Protein AF-A0A920LUJ7-F1 (afdb_monomer)

Sequence (423 aa):
MLKKEMITYLIVHCADTPDTEDFRATDIHQMHLGFGWDGAGYHHIICRDGQIEPGRPFYWQGAHVYGQNENSLGICLIGRQKFTPAQMNSLSRLLHQLKCRYPDAEIVGHRDVQNTSKTCPNFDVRSWWADENLLSGRKACVSASVTGLYETPPKHMQIGSALDTELLSGEEVVLSGKTTDNGFVHITALHDGYQGWVKLADLAKQPKPFTANAKICQPFAVLTAGPDVKSACLQQLPFGAAVMITGPAERGFVPVMGLGGDGREQAGFIPQAHIQSSSQQSNEDWTGWAEKFIGAPYKWGGRSAAGLDCSALVQLSLAASQYSLPRDTGPQLQLLEKQAQVSGTRYDFPDDFRTVDFGRGDLIYWDGHVAICVDAKDIIHANAFHHCVIVEPHETAVSRIAASFGPPIAHIRKNVIKQILSA

Nearest PDB structures (foldseek):
  1lba-assembly1_A  TM=9.489E-01  e=1.050E-10  Escherichia phage T7
  6biq-assembly4_C  TM=4.502E-01  e=2.133E-15  Trichomonas vaginalis
  6bio-assembly1_A  TM=4.668E-01  e=1.684E-14  Trichomonas vaginalis
  6srt-assembly1_A  TM=8.485E-01  e=4.328E-08  Clostridium intestinale URNW
  7f5i-assembly1_A  TM=8.581E-01  e=4.871E-08  Clostridium perfringens str. 13

Foldseek 3Di:
DADLVLAQAEAEFELQAALPDFDDQVNQQVVVVVVVDNGHQAQWEQTLQRDIDGDDPPRDFGDQAPPCSRHYGYYYYYHAADHDLSNVLSVLLVVLLVCLQRVNHDYFYNCVPDPDPDCTSNDGRNVVCVVWPCLVPQKWFFLDQKWFFWQDDDDDPDPDTAGQAIDGGGFMWTFPSDGHNRQWTWIATPQARDIGITRPLRIAHDEPPDDFFKWFLALKWFFFAALDPPGDGQDIHGGGFTWAFPDDDDNQWTWIWHRHSSRYIDTGITGPVGMDGNVDDDPDALLNSLVSLFFQFDDNNYQGSVHYFFQSSSQSSVVVVVFHAHRFLVRRVVLLVVLCVVLVHDFDDDPDPVPDQDAAQKKWDFQRHIWGDNGRFWIWGHDPVVRGTHIDGCVVVQVVVCVPGNHTPGIGHPVSSCSSRVD

Structure (mmCIF, N/CA/C/O backbone):
data_AF-A0A920LUJ7-F1
#
_entry.id   AF-A0A920LUJ7-F1
#
loop_
_atom_site.group_PDB
_atom_site.id
_atom_site.type_symbol
_atom_site.label_atom_id
_atom_site.label_alt_id
_atom_site.label_comp_id
_atom_site.label_asym_id
_atom_site.label_entity_id
_atom_site.label_seq_id
_atom_site.pdbx_PDB_ins_code
_atom_site.Cartn_x
_atom_site.Cartn_y
_atom_site.Cartn_z
_atom_site.occupancy
_atom_site.B_iso_or_equiv
_atom_site.auth_seq_id
_atom_site.auth_comp_id
_atom_site.auth_asym_id
_atom_site.auth_atom_id
_atom_site.pdbx_PDB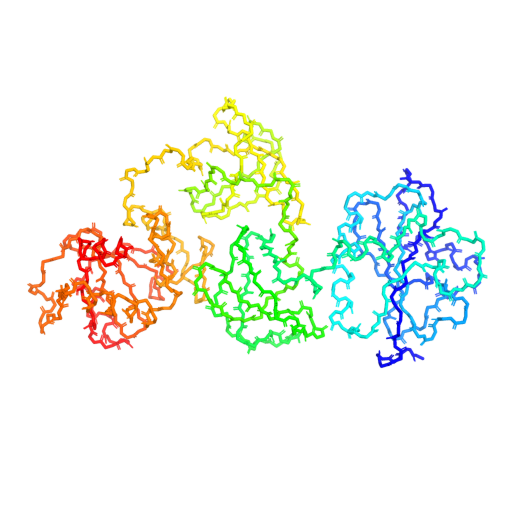_model_num
ATOM 1 N N . MET A 1 1 ? 35.278 -9.175 -13.318 1.00 83.56 1 MET A N 1
ATOM 2 C CA . MET A 1 1 ? 33.946 -9.178 -12.674 1.00 83.56 1 MET A CA 1
ATOM 3 C C . MET A 1 1 ? 33.645 -7.771 -12.198 1.00 83.56 1 MET A C 1
ATOM 5 O O . MET A 1 1 ? 34.558 -7.112 -11.712 1.00 83.56 1 MET A O 1
ATOM 9 N N . LEU A 1 2 ? 32.406 -7.318 -12.369 1.00 90.06 2 LEU A N 1
ATOM 10 C CA . LEU A 1 2 ? 31.946 -6.027 -11.869 1.00 90.06 2 LEU A CA 1
ATOM 11 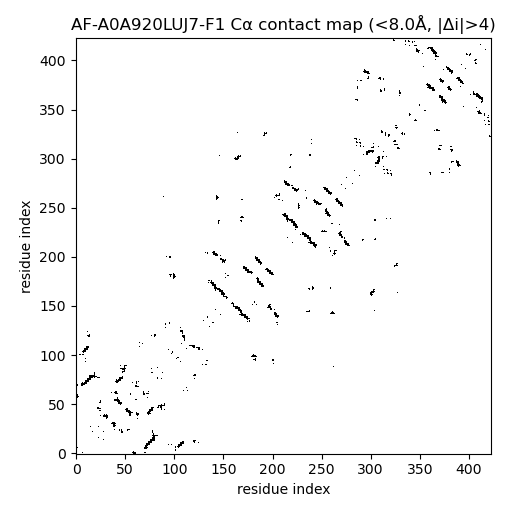C C . LEU A 1 2 ? 31.912 -6.046 -10.341 1.00 90.06 2 LEU A C 1
ATOM 13 O O . LEU A 1 2 ? 31.456 -7.015 -9.731 1.00 90.06 2 LEU A O 1
ATOM 17 N N . LYS A 1 3 ? 32.396 -4.964 -9.735 1.00 89.69 3 LYS A N 1
ATOM 18 C CA . LYS A 1 3 ? 32.298 -4.717 -8.296 1.00 89.69 3 LYS A CA 1
ATOM 19 C C . LYS A 1 3 ? 31.238 -3.655 -8.057 1.00 89.69 3 LYS A C 1
ATOM 21 O O . LYS A 1 3 ? 31.109 -2.732 -8.860 1.00 89.69 3 LYS A O 1
ATOM 26 N N . LYS A 1 4 ? 30.483 -3.786 -6.966 1.00 89.06 4 LYS A N 1
ATOM 27 C CA . LYS A 1 4 ? 29.322 -2.931 -6.680 1.00 89.06 4 LYS A CA 1
ATOM 28 C C . LYS A 1 4 ? 29.712 -1.450 -6.658 1.00 89.06 4 LYS A C 1
ATOM 30 O O . LYS A 1 4 ? 29.039 -0.632 -7.269 1.00 89.06 4 LYS A O 1
ATOM 35 N N . GLU A 1 5 ? 30.819 -1.149 -5.995 1.00 91.25 5 GLU A N 1
ATOM 36 C CA . GLU A 1 5 ? 31.389 0.181 -5.797 1.00 91.25 5 GLU A CA 1
ATOM 37 C C . GLU A 1 5 ? 31.907 0.848 -7.079 1.00 91.25 5 GLU A C 1
ATOM 39 O O . GLU A 1 5 ? 32.141 2.050 -7.082 1.00 91.25 5 GLU A O 1
ATOM 44 N N . MET A 1 6 ? 32.081 0.093 -8.169 1.00 93.31 6 MET A N 1
ATOM 45 C CA . MET A 1 6 ? 32.528 0.642 -9.454 1.00 93.31 6 MET A CA 1
ATOM 46 C C . MET A 1 6 ? 31.361 1.052 -10.356 1.00 93.31 6 MET A C 1
ATOM 48 O O . MET A 1 6 ? 31.590 1.657 -11.397 1.00 93.31 6 MET A O 1
ATOM 52 N N . ILE A 1 7 ? 30.118 0.709 -10.003 1.00 96.69 7 ILE A N 1
ATOM 53 C CA . ILE A 1 7 ? 28.956 1.011 -10.840 1.00 96.69 7 ILE A CA 1
ATOM 54 C C . ILE A 1 7 ? 28.559 2.476 -10.663 1.00 96.69 7 ILE A C 1
ATOM 56 O O . ILE A 1 7 ? 27.960 2.853 -9.658 1.00 96.69 7 ILE A O 1
ATOM 60 N N . THR A 1 8 ? 28.860 3.281 -11.678 1.00 96.94 8 THR A N 1
ATOM 61 C CA . THR A 1 8 ? 28.532 4.709 -11.752 1.00 96.94 8 THR A CA 1
ATOM 62 C C . THR A 1 8 ? 27.390 5.004 -12.720 1.00 96.94 8 THR A C 1
ATOM 64 O O . THR A 1 8 ? 26.852 6.106 -12.681 1.00 96.94 8 THR A O 1
ATOM 67 N N . TYR A 1 9 ? 26.987 4.048 -13.569 1.00 98.00 9 TYR A N 1
ATOM 68 C CA . TYR A 1 9 ? 25.895 4.239 -14.531 1.00 98.00 9 TYR A CA 1
ATOM 69 C C . TYR A 1 9 ? 24.902 3.071 -14.579 1.00 98.00 9 TYR A C 1
ATOM 71 O O . TYR A 1 9 ? 25.272 1.897 -14.613 1.00 98.00 9 TYR A O 1
ATOM 79 N N . LEU A 1 10 ? 23.621 3.409 -14.682 1.00 98.25 10 LEU A N 1
ATOM 80 C CA . LEU A 1 10 ? 22.535 2.525 -15.095 1.00 98.25 10 LEU A CA 1
ATOM 81 C C . LEU A 1 10 ? 22.071 3.000 -16.473 1.00 98.25 10 LEU A C 1
ATOM 83 O O . LEU A 1 10 ? 21.493 4.079 -16.607 1.00 98.25 10 LEU A O 1
ATOM 87 N N . ILE A 1 11 ? 22.379 2.221 -17.508 1.00 98.50 11 ILE A N 1
ATOM 88 C CA . ILE A 1 11 ? 22.262 2.671 -18.896 1.00 98.50 11 ILE A CA 1
ATOM 89 C C . ILE A 1 11 ? 21.056 2.004 -19.543 1.00 98.50 11 ILE A C 1
ATOM 91 O O . ILE A 1 11 ? 21.013 0.780 -19.660 1.00 98.50 11 ILE A O 1
ATOM 95 N N . VAL A 1 12 ? 20.098 2.809 -19.993 1.00 98.50 12 VAL A N 1
ATOM 96 C CA . VAL A 1 12 ? 18.896 2.352 -20.691 1.00 98.50 12 VAL A CA 1
ATOM 97 C C . VAL A 1 12 ? 19.141 2.309 -22.198 1.00 98.50 12 VAL A C 1
ATOM 99 O O . VAL A 1 12 ? 19.666 3.250 -22.802 1.00 98.50 12 VAL A O 1
ATOM 102 N N . HIS A 1 13 ? 18.731 1.200 -22.803 1.00 98.25 13 HIS A N 1
ATOM 103 C CA . HIS A 1 13 ? 18.864 0.886 -24.220 1.00 98.25 13 HIS A CA 1
ATOM 104 C C . HIS A 1 13 ? 17.521 0.499 -24.826 1.00 98.25 13 HIS A C 1
ATOM 106 O O . HIS A 1 13 ? 16.609 0.069 -24.123 1.00 98.25 13 HIS A O 1
ATOM 112 N N . CYS A 1 14 ? 17.443 0.577 -26.148 1.00 96.88 14 CYS A N 1
ATOM 113 C CA . CYS A 1 14 ? 16.472 -0.153 -26.948 1.00 96.88 14 CYS A CA 1
ATOM 114 C C . CYS A 1 14 ? 17.184 -1.298 -27.683 1.00 96.88 14 CYS A C 1
ATOM 116 O O . CYS A 1 14 ? 18.367 -1.174 -28.007 1.00 96.88 14 CYS A O 1
ATOM 118 N N . ALA A 1 15 ? 16.476 -2.389 -27.962 1.00 96.44 15 ALA A N 1
ATOM 119 C CA . ALA A 1 15 ? 17.012 -3.529 -28.710 1.00 96.44 15 ALA A CA 1
ATOM 120 C C . ALA A 1 15 ? 17.191 -3.235 -30.207 1.00 96.44 15 ALA A C 1
ATOM 122 O O . ALA A 1 15 ? 17.811 -4.019 -30.916 1.00 96.44 15 ALA A O 1
ATOM 123 N N . ASP A 1 16 ? 16.627 -2.120 -30.683 1.00 95.38 16 ASP A N 1
ATOM 124 C CA . ASP A 1 16 ? 16.575 -1.755 -32.099 1.00 95.38 16 ASP A CA 1
ATOM 125 C C . ASP A 1 16 ? 15.785 -2.763 -32.959 1.00 95.38 16 ASP A C 1
ATOM 127 O O . ASP A 1 16 ? 15.952 -2.827 -34.176 1.00 95.38 16 ASP A O 1
ATOM 131 N N . THR A 1 17 ? 14.883 -3.522 -32.331 1.00 95.88 17 THR A N 1
ATOM 132 C CA . THR A 1 17 ? 13.947 -4.448 -32.985 1.00 95.88 17 THR A CA 1
ATOM 133 C C . THR A 1 17 ? 12.634 -3.740 -33.367 1.00 95.88 17 THR A C 1
ATOM 135 O O . THR A 1 17 ? 12.339 -2.663 -32.839 1.00 95.88 17 THR A O 1
ATOM 138 N N . PRO A 1 18 ? 11.818 -4.296 -34.285 1.00 96.44 18 PRO A N 1
ATOM 139 C CA . PRO A 1 18 ? 10.501 -3.741 -34.604 1.00 96.44 18 PRO A CA 1
ATOM 140 C C . PRO A 1 18 ? 9.573 -3.653 -33.379 1.00 96.44 18 PRO A C 1
ATOM 142 O O . PRO A 1 18 ? 9.471 -4.593 -32.597 1.00 96.44 18 PRO A O 1
ATOM 145 N N . ASP A 1 19 ? 8.834 -2.545 -33.238 1.00 95.62 19 ASP A N 1
ATOM 146 C CA . ASP A 1 19 ? 7.932 -2.297 -32.092 1.00 95.62 19 ASP A CA 1
ATOM 147 C C . ASP A 1 19 ? 6.738 -3.273 -32.007 1.00 95.62 19 ASP A C 1
ATOM 149 O O . ASP A 1 19 ? 6.058 -3.339 -30.977 1.00 95.62 19 ASP A O 1
ATOM 153 N N . THR A 1 20 ? 6.445 -3.978 -33.103 1.00 93.69 20 THR A N 1
ATOM 154 C CA . THR A 1 20 ? 5.320 -4.913 -33.255 1.00 93.69 20 THR A CA 1
ATOM 155 C C . THR A 1 20 ? 5.702 -6.371 -33.018 1.00 93.69 20 THR A C 1
ATOM 157 O O . THR A 1 20 ? 4.821 -7.224 -33.037 1.00 93.69 20 THR A O 1
ATOM 160 N N . GLU A 1 21 ? 6.988 -6.666 -32.832 1.00 93.38 21 GLU A N 1
ATOM 161 C CA . GLU A 1 21 ? 7.484 -8.030 -32.650 1.00 93.38 21 GLU A CA 1
ATOM 162 C C . GLU A 1 21 ? 7.810 -8.310 -31.181 1.00 93.38 21 GLU A C 1
ATOM 164 O O . GLU A 1 21 ? 8.259 -7.432 -30.440 1.00 93.38 21 GLU A O 1
ATOM 169 N N . ASP A 1 22 ? 7.579 -9.552 -30.761 1.00 93.81 22 ASP A N 1
ATOM 170 C CA . ASP A 1 22 ? 7.725 -9.999 -29.374 1.00 93.81 22 ASP A CA 1
ATOM 171 C C . ASP A 1 22 ? 9.049 -10.743 -29.157 1.00 93.81 22 ASP A C 1
ATOM 173 O O . ASP A 1 22 ? 9.077 -11.915 -28.789 1.00 93.81 22 ASP A O 1
ATOM 177 N N . PHE A 1 23 ? 10.162 -10.059 -29.434 1.00 97.19 23 PHE A N 1
ATOM 178 C CA . PHE A 1 23 ? 11.489 -10.590 -29.118 1.00 97.19 23 PHE A CA 1
ATOM 179 C C . PHE A 1 23 ? 11.648 -10.770 -27.607 1.00 97.19 23 PHE A C 1
ATOM 181 O O . PHE A 1 23 ? 11.230 -9.920 -26.817 1.00 97.19 23 PHE A O 1
ATOM 188 N N . ARG A 1 24 ? 12.329 -11.844 -27.220 1.00 97.75 24 ARG A N 1
ATOM 189 C CA . ARG A 1 24 ? 12.635 -12.209 -25.834 1.00 97.75 24 ARG A CA 1
ATOM 190 C C . ARG A 1 24 ? 14.139 -12.153 -25.569 1.00 97.75 24 ARG A C 1
ATOM 192 O O . ARG A 1 24 ? 14.951 -11.973 -26.482 1.00 97.75 24 ARG A O 1
ATOM 199 N N . ALA A 1 25 ? 14.553 -12.316 -24.312 1.00 96.94 25 ALA A N 1
ATOM 200 C CA . ALA A 1 25 ? 15.969 -12.330 -23.941 1.00 96.94 25 ALA A CA 1
ATOM 201 C C . ALA A 1 25 ? 16.749 -13.426 -24.678 1.00 96.94 25 ALA A C 1
ATOM 203 O O . ALA A 1 25 ? 17.918 -13.228 -25.009 1.00 96.94 25 ALA A O 1
ATOM 204 N N . THR A 1 26 ? 16.105 -14.560 -24.972 1.00 97.12 26 THR A N 1
ATOM 205 C CA . THR A 1 26 ? 16.684 -15.650 -25.768 1.00 97.12 26 THR A CA 1
ATOM 206 C C . THR A 1 26 ? 17.024 -15.213 -27.187 1.00 97.12 26 THR A C 1
ATOM 208 O O . THR A 1 26 ? 18.087 -15.573 -27.685 1.00 97.12 26 THR A O 1
ATOM 211 N N . ASP A 1 27 ? 16.186 -14.394 -27.820 1.00 97.69 27 ASP A N 1
ATOM 212 C CA . ASP A 1 27 ? 16.424 -13.924 -29.186 1.00 97.69 27 ASP A CA 1
ATOM 213 C C . ASP A 1 27 ? 17.570 -12.913 -29.220 1.00 97.69 27 ASP A C 1
ATOM 215 O O . ASP A 1 27 ? 18.468 -13.013 -30.055 1.00 97.69 27 ASP A O 1
ATOM 219 N N . ILE A 1 28 ? 17.602 -11.992 -28.249 1.00 97.69 28 ILE A N 1
ATOM 220 C CA . ILE A 1 28 ? 18.727 -11.062 -28.056 1.00 97.69 28 ILE A CA 1
ATOM 221 C C . ILE A 1 28 ? 20.022 -11.830 -27.779 1.00 97.69 28 ILE A C 1
ATOM 223 O O . ILE A 1 28 ? 21.076 -11.496 -28.319 1.00 97.69 28 ILE A O 1
ATOM 227 N N . HIS A 1 29 ? 19.954 -12.887 -26.968 1.00 96.75 29 HIS A N 1
ATOM 228 C CA . HIS A 1 29 ? 21.095 -13.748 -26.694 1.00 96.75 29 HIS A CA 1
ATOM 229 C C . HIS A 1 29 ? 21.628 -14.398 -27.977 1.00 96.75 29 HIS A C 1
ATOM 231 O O . HIS A 1 29 ? 22.821 -14.280 -28.249 1.00 96.75 29 HIS A O 1
ATOM 237 N N . GLN A 1 30 ? 20.765 -15.024 -28.784 1.00 97.31 30 GLN A N 1
ATOM 238 C CA . GLN A 1 30 ? 21.166 -15.648 -30.053 1.00 97.31 30 GLN A CA 1
ATOM 239 C C . GLN A 1 30 ? 21.711 -14.626 -31.057 1.00 97.31 30 GLN A C 1
ATOM 241 O O . GLN A 1 30 ? 22.738 -14.865 -31.691 1.00 97.31 30 GLN A O 1
ATOM 246 N N . MET A 1 31 ? 21.075 -13.458 -31.156 1.00 95.69 31 MET A N 1
ATOM 247 C CA . MET A 1 31 ? 21.537 -12.362 -32.006 1.00 95.69 31 MET A CA 1
ATOM 248 C C . MET A 1 31 ? 22.961 -11.929 -31.632 1.00 95.69 31 MET A C 1
ATOM 250 O O . MET A 1 31 ? 23.824 -11.808 -32.498 1.00 95.69 31 MET A O 1
ATOM 254 N N . HIS A 1 32 ? 23.230 -11.748 -30.338 1.00 96.38 32 HIS A N 1
ATOM 255 C CA . HIS A 1 32 ? 24.537 -11.308 -29.856 1.00 96.38 32 HIS A CA 1
ATOM 256 C C . HIS A 1 32 ? 25.618 -12.394 -29.959 1.00 96.38 32 HIS A C 1
ATOM 258 O O . HIS A 1 32 ? 26.772 -12.063 -30.235 1.00 96.38 32 HIS A O 1
ATOM 264 N N . LEU A 1 33 ? 25.265 -13.681 -29.825 1.00 95.94 33 LEU A N 1
ATOM 265 C CA . LEU A 1 33 ? 26.174 -14.784 -30.174 1.00 95.94 33 LEU A CA 1
ATOM 266 C C . LEU A 1 33 ? 26.603 -14.695 -31.646 1.00 95.94 33 LEU A C 1
ATOM 268 O O . LEU A 1 33 ? 27.780 -14.870 -31.959 1.00 95.94 33 LEU A O 1
ATOM 272 N N . GLY A 1 34 ? 25.675 -14.343 -32.542 1.00 93.88 34 GLY A N 1
ATOM 273 C CA . GLY A 1 34 ? 25.965 -14.090 -33.957 1.00 93.88 34 GLY A CA 1
ATOM 274 C C . GLY A 1 34 ? 26.942 -12.931 -34.202 1.00 93.88 34 GLY A C 1
ATOM 275 O O . GLY A 1 34 ? 27.613 -12.907 -35.231 1.00 93.88 34 GLY A O 1
ATOM 276 N N . PHE A 1 35 ? 27.077 -12.001 -33.250 1.00 91.19 35 PHE A N 1
ATOM 277 C CA . PHE A 1 35 ? 28.058 -10.907 -33.283 1.00 91.19 35 PHE A CA 1
ATOM 278 C C . PHE A 1 35 ? 29.410 -11.284 -32.654 1.00 91.19 35 PHE A C 1
ATOM 280 O O . PHE A 1 35 ? 30.306 -10.442 -32.572 1.00 91.19 35 PHE A O 1
ATOM 287 N N . GLY A 1 36 ? 29.566 -12.533 -32.201 1.00 92.81 36 GLY A N 1
ATOM 288 C CA . GLY A 1 36 ? 30.761 -13.017 -31.512 1.00 92.81 36 GLY A CA 1
ATOM 289 C C . GLY A 1 36 ? 30.852 -12.584 -30.047 1.00 92.81 36 GLY A C 1
ATOM 290 O O . GLY A 1 36 ? 31.947 -12.567 -29.490 1.00 92.81 36 GLY A O 1
ATOM 291 N N . TRP A 1 37 ? 29.739 -12.184 -29.425 1.00 92.56 37 TRP A N 1
ATOM 292 C CA . TRP A 1 37 ? 29.694 -11.842 -27.999 1.00 92.56 37 TRP A CA 1
ATOM 293 C C . TRP A 1 37 ? 29.323 -13.067 -27.163 1.00 92.56 37 TRP A C 1
ATOM 295 O O . TRP A 1 37 ? 28.653 -13.972 -27.649 1.00 92.56 37 TRP A O 1
ATOM 305 N N . ASP A 1 38 ? 29.660 -13.059 -25.871 1.00 90.88 38 ASP A N 1
ATOM 306 C CA . ASP A 1 38 ? 29.247 -14.096 -24.914 1.00 90.88 38 ASP A CA 1
ATOM 307 C C . ASP A 1 38 ? 27.769 -13.928 -24.498 1.00 90.88 38 ASP A C 1
ATOM 309 O O . ASP A 1 38 ? 27.448 -13.586 -23.356 1.00 90.88 38 ASP A O 1
ATOM 313 N N . GLY A 1 39 ? 26.854 -14.070 -25.458 1.00 93.19 39 GLY A N 1
ATOM 314 C CA . GLY A 1 39 ? 25.411 -13.925 -25.269 1.00 93.19 39 GLY A CA 1
ATOM 315 C C . GLY A 1 39 ? 24.927 -12.479 -25.121 1.00 93.19 39 GLY A C 1
ATOM 316 O O . GLY A 1 39 ? 25.611 -11.522 -25.496 1.00 93.19 39 GLY A O 1
ATOM 317 N N . ALA A 1 40 ? 23.722 -12.317 -24.561 1.00 95.88 40 ALA A N 1
ATOM 318 C CA . ALA A 1 40 ? 23.077 -11.015 -24.377 1.00 95.88 40 ALA A CA 1
ATOM 319 C C . ALA A 1 40 ? 24.023 -10.016 -23.685 1.00 95.88 40 ALA A C 1
ATOM 321 O O . ALA A 1 40 ? 24.670 -10.336 -22.692 1.00 95.88 40 ALA A O 1
ATOM 322 N N . GLY A 1 41 ? 24.117 -8.797 -24.220 1.00 96.31 41 GLY A N 1
ATOM 323 C CA . GLY A 1 41 ? 25.090 -7.787 -23.779 1.00 96.31 41 GLY A CA 1
ATOM 324 C C . GLY A 1 41 ? 24.620 -6.968 -22.576 1.00 96.31 41 GLY A C 1
ATOM 325 O O . GLY A 1 41 ? 25.398 -6.196 -22.021 1.00 96.31 41 GLY A O 1
ATOM 326 N N . TYR A 1 42 ? 23.359 -7.136 -22.181 1.00 97.81 42 TYR A N 1
ATOM 327 C CA . TYR A 1 42 ? 22.663 -6.377 -21.144 1.00 97.81 42 TYR A CA 1
ATOM 328 C C . TYR A 1 42 ? 22.475 -7.220 -19.881 1.00 97.81 42 TYR A C 1
ATOM 330 O O . TYR A 1 42 ? 22.534 -8.445 -19.945 1.00 97.81 42 TYR A O 1
ATOM 338 N N . HIS A 1 43 ? 22.206 -6.574 -18.748 1.00 98.00 43 HIS A N 1
ATOM 339 C CA . HIS A 1 43 ? 21.917 -7.250 -17.477 1.00 98.00 43 HIS A CA 1
ATOM 340 C C . HIS A 1 43 ? 20.423 -7.548 -17.316 1.00 98.00 43 HIS A C 1
ATOM 342 O O . HIS A 1 43 ? 20.047 -8.572 -16.751 1.00 98.00 43 HIS A O 1
ATOM 348 N N . HIS A 1 44 ? 19.572 -6.682 -17.871 1.00 98.19 44 HIS A N 1
ATOM 349 C CA . HIS A 1 44 ? 18.124 -6.866 -17.913 1.00 98.19 44 HIS A CA 1
ATOM 350 C C . HIS A 1 44 ? 17.576 -6.593 -19.306 1.00 98.19 44 HIS A C 1
ATOM 352 O O . HIS A 1 44 ? 18.018 -5.654 -19.972 1.00 98.19 44 HIS A O 1
ATOM 358 N N . ILE A 1 45 ? 16.585 -7.384 -19.708 1.00 98.56 45 ILE A N 1
ATOM 359 C CA . ILE A 1 45 ? 15.807 -7.194 -20.929 1.00 98.56 45 ILE A CA 1
ATOM 360 C C . ILE A 1 45 ? 14.335 -7.055 -20.530 1.00 98.56 45 ILE A C 1
ATOM 362 O O . ILE A 1 45 ? 13.826 -7.862 -19.764 1.00 98.56 45 ILE A O 1
ATOM 366 N N . ILE A 1 46 ? 13.653 -6.023 -21.018 1.00 98.44 46 ILE A N 1
ATOM 367 C CA . ILE A 1 46 ? 12.243 -5.750 -20.733 1.00 98.44 46 ILE A CA 1
ATOM 368 C C . ILE A 1 46 ? 11.437 -5.981 -22.014 1.00 98.44 46 ILE A C 1
ATOM 370 O O . ILE A 1 46 ? 11.522 -5.200 -22.972 1.00 98.44 46 ILE A O 1
ATOM 374 N N . CYS A 1 47 ? 10.652 -7.054 -22.013 1.00 98.19 47 CYS A N 1
ATOM 375 C CA . CYS A 1 47 ? 9.826 -7.502 -23.135 1.00 98.19 47 CYS A CA 1
ATOM 376 C C . CYS A 1 47 ? 8.641 -6.561 -23.382 1.00 98.19 47 CYS A C 1
ATOM 378 O O . CYS A 1 47 ? 8.327 -5.716 -22.543 1.00 98.19 47 CYS A O 1
ATOM 380 N N . ARG A 1 48 ? 7.968 -6.678 -24.535 1.00 96.88 48 ARG A N 1
ATOM 381 C CA . ARG A 1 48 ? 6.872 -5.768 -24.936 1.00 96.88 48 ARG A CA 1
ATOM 382 C C . ARG A 1 48 ? 5.687 -5.781 -23.969 1.00 96.88 48 ARG A C 1
ATOM 384 O O . ARG A 1 48 ? 5.047 -4.747 -23.774 1.00 96.88 48 ARG A O 1
ATOM 391 N N . ASP A 1 49 ? 5.440 -6.918 -23.332 1.00 94.94 49 ASP A N 1
ATOM 392 C CA . ASP A 1 49 ? 4.437 -7.119 -22.280 1.00 94.94 49 ASP A CA 1
ATOM 393 C C . ASP A 1 49 ? 4.862 -6.582 -20.896 1.00 94.94 49 ASP A C 1
ATOM 395 O O . ASP A 1 49 ? 4.077 -6.618 -19.952 1.00 94.94 49 ASP A O 1
ATOM 399 N N . GLY A 1 50 ? 6.082 -6.051 -20.769 1.00 95.25 50 GLY A N 1
ATOM 400 C CA . GLY A 1 50 ? 6.650 -5.551 -19.520 1.00 95.25 50 GLY A CA 1
ATOM 401 C C . GLY A 1 50 ? 7.362 -6.612 -18.678 1.00 95.25 50 GLY A C 1
ATOM 402 O O . GLY A 1 50 ? 7.922 -6.260 -17.640 1.00 95.25 50 GLY A O 1
ATOM 403 N N . GLN A 1 51 ? 7.402 -7.880 -19.088 1.00 96.75 51 GLN A N 1
ATOM 404 C CA . GLN A 1 51 ? 8.168 -8.896 -18.371 1.00 96.75 51 GLN A CA 1
ATOM 405 C C . GLN A 1 51 ? 9.665 -8.554 -18.382 1.00 96.75 51 GLN A C 1
ATOM 407 O O . GLN A 1 51 ? 10.246 -8.273 -19.432 1.00 96.75 51 GLN A O 1
ATOM 412 N N . ILE A 1 52 ? 10.296 -8.588 -17.204 1.00 97.56 52 ILE A N 1
ATOM 413 C CA . ILE A 1 52 ? 11.743 -8.402 -17.059 1.00 97.56 52 ILE A CA 1
ATOM 414 C C . ILE A 1 52 ? 12.404 -9.777 -17.104 1.00 97.56 52 ILE A C 1
ATOM 416 O O . ILE A 1 52 ? 12.230 -10.591 -16.198 1.00 97.56 52 ILE A O 1
ATOM 420 N N . GLU A 1 53 ? 13.186 -10.017 -18.144 1.00 97.75 53 GLU A N 1
ATOM 421 C CA . GLU A 1 53 ? 13.966 -11.231 -18.326 1.00 97.75 53 GLU A CA 1
ATOM 422 C C . GLU A 1 53 ? 15.444 -10.982 -17.978 1.00 97.75 53 GLU A C 1
ATOM 424 O O . GLU A 1 53 ? 15.988 -9.897 -18.241 1.00 97.75 53 GLU A O 1
ATOM 429 N N . PRO A 1 54 ? 16.114 -11.958 -17.339 1.00 96.06 54 PRO A N 1
ATOM 430 C CA . PRO A 1 54 ? 17.513 -11.820 -16.963 1.00 96.06 54 PRO A CA 1
ATOM 431 C C . PRO A 1 54 ? 18.421 -11.867 -18.197 1.00 96.06 54 PRO A C 1
ATOM 433 O O . PRO A 1 54 ? 18.266 -12.714 -19.073 1.00 96.06 54 PRO A O 1
ATOM 436 N N . GLY A 1 55 ? 19.405 -10.970 -18.234 1.00 95.38 55 GLY A N 1
ATOM 437 C CA . GLY A 1 55 ? 20.551 -11.051 -19.133 1.00 95.38 55 GLY A CA 1
ATOM 438 C C . GLY A 1 55 ? 21.785 -11.552 -18.382 1.00 95.38 55 GLY A C 1
ATOM 439 O O . GLY A 1 55 ? 21.747 -12.572 -17.692 1.00 95.38 55 GLY A O 1
ATOM 440 N N . ARG A 1 56 ? 22.895 -10.818 -18.484 1.00 95.19 56 ARG A N 1
ATOM 441 C CA . ARG A 1 56 ? 24.108 -11.086 -17.702 1.00 95.19 56 ARG A CA 1
ATOM 442 C C . ARG A 1 56 ? 23.867 -10.838 -16.206 1.00 95.19 56 ARG A C 1
ATOM 444 O O . ARG A 1 56 ? 23.238 -9.843 -15.842 1.00 95.19 56 ARG A O 1
ATOM 451 N N . PRO A 1 57 ? 24.398 -11.691 -15.313 1.00 92.81 57 PRO A N 1
ATOM 452 C CA . PRO A 1 57 ? 24.326 -11.453 -13.876 1.00 92.81 57 PRO A CA 1
ATOM 453 C C . PRO A 1 57 ? 25.143 -10.213 -13.483 1.00 92.81 57 PRO A C 1
ATOM 455 O O . PRO A 1 57 ? 26.156 -9.914 -14.105 1.00 92.81 57 PRO A O 1
ATOM 458 N N . PHE A 1 58 ? 24.765 -9.528 -12.399 1.00 90.31 58 PHE A N 1
ATOM 459 C CA . PHE A 1 58 ? 25.365 -8.243 -11.988 1.00 90.31 58 PHE A CA 1
ATOM 460 C C . PHE A 1 58 ? 26.874 -8.254 -11.698 1.00 90.31 58 PHE A C 1
ATOM 462 O O . PHE A 1 58 ? 27.486 -7.194 -11.628 1.00 90.31 58 PHE A O 1
ATOM 469 N N . TYR A 1 59 ? 27.475 -9.424 -11.469 1.00 89.38 59 TYR A N 1
ATOM 470 C CA . TYR A 1 59 ? 28.922 -9.556 -11.272 1.00 89.38 59 TYR A CA 1
ATOM 471 C C . TYR A 1 59 ? 29.687 -9.717 -12.596 1.00 89.38 59 TYR A C 1
ATOM 473 O O . TYR A 1 59 ? 30.921 -9.680 -12.608 1.00 89.38 59 TYR A O 1
ATOM 481 N N . TRP A 1 60 ? 28.997 -9.912 -13.720 1.00 93.56 60 TRP A N 1
ATOM 482 C CA . TRP A 1 60 ? 29.607 -10.096 -15.031 1.00 93.56 60 TRP A CA 1
ATOM 483 C C . TRP A 1 60 ? 29.498 -8.811 -15.847 1.00 93.56 60 TRP A C 1
ATOM 485 O O . TRP A 1 60 ? 28.422 -8.262 -16.018 1.00 93.56 60 TRP A O 1
ATOM 495 N N . GLN A 1 61 ? 30.637 -8.345 -16.356 1.00 94.81 61 GLN A N 1
ATOM 496 C CA . GLN A 1 61 ? 30.747 -7.203 -17.257 1.00 94.81 61 GLN A CA 1
ATOM 497 C C . GLN A 1 61 ? 29.780 -7.296 -18.448 1.00 94.81 61 GLN A C 1
ATOM 499 O O . GLN A 1 61 ? 29.686 -8.334 -19.110 1.00 94.81 61 GLN A O 1
ATOM 504 N N . GLY A 1 62 ? 29.104 -6.185 -18.743 1.00 94.12 62 GLY A N 1
ATOM 505 C CA . GLY A 1 62 ? 28.244 -6.036 -19.914 1.00 94.12 62 GLY A CA 1
ATOM 506 C C . GLY A 1 62 ? 29.014 -5.957 -21.238 1.00 94.12 62 GLY A C 1
ATOM 507 O O . GLY A 1 62 ? 30.236 -5.840 -21.271 1.00 94.12 62 GLY A O 1
ATOM 508 N N . ALA A 1 63 ? 28.281 -5.991 -22.347 1.00 95.00 63 ALA A N 1
ATOM 509 C CA . ALA A 1 63 ? 28.797 -5.720 -23.689 1.00 95.00 63 ALA A CA 1
ATOM 510 C C . ALA A 1 63 ? 27.830 -4.775 -24.413 1.00 95.00 63 ALA A C 1
ATOM 512 O O . ALA A 1 63 ? 27.220 -5.140 -25.410 1.00 95.00 63 ALA A O 1
ATOM 513 N N . HIS A 1 64 ? 27.613 -3.584 -23.852 1.00 94.00 64 HIS A N 1
ATOM 514 C CA . HIS A 1 64 ? 26.546 -2.688 -24.306 1.00 94.00 64 HIS A CA 1
ATOM 515 C C . HIS A 1 64 ? 26.994 -1.250 -24.587 1.00 94.00 64 HIS A C 1
ATOM 517 O O . HIS A 1 64 ? 26.364 -0.595 -25.412 1.00 94.00 64 HIS A O 1
ATOM 523 N N . VAL A 1 65 ? 28.061 -0.742 -23.955 1.00 94.75 65 VAL A N 1
ATOM 524 C CA . VAL A 1 65 ? 28.649 0.575 -24.276 1.00 94.75 65 VAL A CA 1
ATOM 525 C C . VAL A 1 65 ? 30.175 0.478 -24.239 1.00 94.75 65 VAL A C 1
ATOM 527 O O . VAL A 1 65 ? 30.765 0.155 -23.206 1.00 94.75 65 VAL A O 1
ATOM 530 N N . TYR A 1 66 ? 30.838 0.789 -25.353 1.00 91.31 66 TYR A N 1
ATOM 531 C CA . TYR A 1 66 ? 32.300 0.819 -25.396 1.00 91.31 66 TYR A CA 1
ATOM 532 C C . TYR A 1 66 ? 32.853 1.855 -24.404 1.00 91.31 66 TYR A C 1
ATOM 534 O O . TYR A 1 66 ? 32.364 2.979 -24.337 1.00 91.31 66 TYR A O 1
ATOM 542 N N . GLY A 1 67 ? 33.855 1.470 -23.610 1.00 92.12 67 GLY A N 1
ATOM 543 C CA . GLY A 1 67 ? 34.460 2.334 -22.590 1.00 92.12 67 GLY A CA 1
ATOM 544 C C . GLY A 1 67 ? 33.666 2.488 -21.286 1.00 92.12 67 GLY A C 1
ATOM 545 O O . GLY A 1 67 ? 34.218 3.026 -20.337 1.00 92.12 67 GLY A O 1
ATOM 546 N N . GLN A 1 68 ? 32.424 1.989 -21.205 1.00 95.44 68 GLN A N 1
ATOM 547 C CA . GLN A 1 68 ? 31.603 2.055 -19.979 1.00 95.44 68 GLN A CA 1
ATOM 548 C C . GLN A 1 68 ? 31.159 0.672 -19.469 1.00 95.44 68 GLN A C 1
ATOM 550 O O . GLN A 1 68 ? 30.421 0.559 -18.499 1.00 95.44 68 GLN A O 1
ATOM 555 N N . ASN A 1 69 ? 31.567 -0.428 -20.103 1.00 94.75 69 ASN A N 1
ATOM 556 C CA . ASN A 1 69 ? 31.114 -1.763 -19.687 1.00 94.75 69 ASN A CA 1
ATOM 557 C C . ASN A 1 69 ? 31.586 -2.163 -18.272 1.00 94.75 69 ASN A C 1
ATOM 559 O O . ASN A 1 69 ? 30.972 -3.033 -17.664 1.00 94.75 69 ASN A O 1
ATOM 563 N N . GLU A 1 70 ? 32.670 -1.568 -17.760 1.00 94.81 70 GLU A N 1
ATOM 564 C CA . GLU A 1 70 ? 33.284 -1.910 -16.462 1.00 94.81 70 GLU A CA 1
ATOM 565 C C . GLU A 1 70 ? 32.693 -1.146 -15.266 1.00 94.81 70 GLU A C 1
ATOM 567 O O . GLU A 1 70 ? 32.898 -1.547 -14.121 1.00 94.81 70 GLU A O 1
ATOM 572 N N . ASN A 1 71 ? 31.948 -0.068 -15.525 1.00 95.75 71 ASN A N 1
ATOM 573 C CA . ASN A 1 71 ? 31.370 0.824 -14.517 1.00 95.75 71 ASN A CA 1
ATOM 574 C C . ASN A 1 71 ? 29.849 0.998 -14.681 1.00 95.75 71 ASN A C 1
ATOM 576 O O . ASN A 1 71 ? 29.270 1.951 -14.154 1.00 95.75 71 ASN A O 1
ATOM 580 N N . SER A 1 72 ? 29.176 0.110 -15.421 1.00 97.50 72 SER A N 1
ATOM 581 C CA . SER A 1 72 ? 27.751 0.273 -15.699 1.00 97.50 72 SER A CA 1
ATOM 582 C C . SER A 1 72 ? 26.958 -1.022 -15.802 1.00 97.50 72 SER A C 1
ATOM 584 O O . SER A 1 72 ? 27.495 -2.097 -16.073 1.00 97.50 72 SER A O 1
ATOM 586 N N . LEU A 1 73 ? 25.645 -0.891 -15.600 1.00 98.12 73 LEU A N 1
ATOM 587 C CA . LEU A 1 73 ? 24.670 -1.942 -15.861 1.00 98.12 73 LEU A CA 1
ATOM 588 C C . LEU A 1 73 ? 23.732 -1.526 -16.998 1.00 98.12 73 LEU A C 1
ATOM 590 O O . LEU A 1 73 ? 23.039 -0.516 -16.900 1.00 98.12 73 LEU A O 1
ATOM 594 N N . GLY A 1 74 ? 23.694 -2.309 -18.077 1.00 98.06 74 GLY A N 1
ATOM 595 C CA . GLY A 1 74 ? 22.752 -2.124 -19.184 1.00 98.06 74 GLY A CA 1
ATOM 596 C C . GLY A 1 74 ? 21.364 -2.727 -18.938 1.00 98.06 74 GLY A C 1
ATOM 597 O O . GLY A 1 74 ? 21.253 -3.910 -18.608 1.00 98.06 74 GLY A O 1
ATOM 598 N N . ILE A 1 75 ? 20.321 -1.935 -19.182 1.00 98.62 75 ILE A N 1
ATOM 599 C CA . ILE A 1 75 ? 18.907 -2.330 -19.218 1.00 98.62 75 ILE A CA 1
ATOM 600 C C . ILE A 1 75 ? 18.392 -2.117 -20.644 1.00 98.62 75 ILE A C 1
ATOM 602 O O . ILE A 1 75 ? 18.494 -1.012 -21.165 1.00 98.62 75 ILE A O 1
ATOM 606 N N . CYS A 1 76 ? 17.842 -3.145 -21.282 1.00 98.44 76 CYS A N 1
ATOM 607 C CA . CYS A 1 76 ? 17.373 -3.086 -22.666 1.00 98.44 76 CYS A CA 1
ATOM 608 C C . CYS A 1 76 ? 15.851 -3.212 -22.751 1.00 98.44 76 CYS A C 1
ATOM 610 O O . CYS A 1 76 ? 15.278 -4.147 -22.204 1.00 98.44 76 CYS A O 1
ATOM 612 N N . LEU A 1 77 ? 15.197 -2.297 -23.460 1.00 98.62 77 LEU A N 1
ATOM 613 C CA . LEU A 1 77 ? 13.788 -2.385 -23.834 1.00 98.62 77 LEU A CA 1
ATOM 614 C C . LEU A 1 77 ? 13.669 -3.036 -25.215 1.00 98.62 77 LEU A C 1
ATOM 616 O O . LEU A 1 77 ? 14.272 -2.556 -26.176 1.00 98.62 77 LEU A O 1
ATOM 620 N N . ILE A 1 78 ? 12.851 -4.079 -25.345 1.00 98.38 78 ILE A N 1
ATOM 621 C CA . ILE A 1 78 ? 12.512 -4.642 -26.657 1.00 98.38 78 ILE A CA 1
ATOM 622 C C . ILE A 1 78 ? 11.708 -3.619 -27.474 1.00 98.38 78 ILE A C 1
ATOM 624 O O . ILE A 1 78 ? 10.763 -2.998 -26.970 1.00 98.38 78 ILE A O 1
ATOM 628 N N . GLY A 1 79 ? 12.079 -3.453 -28.741 1.00 97.19 79 GLY A N 1
ATOM 629 C CA . GLY A 1 79 ? 11.556 -2.429 -29.641 1.00 97.19 79 GLY A CA 1
ATOM 630 C C . GLY A 1 79 ? 12.582 -1.339 -29.957 1.00 97.19 79 GLY A C 1
ATOM 631 O O . GLY A 1 79 ? 13.766 -1.432 -29.607 1.00 97.19 79 GLY A O 1
ATOM 632 N N . ARG A 1 80 ? 12.106 -0.284 -30.620 1.00 95.56 80 ARG A N 1
ATOM 633 C CA . ARG A 1 80 ? 12.916 0.829 -31.116 1.00 95.56 80 ARG A CA 1
ATOM 634 C C . ARG A 1 80 ? 12.323 2.187 -30.758 1.00 95.56 80 ARG A C 1
ATOM 636 O O . ARG A 1 80 ? 13.052 2.991 -30.193 1.00 95.56 80 ARG A O 1
ATOM 643 N N . GLN A 1 81 ? 11.061 2.468 -31.095 1.00 93.12 81 GLN A N 1
ATOM 644 C CA . GLN A 1 81 ? 10.517 3.838 -31.045 1.00 93.12 81 GLN A CA 1
ATOM 645 C C . GLN A 1 81 ? 9.384 4.016 -30.032 1.00 93.12 81 GLN A C 1
ATOM 647 O O . GLN A 1 81 ? 9.345 5.018 -29.321 1.00 93.12 81 GLN A O 1
ATOM 652 N N . LYS A 1 82 ? 8.429 3.082 -29.980 1.00 94.25 82 LYS A N 1
ATOM 653 C CA . LYS A 1 82 ? 7.233 3.185 -29.133 1.00 94.25 82 LYS A CA 1
ATOM 654 C C . LYS A 1 82 ? 7.242 2.099 -28.068 1.00 94.25 82 LYS A C 1
ATOM 656 O O . LYS A 1 82 ? 6.840 0.966 -28.333 1.00 94.25 82 LYS A O 1
ATOM 661 N N . PHE A 1 83 ? 7.672 2.432 -26.856 1.00 96.62 83 PHE A N 1
ATOM 662 C CA . PHE A 1 83 ? 7.626 1.511 -25.714 1.00 96.62 83 PHE A CA 1
ATOM 663 C C . PHE A 1 83 ? 6.229 1.449 -25.099 1.00 96.62 83 PHE A C 1
ATOM 665 O O . PHE A 1 83 ? 5.516 2.452 -25.046 1.00 96.62 83 PHE A O 1
ATOM 672 N N . THR A 1 84 ? 5.817 0.258 -24.666 1.00 95.00 84 THR A N 1
ATOM 673 C CA . THR A 1 84 ? 4.483 0.061 -24.085 1.00 95.00 84 THR A CA 1
ATOM 674 C C . THR A 1 84 ? 4.406 0.645 -22.668 1.00 95.00 84 THR A C 1
ATOM 676 O O . THR A 1 84 ? 5.426 0.742 -21.978 1.00 95.00 84 THR A O 1
ATOM 679 N N . PRO A 1 85 ? 3.206 0.987 -22.162 1.00 90.50 85 PRO A N 1
ATOM 680 C CA . PRO A 1 85 ? 3.045 1.366 -20.760 1.00 90.50 85 PRO A CA 1
ATOM 681 C C . PRO A 1 85 ? 3.590 0.304 -19.795 1.00 90.50 85 PRO A C 1
ATOM 683 O O . PRO A 1 85 ? 4.244 0.657 -18.811 1.00 90.50 85 PRO A O 1
ATOM 686 N N . ALA A 1 86 ? 3.388 -0.983 -20.098 1.00 90.56 86 ALA A N 1
ATOM 687 C CA . ALA A 1 86 ? 3.903 -2.089 -19.293 1.00 90.56 86 ALA A CA 1
ATOM 688 C C . ALA A 1 86 ? 5.441 -2.083 -19.231 1.00 90.56 86 ALA A C 1
ATOM 690 O O . ALA A 1 86 ? 6.011 -2.173 -18.145 1.00 90.56 86 ALA A O 1
ATOM 691 N N . GLN A 1 87 ? 6.119 -1.854 -20.361 1.00 95.94 87 GLN A N 1
ATOM 692 C CA . GLN A 1 87 ? 7.576 -1.694 -20.403 1.00 95.94 87 GLN A CA 1
ATOM 693 C C . GLN A 1 87 ? 8.066 -0.523 -19.559 1.00 95.94 87 GLN A C 1
ATOM 695 O O . GLN A 1 87 ? 8.970 -0.683 -18.742 1.00 95.94 87 GLN A O 1
ATOM 700 N N . MET A 1 88 ? 7.461 0.652 -19.737 1.00 94.12 88 MET A N 1
ATOM 701 C CA . MET A 1 88 ? 7.881 1.855 -19.018 1.00 94.12 88 MET A CA 1
ATOM 702 C C . MET A 1 88 ? 7.645 1.724 -17.510 1.00 94.12 88 MET A C 1
ATOM 704 O O . MET A 1 88 ? 8.409 2.261 -16.712 1.00 94.12 88 MET A O 1
ATOM 708 N N . ASN A 1 89 ? 6.611 0.979 -17.109 1.00 88.94 89 ASN A N 1
ATOM 709 C CA . ASN A 1 89 ? 6.369 0.648 -15.710 1.00 88.94 89 ASN A CA 1
ATOM 710 C C . ASN A 1 89 ? 7.486 -0.231 -15.138 1.00 88.94 89 ASN A C 1
ATOM 712 O O . ASN A 1 89 ? 8.119 0.117 -14.141 1.00 88.94 89 ASN A O 1
ATOM 716 N N . SER A 1 90 ? 7.764 -1.347 -15.811 1.00 92.88 90 SER A N 1
ATOM 717 C CA . SER A 1 90 ? 8.821 -2.271 -15.413 1.00 92.88 90 SER A CA 1
ATOM 718 C C . SER A 1 90 ? 10.186 -1.595 -15.377 1.00 92.88 90 SER A C 1
ATOM 720 O O . SER A 1 90 ? 10.954 -1.833 -14.448 1.00 92.88 90 SER A O 1
ATOM 722 N N . LEU A 1 91 ? 10.462 -0.688 -16.319 1.00 95.69 91 LEU A N 1
ATOM 723 C CA . LEU A 1 91 ? 11.667 0.133 -16.309 1.00 95.69 91 LEU A CA 1
ATOM 724 C C . LEU A 1 91 ? 11.730 1.023 -15.064 1.00 95.69 91 LEU A C 1
ATOM 726 O O . LEU A 1 91 ? 12.745 1.011 -14.374 1.00 95.69 91 LEU A O 1
ATOM 730 N N . SER A 1 92 ? 10.657 1.758 -14.752 1.00 92.25 92 SER A N 1
ATOM 731 C CA . SER A 1 92 ? 10.600 2.621 -13.565 1.00 92.25 92 SER A CA 1
ATOM 732 C C . SER A 1 92 ? 10.840 1.815 -12.285 1.00 92.25 92 SER A C 1
ATOM 734 O O . SER A 1 92 ? 11.729 2.149 -11.500 1.00 92.25 92 SER A O 1
ATOM 736 N N . ARG A 1 93 ? 10.137 0.691 -12.100 1.00 88.81 93 ARG A N 1
ATOM 737 C CA . ARG A 1 93 ? 10.304 -0.190 -10.930 1.00 88.81 93 ARG A CA 1
ATOM 738 C C . ARG A 1 93 ? 11.712 -0.768 -10.820 1.00 88.81 93 ARG A C 1
ATOM 740 O O . ARG A 1 93 ? 12.299 -0.738 -9.737 1.00 88.81 93 ARG A O 1
ATOM 747 N N . LEU A 1 94 ? 12.265 -1.263 -11.927 1.00 93.31 94 LEU A N 1
ATOM 748 C CA . LEU A 1 94 ? 13.617 -1.816 -11.965 1.00 93.31 94 LEU A CA 1
ATOM 749 C C . LEU A 1 94 ? 14.661 -0.751 -11.622 1.00 93.31 94 LEU A C 1
ATOM 751 O O . LEU A 1 94 ? 15.558 -1.004 -10.823 1.00 93.31 94 LEU A O 1
ATOM 755 N N . LEU A 1 95 ? 14.536 0.452 -12.181 1.00 94.94 95 LEU A N 1
ATOM 756 C CA . LEU A 1 95 ? 15.468 1.542 -11.912 1.00 94.94 95 LEU A CA 1
ATOM 757 C C . LEU A 1 95 ? 15.391 2.030 -10.467 1.00 94.94 95 LEU A C 1
ATOM 759 O O . LEU A 1 95 ? 16.436 2.288 -9.884 1.00 94.94 95 LEU A O 1
ATOM 763 N N . HIS A 1 96 ? 14.209 2.083 -9.849 1.00 91.94 96 HIS A N 1
ATOM 764 C CA . HIS A 1 96 ? 14.087 2.370 -8.417 1.00 91.94 96 HIS A CA 1
ATOM 765 C C . HIS A 1 96 ? 14.803 1.311 -7.561 1.00 91.94 96 HIS A C 1
ATOM 767 O O . HIS A 1 96 ? 15.569 1.664 -6.665 1.00 91.94 96 HIS A O 1
ATOM 773 N N . GLN A 1 97 ? 14.634 0.020 -7.871 1.00 90.75 97 GLN A N 1
ATOM 774 C CA . GLN A 1 97 ? 15.344 -1.066 -7.180 1.00 90.75 97 GLN A CA 1
ATOM 775 C C . GLN A 1 97 ? 16.865 -0.970 -7.362 1.00 90.75 97 GLN A C 1
ATOM 777 O O . GLN A 1 97 ? 17.620 -1.062 -6.392 1.00 90.75 97 GLN A O 1
ATOM 782 N N . LEU A 1 98 ? 17.325 -0.751 -8.596 1.00 93.25 98 LEU A N 1
ATOM 783 C CA . LEU A 1 98 ? 18.746 -0.601 -8.895 1.00 93.25 98 LEU A CA 1
ATOM 784 C C . LEU A 1 98 ? 19.318 0.664 -8.256 1.00 93.25 98 LEU A C 1
ATOM 786 O O . LEU A 1 98 ? 20.422 0.608 -7.733 1.00 93.25 98 LEU A O 1
ATOM 790 N N . LYS A 1 99 ? 18.576 1.773 -8.208 1.00 92.88 99 LYS A N 1
ATOM 791 C CA . LYS A 1 99 ? 19.011 3.012 -7.553 1.00 92.88 99 LYS A CA 1
ATOM 792 C C . LYS A 1 99 ? 19.142 2.840 -6.042 1.00 92.88 99 LYS A C 1
ATOM 794 O O . LYS A 1 99 ? 20.081 3.368 -5.463 1.00 92.88 99 LYS A O 1
ATOM 799 N N . CYS A 1 100 ? 18.277 2.050 -5.408 1.00 90.88 100 CYS A N 1
ATOM 800 C CA . CYS A 1 100 ? 18.451 1.680 -4.004 1.00 90.88 100 CYS A CA 1
ATOM 801 C C . CYS A 1 100 ? 19.741 0.877 -3.759 1.00 90.88 100 CYS A C 1
ATOM 803 O O . CYS A 1 100 ? 20.390 1.069 -2.735 1.00 90.88 100 CYS A O 1
ATOM 805 N N . ARG A 1 101 ? 20.121 -0.002 -4.695 1.00 90.81 101 ARG A N 1
ATOM 806 C CA . ARG A 1 101 ? 21.344 -0.820 -4.616 1.00 90.81 101 ARG A CA 1
ATOM 807 C C . ARG A 1 101 ? 22.612 -0.069 -5.033 1.00 90.81 101 ARG A C 1
ATOM 809 O O . ARG A 1 101 ? 23.687 -0.362 -4.518 1.00 90.81 101 ARG A O 1
ATOM 816 N N . TYR A 1 102 ? 22.498 0.866 -5.966 1.00 93.06 102 TYR A N 1
ATOM 817 C CA . TYR A 1 102 ? 23.578 1.662 -6.546 1.00 93.06 102 TYR A CA 1
ATOM 818 C C . TYR A 1 102 ? 23.225 3.155 -6.404 1.00 93.06 102 TYR A C 1
ATOM 820 O O . TYR A 1 102 ? 22.889 3.808 -7.397 1.00 93.06 102 TYR A O 1
ATOM 828 N N . PRO A 1 103 ? 23.251 3.702 -5.171 1.00 90.81 103 PRO A N 1
ATOM 829 C CA . PRO A 1 103 ? 22.733 5.041 -4.873 1.00 90.81 103 PRO A CA 1
ATOM 830 C C . PRO A 1 103 ? 23.448 6.156 -5.635 1.00 90.81 103 PRO A C 1
ATOM 832 O O . PRO A 1 103 ? 22.804 7.138 -6.003 1.00 90.81 103 PRO A O 1
ATOM 835 N N . ASP A 1 104 ? 24.725 5.979 -5.969 1.00 92.06 104 ASP A N 1
ATOM 836 C CA . ASP A 1 104 ? 25.522 6.980 -6.685 1.00 92.06 104 ASP A CA 1
ATOM 837 C C . ASP A 1 104 ? 25.436 6.848 -8.213 1.00 92.06 104 ASP A C 1
ATOM 839 O O . ASP A 1 104 ? 25.847 7.754 -8.932 1.00 92.06 104 ASP A O 1
ATOM 843 N N . ALA A 1 105 ? 24.857 5.759 -8.736 1.00 95.94 105 ALA A N 1
ATOM 844 C CA . ALA A 1 105 ? 24.830 5.521 -10.175 1.00 95.94 105 ALA A CA 1
ATOM 845 C C . ALA A 1 105 ? 23.861 6.471 -10.900 1.00 95.94 105 ALA A C 1
ATOM 847 O O . ALA A 1 105 ? 22.681 6.570 -10.546 1.00 95.94 105 ALA A O 1
ATOM 848 N N . GLU A 1 106 ? 24.331 7.156 -11.938 1.00 96.94 106 GLU A N 1
ATOM 849 C CA . GLU A 1 106 ? 23.488 7.986 -12.797 1.00 96.94 106 GLU A CA 1
ATOM 850 C C . GLU A 1 106 ? 22.610 7.120 -13.708 1.00 96.94 106 GLU A C 1
ATOM 852 O O . GLU A 1 106 ? 23.066 6.126 -14.272 1.00 96.94 106 GLU A O 1
ATOM 857 N N . ILE A 1 107 ? 21.351 7.523 -13.889 1.00 97.88 107 ILE A N 1
ATOM 858 C CA . ILE A 1 107 ? 20.418 6.880 -14.820 1.00 97.88 107 ILE A CA 1
ATOM 859 C C . ILE A 1 107 ? 20.417 7.671 -16.121 1.00 97.88 107 ILE A C 1
ATOM 861 O O . ILE A 1 107 ? 20.091 8.859 -16.139 1.00 97.88 107 ILE A O 1
ATOM 865 N N . VAL A 1 108 ? 20.821 7.008 -17.198 1.00 97.94 108 VAL A N 1
ATOM 866 C CA . VAL A 1 108 ? 21.147 7.647 -18.475 1.00 97.94 108 VAL A CA 1
ATOM 867 C C . VAL A 1 108 ? 20.767 6.755 -19.649 1.00 97.94 108 VAL A C 1
ATOM 869 O O . VAL A 1 108 ? 20.651 5.538 -19.517 1.00 97.94 108 VAL A O 1
ATOM 872 N N . GLY A 1 109 ? 20.569 7.347 -20.820 1.00 97.75 109 GLY A N 1
ATOM 873 C CA . GLY A 1 109 ? 20.451 6.614 -22.070 1.00 97.75 109 GLY A CA 1
ATOM 874 C C . GLY A 1 109 ? 21.821 6.264 -22.635 1.00 97.75 109 GLY A C 1
ATOM 875 O O . GLY A 1 109 ? 22.822 6.924 -22.363 1.00 97.75 109 GLY A O 1
ATOM 876 N N . HIS A 1 110 ? 21.873 5.244 -23.485 1.00 96.50 110 HIS A N 1
ATOM 877 C CA . HIS A 1 110 ? 23.096 4.864 -24.196 1.00 96.50 110 HIS A CA 1
ATOM 878 C C . HIS A 1 110 ? 23.762 6.033 -24.953 1.00 96.50 110 HIS A C 1
ATOM 880 O O . HIS A 1 110 ? 24.990 6.104 -25.024 1.00 96.50 110 HIS A O 1
ATOM 886 N N . ARG A 1 111 ? 22.975 6.958 -25.517 1.00 94.31 111 ARG A N 1
ATOM 887 C CA . ARG A 1 111 ? 23.494 8.154 -26.205 1.00 94.31 111 ARG A CA 1
ATOM 888 C C . ARG A 1 111 ? 24.182 9.168 -25.281 1.00 94.31 111 ARG A C 1
ATOM 890 O O . ARG A 1 111 ? 24.956 9.980 -25.767 1.00 94.31 111 ARG A O 1
ATOM 897 N N . ASP A 1 112 ? 23.914 9.127 -23.976 1.00 94.31 112 ASP A N 1
ATOM 898 C CA . ASP A 1 112 ? 24.333 10.174 -23.035 1.00 94.31 112 ASP A CA 1
ATOM 899 C C . ASP A 1 112 ? 25.747 9.940 -22.464 1.00 94.31 112 ASP A C 1
ATOM 901 O O . ASP A 1 112 ? 26.291 10.807 -21.784 1.00 94.31 112 ASP A O 1
ATOM 905 N N . VAL A 1 113 ? 26.347 8.771 -22.720 1.00 92.69 113 VAL A N 1
ATOM 906 C CA . VAL A 1 113 ? 27.601 8.312 -22.081 1.00 92.69 113 VAL A CA 1
ATOM 907 C C . VAL A 1 113 ? 28.775 8.123 -23.047 1.00 92.69 113 VAL A C 1
ATOM 909 O O . VAL A 1 113 ? 29.842 7.645 -22.656 1.00 92.69 113 VAL A O 1
ATOM 912 N N . GLN A 1 114 ? 28.590 8.479 -24.317 1.00 87.88 114 GLN A N 1
ATOM 913 C CA . GLN A 1 114 ? 29.628 8.429 -25.346 1.00 87.88 114 GLN A CA 1
ATOM 914 C C . GLN A 1 114 ? 29.347 9.457 -26.446 1.00 87.88 114 GLN A C 1
ATOM 916 O O . GLN A 1 114 ? 28.198 9.808 -26.702 1.00 87.88 114 GLN A O 1
ATOM 921 N N . ASN A 1 115 ? 30.388 9.896 -27.155 1.00 87.06 115 ASN A N 1
ATOM 922 C CA . ASN A 1 115 ? 30.223 10.746 -28.332 1.00 87.06 115 ASN A CA 1
ATOM 923 C C . ASN A 1 115 ? 29.719 9.901 -29.518 1.00 87.06 115 ASN A C 1
ATOM 925 O O . ASN A 1 115 ? 30.496 9.183 -30.148 1.00 87.06 115 ASN A O 1
ATOM 929 N N . THR A 1 116 ? 28.413 9.926 -29.790 1.00 86.69 116 THR A N 1
ATOM 930 C CA . THR A 1 116 ? 27.778 9.081 -30.811 1.00 86.69 116 THR A CA 1
ATOM 931 C C . THR A 1 116 ? 26.633 9.794 -31.527 1.00 86.69 116 THR A C 1
ATOM 933 O O . THR A 1 116 ? 25.959 10.641 -30.951 1.00 86.69 116 THR A O 1
ATOM 936 N N . SER A 1 117 ? 26.373 9.409 -32.780 1.00 87.69 117 SER A N 1
ATOM 937 C CA . SER A 1 117 ? 25.157 9.778 -33.518 1.00 87.69 117 SER A CA 1
ATOM 938 C C . SER A 1 117 ? 23.967 8.857 -33.219 1.00 87.69 117 SER A C 1
ATOM 940 O O . SER A 1 117 ? 22.861 9.103 -33.698 1.00 87.69 117 SER A O 1
ATOM 942 N N . LYS A 1 118 ? 24.175 7.778 -32.449 1.00 87.75 118 LYS A N 1
ATOM 943 C CA . LYS A 1 118 ? 23.111 6.845 -32.064 1.00 87.75 118 LYS A CA 1
ATOM 944 C C . LYS A 1 118 ? 22.097 7.548 -31.163 1.00 87.75 118 LYS A C 1
ATOM 946 O O . LYS A 1 118 ? 22.461 8.162 -30.168 1.00 87.75 118 LYS A O 1
ATOM 951 N N . THR A 1 119 ? 20.816 7.371 -31.459 1.00 91.69 119 THR A N 1
ATOM 952 C CA . THR A 1 119 ? 19.704 7.984 -30.716 1.00 91.69 119 THR A CA 1
ATOM 953 C C . THR A 1 119 ? 19.169 7.115 -29.573 1.00 91.69 119 THR A C 1
ATOM 955 O O . THR A 1 119 ? 18.354 7.596 -28.786 1.00 91.69 119 THR A O 1
ATOM 958 N N . CYS A 1 120 ? 19.650 5.869 -29.450 1.00 94.50 120 CYS A N 1
ATOM 959 C CA . CYS A 1 120 ? 19.266 4.878 -28.436 1.00 94.50 120 CYS A CA 1
ATOM 960 C C . CYS A 1 120 ? 19.265 5.462 -27.001 1.00 94.50 120 CYS A C 1
ATOM 962 O O . CYS A 1 120 ? 20.269 6.063 -26.600 1.00 94.50 120 CYS A O 1
ATOM 964 N N . PRO A 1 121 ? 18.178 5.284 -26.218 1.00 95.75 121 PRO A N 1
ATOM 965 C CA . PRO A 1 121 ? 17.006 4.426 -26.469 1.00 95.75 121 PRO A CA 1
ATOM 966 C C . PRO A 1 121 ? 15.844 5.102 -27.226 1.00 95.75 121 PRO A C 1
ATOM 968 O O . PRO A 1 121 ? 14.712 4.654 -27.126 1.00 95.75 121 PRO A O 1
ATOM 971 N N . ASN A 1 122 ? 16.098 6.179 -27.974 1.00 95.31 122 ASN A N 1
ATOM 972 C CA . ASN A 1 122 ? 15.111 6.962 -28.736 1.00 95.31 122 ASN A CA 1
ATOM 973 C C . ASN A 1 122 ? 14.107 7.770 -27.893 1.00 95.31 122 ASN A C 1
ATOM 975 O O . ASN A 1 122 ? 13.114 8.272 -28.411 1.00 95.31 122 ASN A O 1
ATOM 979 N N . PHE A 1 123 ? 14.420 8.000 -26.618 1.00 95.88 123 PHE A N 1
ATOM 980 C CA . PHE A 1 123 ? 13.792 9.017 -25.771 1.00 95.88 123 PHE A CA 1
ATOM 981 C C . PHE A 1 123 ? 14.826 9.606 -24.804 1.00 95.88 123 PHE A C 1
ATOM 983 O O . PHE A 1 123 ? 15.937 9.086 -24.687 1.00 95.88 123 PHE A O 1
ATOM 990 N N . ASP A 1 124 ? 14.494 10.725 -24.158 1.00 96.12 124 ASP A N 1
ATOM 991 C CA . ASP A 1 124 ? 15.359 11.333 -23.145 1.00 96.12 124 ASP A CA 1
ATOM 992 C C . ASP A 1 124 ? 15.191 10.648 -21.790 1.00 96.12 124 ASP A C 1
ATOM 994 O O . ASP A 1 124 ? 14.208 10.863 -21.082 1.00 96.12 124 ASP A O 1
ATOM 998 N N . VAL A 1 125 ? 16.161 9.803 -21.445 1.00 97.19 125 VAL A N 1
ATOM 999 C CA . VAL A 1 125 ? 16.146 9.026 -20.203 1.00 97.19 125 VAL A CA 1
ATOM 1000 C C . VAL A 1 125 ? 16.349 9.918 -18.986 1.00 97.19 125 VAL A C 1
ATOM 1002 O O . VAL A 1 125 ? 15.733 9.660 -17.956 1.00 97.19 125 VAL A O 1
ATOM 1005 N N . ARG A 1 126 ? 17.173 10.969 -19.083 1.00 95.75 126 ARG A N 1
ATOM 1006 C CA . ARG A 1 126 ? 17.430 11.877 -17.958 1.00 95.75 126 ARG A CA 1
ATOM 1007 C C . ARG A 1 126 ? 16.183 12.684 -17.623 1.00 95.75 126 ARG A C 1
ATOM 1009 O O . ARG A 1 126 ? 15.802 12.734 -16.456 1.00 95.75 126 ARG A O 1
ATOM 1016 N N . SER A 1 127 ? 15.531 13.264 -18.631 1.00 95.44 127 SER A N 1
ATOM 1017 C CA . SER A 1 127 ? 14.267 13.984 -18.447 1.00 95.44 127 SER A CA 1
ATOM 1018 C C . SER A 1 127 ? 13.163 13.056 -17.950 1.00 95.44 127 SER A C 1
ATOM 1020 O O . SER A 1 127 ? 12.526 13.361 -16.946 1.00 95.44 127 SER A O 1
ATOM 1022 N N . TRP A 1 128 ? 12.988 11.891 -18.583 1.00 94.81 128 TRP A N 1
ATOM 1023 C CA . TRP A 1 128 ? 11.988 10.912 -18.153 1.00 94.81 128 TRP A CA 1
ATOM 1024 C C . TRP A 1 128 ? 12.221 10.456 -16.706 1.00 94.81 128 TRP A C 1
ATOM 1026 O O . TRP A 1 128 ? 11.293 10.441 -15.904 1.00 94.81 128 TRP A O 1
ATOM 1036 N N . TRP A 1 129 ? 13.466 10.150 -16.326 1.00 94.19 129 TRP A N 1
ATOM 1037 C CA . TRP A 1 129 ? 13.779 9.744 -14.959 1.00 94.19 129 TRP A CA 1
ATOM 1038 C C . TRP A 1 129 ? 13.572 10.874 -13.949 1.00 94.19 129 TRP A C 1
ATOM 1040 O O . TRP A 1 129 ? 13.082 10.611 -12.857 1.00 94.19 129 TRP A O 1
ATOM 1050 N N . ALA A 1 130 ? 13.898 12.127 -14.275 1.00 91.38 130 ALA A N 1
ATOM 1051 C CA . ALA A 1 130 ? 13.626 13.256 -13.382 1.00 91.38 130 ALA A CA 1
ATOM 1052 C C . ALA A 1 130 ? 12.127 13.359 -13.031 1.00 91.38 130 ALA A C 1
ATOM 1054 O O . ALA A 1 130 ? 11.776 13.578 -11.866 1.00 91.38 130 ALA A O 1
ATOM 1055 N N . ASP A 1 131 ? 11.262 13.101 -14.015 1.00 88.12 131 ASP A N 1
ATOM 1056 C CA . ASP A 1 131 ? 9.805 13.109 -13.873 1.00 88.12 131 ASP A CA 1
ATOM 1057 C C . ASP A 1 131 ? 9.237 11.841 -13.226 1.00 88.12 131 ASP A C 1
ATOM 1059 O O . ASP A 1 131 ? 8.125 11.882 -12.703 1.00 88.12 131 ASP A O 1
ATOM 1063 N N . GLU A 1 132 ? 9.990 10.742 -13.162 1.00 87.31 132 GLU A N 1
ATOM 1064 C CA . GLU A 1 132 ? 9.569 9.445 -12.599 1.00 87.31 132 GLU A CA 1
ATOM 1065 C C . GLU A 1 132 ? 10.159 9.153 -11.218 1.00 87.31 132 GLU A C 1
ATOM 1067 O O . GLU A 1 132 ? 9.536 8.481 -10.401 1.00 87.31 132 GLU A O 1
ATOM 1072 N N . ASN A 1 133 ? 11.329 9.707 -10.910 1.00 88.75 133 ASN A N 1
ATOM 1073 C CA . ASN A 1 133 ? 12.067 9.413 -9.692 1.00 88.75 133 ASN A CA 1
ATOM 1074 C C . ASN A 1 133 ? 11.246 9.791 -8.450 1.00 88.75 133 ASN A C 1
ATOM 1076 O O . ASN A 1 133 ? 10.942 10.965 -8.217 1.00 88.75 133 ASN A O 1
ATOM 1080 N N . LEU A 1 134 ? 10.877 8.792 -7.652 1.00 87.50 134 LEU A N 1
ATOM 1081 C CA . LEU A 1 134 ? 10.187 8.976 -6.377 1.00 87.50 134 LEU A CA 1
ATOM 1082 C C . LEU A 1 134 ? 11.131 9.469 -5.286 1.00 87.50 134 LEU A C 1
ATOM 1084 O O . LEU A 1 134 ? 10.693 10.174 -4.387 1.00 87.50 134 LEU A O 1
ATOM 1088 N N . LEU A 1 135 ? 12.421 9.134 -5.373 1.00 84.94 135 LEU A N 1
ATOM 1089 C CA . LEU A 1 135 ? 13.416 9.458 -4.348 1.00 84.94 135 LEU A CA 1
ATOM 1090 C C . LEU A 1 135 ? 13.825 10.936 -4.363 1.00 84.94 135 LEU A C 1
ATOM 1092 O O . LEU A 1 135 ? 14.313 11.440 -3.356 1.00 84.94 135 LEU A O 1
ATOM 1096 N N . SER A 1 136 ? 13.621 11.640 -5.482 1.00 79.44 136 SER A N 1
ATOM 1097 C CA . SER A 1 136 ? 13.716 13.107 -5.527 1.00 79.44 136 SER A CA 1
ATOM 1098 C C . SER A 1 136 ? 12.450 13.784 -4.989 1.00 79.44 136 SER A C 1
ATOM 1100 O O . SER A 1 136 ? 12.492 14.931 -4.541 1.00 79.44 136 SER A O 1
ATOM 1102 N N . GLY A 1 137 ? 11.315 13.081 -5.034 1.00 66.12 137 GLY A N 1
ATOM 1103 C CA . GLY A 1 137 ? 10.037 13.534 -4.510 1.00 66.12 137 GLY A CA 1
ATOM 1104 C C . GLY A 1 137 ? 9.966 13.385 -2.992 1.00 66.12 137 GLY A C 1
ATOM 1105 O O . GLY A 1 137 ? 10.408 12.397 -2.418 1.00 66.12 137 GLY A O 1
ATOM 1106 N N . ARG A 1 138 ? 9.353 14.362 -2.314 1.00 81.69 138 ARG A N 1
ATOM 1107 C CA . ARG A 1 138 ? 9.052 14.231 -0.878 1.00 81.69 138 ARG A CA 1
ATOM 1108 C C . ARG A 1 138 ? 7.754 13.481 -0.601 1.00 81.69 138 ARG A C 1
ATOM 1110 O O . ARG A 1 138 ? 7.546 13.108 0.541 1.00 81.69 138 ARG A O 1
ATOM 1117 N N . LYS A 1 139 ? 6.882 13.278 -1.595 1.00 90.88 139 LYS A N 1
ATOM 1118 C CA . LYS A 1 139 ? 5.568 12.638 -1.425 1.00 90.88 139 LYS A CA 1
ATOM 1119 C C . LYS A 1 139 ? 5.334 11.545 -2.462 1.00 90.88 139 LYS A C 1
ATOM 1121 O O . LYS A 1 139 ? 5.656 11.738 -3.633 1.00 90.88 139 LYS A O 1
ATOM 1126 N N . ALA A 1 140 ? 4.723 10.453 -2.024 1.00 93.06 140 ALA A N 1
ATOM 1127 C CA . ALA A 1 140 ? 4.224 9.366 -2.859 1.00 93.06 140 ALA A CA 1
ATOM 1128 C C . ALA A 1 140 ? 2.902 8.840 -2.286 1.00 93.06 140 ALA A C 1
ATOM 1130 O O . ALA A 1 140 ? 2.453 9.271 -1.225 1.00 93.06 140 ALA A O 1
ATOM 1131 N N . CYS A 1 141 ? 2.297 7.897 -2.992 1.00 93.31 141 CYS A N 1
ATOM 1132 C CA . CYS A 1 141 ? 1.133 7.149 -2.543 1.00 93.31 141 CYS A CA 1
ATOM 1133 C C . CYS A 1 141 ? 1.375 5.650 -2.709 1.00 93.31 141 CYS A C 1
ATOM 1135 O O . CYS A 1 141 ? 2.196 5.235 -3.530 1.00 93.31 141 CYS A O 1
ATOM 1137 N N . VAL A 1 142 ? 0.679 4.842 -1.920 1.00 94.56 142 VAL A N 1
ATOM 1138 C CA . VAL A 1 142 ? 0.763 3.381 -1.982 1.00 94.56 142 VAL A CA 1
ATOM 1139 C C . VAL A 1 142 ? -0.003 2.882 -3.204 1.00 94.56 142 VAL A C 1
ATOM 1141 O O . VAL A 1 142 ? -1.217 3.054 -3.284 1.00 94.56 142 VAL A O 1
ATOM 1144 N N . SER A 1 143 ? 0.686 2.260 -4.159 1.00 92.38 143 SER A N 1
ATOM 1145 C CA . SER A 1 143 ? 0.060 1.664 -5.347 1.00 92.38 143 SER A CA 1
ATOM 1146 C C . SER A 1 143 ? -0.412 0.236 -5.090 1.00 92.38 143 SER A C 1
ATOM 1148 O O . SER A 1 143 ? -1.460 -0.165 -5.594 1.00 92.38 143 SER A O 1
ATOM 1150 N N . ALA A 1 144 ? 0.310 -0.526 -4.264 1.00 92.38 144 ALA A N 1
ATOM 1151 C CA . ALA A 1 144 ? -0.102 -1.869 -3.865 1.00 92.38 144 ALA A CA 1
ATOM 1152 C C . ALA A 1 144 ? -1.478 -1.858 -3.174 1.00 92.38 144 ALA A C 1
ATOM 1154 O O . ALA A 1 144 ? -1.842 -0.897 -2.501 1.00 92.38 144 ALA A O 1
ATOM 1155 N N . SER A 1 145 ? -2.242 -2.953 -3.292 1.00 92.50 145 SER A N 1
ATOM 1156 C CA . SER A 1 145 ? -3.500 -3.090 -2.540 1.00 92.50 145 SER A CA 1
ATOM 1157 C C . SER A 1 145 ? -3.248 -2.957 -1.036 1.00 92.50 145 SER A C 1
ATOM 1159 O O . SER A 1 145 ? -3.984 -2.257 -0.348 1.00 92.50 145 SER A O 1
ATOM 1161 N N . VAL A 1 146 ? -2.220 -3.650 -0.547 1.00 94.94 146 VAL A N 1
ATOM 1162 C CA . VAL A 1 146 ? -1.748 -3.639 0.837 1.00 94.94 146 VAL A CA 1
ATOM 1163 C C . VAL A 1 146 ? -0.231 -3.819 0.785 1.00 94.94 146 VAL A C 1
ATOM 1165 O O . VAL A 1 146 ? 0.250 -4.691 0.059 1.00 94.94 146 VAL A O 1
ATOM 1168 N N . THR A 1 147 ? 0.528 -3.018 1.529 1.00 95.44 147 THR A N 1
ATOM 1169 C CA . THR A 1 147 ? 1.983 -3.188 1.682 1.00 95.44 147 THR A CA 1
ATOM 1170 C C . THR A 1 147 ? 2.381 -3.126 3.148 1.00 95.44 147 THR A C 1
ATOM 1172 O O . THR A 1 147 ? 1.725 -2.461 3.941 1.00 95.44 147 THR A O 1
ATOM 1175 N N . GLY A 1 148 ? 3.438 -3.841 3.525 1.00 95.38 148 GLY A N 1
ATOM 1176 C CA . GLY A 1 148 ? 3.933 -3.840 4.898 1.00 95.38 148 GLY A CA 1
ATOM 1177 C C . GLY A 1 148 ? 4.873 -2.670 5.175 1.00 95.38 148 GLY A C 1
ATOM 1178 O O . GLY A 1 148 ? 5.702 -2.322 4.331 1.00 95.38 148 GLY A O 1
ATOM 1179 N N . LEU A 1 149 ? 4.771 -2.121 6.380 1.00 95.50 149 LEU A N 1
ATOM 1180 C CA . LEU A 1 149 ? 5.674 -1.136 6.953 1.00 95.50 149 LEU A CA 1
ATOM 1181 C C . LEU A 1 149 ? 6.393 -1.768 8.152 1.00 95.50 149 LEU A C 1
ATOM 1183 O O . LEU A 1 149 ? 5.763 -2.392 9.008 1.00 95.50 149 LEU A O 1
ATOM 1187 N N . TYR A 1 150 ? 7.716 -1.629 8.185 1.00 93.88 150 TYR A N 1
ATOM 1188 C CA . TYR A 1 150 ? 8.576 -2.328 9.143 1.00 93.88 150 TYR A CA 1
ATOM 1189 C C . TYR A 1 150 ? 9.510 -1.355 9.867 1.00 93.88 150 TYR A C 1
ATOM 1191 O O . TYR A 1 150 ? 10.098 -0.493 9.218 1.00 93.88 150 TYR A O 1
ATOM 1199 N N . GLU A 1 151 ? 9.758 -1.546 11.159 1.00 90.81 151 GLU A N 1
ATOM 1200 C CA . GLU A 1 151 ? 10.742 -0.777 11.933 1.00 90.81 151 GLU A CA 1
ATOM 1201 C C . GLU A 1 151 ? 12.146 -0.982 11.360 1.00 90.81 151 GLU A C 1
ATOM 1203 O O . GLU A 1 151 ? 12.929 -0.046 11.175 1.00 90.81 151 GLU A O 1
ATOM 1208 N N . THR A 1 152 ? 12.443 -2.236 11.019 1.00 88.69 152 THR A N 1
ATOM 1209 C CA . THR A 1 152 ? 13.676 -2.660 10.362 1.00 88.69 152 THR A CA 1
ATOM 1210 C C . THR A 1 152 ? 13.325 -3.383 9.059 1.00 88.69 152 THR A C 1
ATOM 1212 O O . THR A 1 152 ? 12.464 -4.260 9.058 1.00 88.69 152 THR A O 1
ATOM 1215 N N . PRO A 1 153 ? 13.965 -3.052 7.923 1.00 86.81 153 PRO A N 1
ATOM 1216 C CA . PRO A 1 153 ? 13.628 -3.674 6.652 1.00 86.81 153 PRO A CA 1
ATOM 1217 C C . PRO A 1 153 ? 14.061 -5.153 6.645 1.00 86.81 153 PRO A C 1
ATOM 1219 O O . PRO A 1 153 ? 15.224 -5.449 6.952 1.00 86.81 153 PRO A O 1
ATOM 1222 N N . PRO A 1 154 ? 13.184 -6.092 6.238 1.00 82.38 154 PRO A N 1
ATOM 1223 C CA . PRO A 1 154 ? 13.514 -7.512 6.167 1.00 82.38 154 PRO A CA 1
ATOM 1224 C C . PRO A 1 154 ? 14.728 -7.786 5.273 1.00 82.38 154 PRO A C 1
ATOM 1226 O O . PRO A 1 154 ? 14.725 -7.459 4.085 1.00 82.38 154 PRO A O 1
ATOM 1229 N N . LYS A 1 155 ? 15.768 -8.439 5.804 1.00 77.50 155 LYS A N 1
ATOM 1230 C CA . LYS A 1 155 ? 16.912 -8.888 4.993 1.00 77.50 155 LYS A CA 1
ATOM 1231 C C . LYS A 1 155 ? 16.505 -10.079 4.120 1.00 77.50 155 LYS A C 1
ATOM 1233 O O . LYS A 1 155 ? 15.719 -10.927 4.537 1.00 77.50 155 LYS A O 1
ATOM 1238 N N . HIS A 1 156 ? 17.056 -10.158 2.907 1.00 60.47 156 HIS A N 1
ATOM 1239 C CA . HIS A 1 156 ? 16.783 -11.254 1.970 1.00 60.47 156 HIS A CA 1
ATOM 1240 C C . HIS A 1 156 ? 17.008 -12.615 2.665 1.00 60.47 156 HIS A C 1
ATOM 1242 O O . HIS A 1 156 ? 18.100 -12.866 3.167 1.00 60.47 156 HIS A O 1
ATOM 1248 N N . MET A 1 157 ? 15.980 -13.474 2.705 1.00 49.19 157 MET A N 1
ATOM 1249 C CA . MET A 1 157 ? 15.961 -14.787 3.385 1.00 49.19 157 MET A CA 1
ATOM 1250 C C . MET A 1 157 ? 16.042 -14.806 4.931 1.00 49.19 157 MET A C 1
ATOM 1252 O O . MET A 1 157 ? 16.093 -15.896 5.496 1.00 49.19 157 MET A O 1
ATOM 1256 N N . GLN A 1 158 ? 15.993 -13.673 5.647 1.00 53.28 158 GLN A N 1
ATOM 1257 C CA . GLN A 1 158 ? 15.855 -13.682 7.115 1.00 53.28 158 GLN A CA 1
ATOM 1258 C C . GLN A 1 158 ? 14.408 -13.407 7.543 1.00 53.28 158 GLN A C 1
ATOM 1260 O O . GLN A 1 158 ? 13.836 -12.366 7.225 1.00 53.28 158 GLN A O 1
ATOM 1265 N N . ILE A 1 159 ? 13.843 -14.344 8.309 1.00 53.94 159 ILE A N 1
ATOM 1266 C CA . ILE A 1 159 ? 12.567 -14.240 9.035 1.00 53.94 159 ILE A CA 1
ATOM 1267 C C . ILE A 1 159 ? 12.790 -13.262 10.206 1.00 53.94 159 ILE A C 1
ATOM 1269 O O . ILE A 1 159 ? 13.005 -13.695 11.331 1.00 53.94 159 ILE A O 1
ATOM 1273 N N . GLY A 1 160 ? 12.951 -11.964 9.934 1.00 54.06 160 GLY A N 1
ATOM 1274 C CA . GLY A 1 160 ? 13.729 -11.106 10.844 1.00 54.06 160 GLY A CA 1
ATOM 1275 C C . GLY A 1 160 ? 13.107 -9.801 11.317 1.00 54.06 160 GLY A C 1
ATOM 1276 O O . GLY A 1 160 ? 13.674 -9.175 12.206 1.00 54.06 160 GLY A O 1
ATOM 1277 N N . SER A 1 161 ? 11.981 -9.357 10.771 1.00 60.88 161 SER A N 1
ATOM 1278 C CA . SER A 1 161 ? 11.323 -8.157 11.294 1.00 60.88 161 SER A CA 1
ATOM 1279 C C . SER A 1 161 ? 9.833 -8.406 11.330 1.00 60.88 161 SER A C 1
ATOM 1281 O O . SER A 1 161 ? 9.236 -8.745 10.305 1.00 60.88 161 SER A O 1
ATOM 1283 N N . ALA A 1 162 ? 9.267 -8.323 12.535 1.00 71.69 162 ALA A N 1
ATOM 1284 C CA . ALA A 1 162 ? 7.828 -8.312 12.690 1.00 71.69 162 ALA A CA 1
ATOM 1285 C C . ALA A 1 162 ? 7.276 -7.141 11.869 1.00 71.69 162 ALA A C 1
ATOM 1287 O O . ALA A 1 162 ? 7.913 -6.099 11.724 1.00 71.69 162 ALA A O 1
ATOM 1288 N N . LEU A 1 163 ? 6.130 -7.374 11.251 1.00 87.19 163 LEU A N 1
ATOM 1289 C CA . LEU A 1 163 ? 5.353 -6.316 10.638 1.00 87.19 163 LEU A CA 1
ATOM 1290 C C . LEU A 1 163 ? 4.881 -5.381 11.756 1.00 87.19 163 LEU A C 1
ATOM 1292 O O . LEU A 1 163 ? 4.254 -5.872 12.695 1.00 87.19 163 LEU A O 1
ATOM 1296 N N . ASP A 1 164 ? 5.139 -4.080 11.644 1.00 92.00 164 ASP A N 1
ATOM 1297 C CA . ASP A 1 164 ? 4.572 -3.119 12.599 1.00 92.00 164 ASP A CA 1
ATOM 1298 C C . ASP A 1 164 ? 3.167 -2.738 12.169 1.00 92.00 164 ASP A C 1
ATOM 1300 O O . ASP A 1 164 ? 2.216 -2.770 12.943 1.00 92.00 164 ASP A O 1
ATOM 1304 N N . THR A 1 165 ? 3.026 -2.394 10.890 1.00 96.69 165 THR A N 1
ATOM 1305 C CA . THR A 1 165 ? 1.751 -1.986 10.324 1.00 96.69 165 THR A CA 1
ATOM 1306 C C . THR A 1 165 ? 1.689 -2.268 8.825 1.00 96.69 165 THR A C 1
ATOM 1308 O O . THR A 1 165 ? 2.695 -2.577 8.188 1.00 96.69 165 THR A O 1
ATOM 1311 N N . GLU A 1 166 ? 0.510 -2.145 8.231 1.00 97.44 166 GLU A N 1
ATOM 1312 C CA . GLU A 1 166 ? 0.331 -2.131 6.781 1.00 97.44 166 GLU A CA 1
ATOM 1313 C C . GLU A 1 166 ? -0.043 -0.728 6.301 1.00 97.44 166 GLU A C 1
ATOM 1315 O O . GLU A 1 166 ? -0.523 0.107 7.060 1.00 97.44 166 GLU A O 1
ATOM 1320 N N . LEU A 1 167 ? 0.150 -0.458 5.020 1.00 97.44 167 LEU A N 1
ATOM 1321 C CA . LEU A 1 167 ? -0.420 0.695 4.342 1.00 97.44 167 LEU A CA 1
ATOM 1322 C C . LEU A 1 167 ? -1.340 0.211 3.226 1.00 97.44 167 LEU A C 1
ATOM 1324 O O . LEU A 1 167 ? -1.093 -0.829 2.607 1.00 97.44 167 LEU A O 1
ATOM 1328 N N . LEU A 1 168 ? -2.405 0.964 2.981 1.00 95.94 168 LEU A N 1
ATOM 1329 C CA . LEU A 1 168 ? -3.461 0.614 2.037 1.00 95.94 168 LEU A CA 1
ATOM 1330 C C . LEU A 1 168 ? -3.357 1.432 0.751 1.00 95.94 168 LEU A C 1
ATOM 1332 O O . LEU A 1 168 ? -2.868 2.561 0.752 1.00 95.94 168 LEU A O 1
ATOM 1336 N N . SER A 1 169 ? -3.849 0.863 -0.350 1.00 94.06 169 SER A N 1
ATOM 1337 C CA . SER A 1 169 ? -3.847 1.524 -1.659 1.00 94.06 169 SER A CA 1
ATOM 1338 C C . SER A 1 169 ? -4.419 2.943 -1.604 1.00 94.06 169 SER A C 1
ATOM 1340 O O . SER A 1 169 ? -5.522 3.174 -1.103 1.00 94.06 169 SER A O 1
ATOM 1342 N N . GLY A 1 170 ? -3.660 3.892 -2.147 1.00 91.50 170 GLY A N 1
ATOM 1343 C CA . GLY A 1 170 ? -3.992 5.312 -2.180 1.00 91.50 170 GLY A CA 1
ATOM 1344 C C . GLY A 1 170 ? -3.571 6.104 -0.940 1.00 91.50 170 GLY A C 1
ATOM 1345 O O . GLY A 1 170 ? -3.621 7.331 -0.997 1.00 91.50 170 GLY A O 1
ATOM 1346 N N . GLU A 1 171 ? -3.125 5.465 0.149 1.00 94.31 171 GLU A N 1
ATOM 1347 C CA . GLU A 1 171 ? -2.600 6.192 1.310 1.00 94.31 171 GLU A CA 1
ATOM 1348 C C . GLU A 1 171 ? -1.329 6.964 0.933 1.00 94.31 171 GLU A C 1
ATOM 1350 O O . GLU A 1 171 ? -0.434 6.455 0.252 1.00 94.31 171 GLU A O 1
ATOM 1355 N N . GLU A 1 172 ? -1.257 8.221 1.367 1.00 94.19 172 GLU A N 1
ATOM 1356 C CA . GLU A 1 172 ? -0.133 9.104 1.072 1.00 94.19 172 GLU A CA 1
ATOM 1357 C C . GLU A 1 172 ? 0.988 8.960 2.106 1.00 94.19 172 GLU A C 1
ATOM 1359 O O . GLU A 1 172 ? 0.757 8.803 3.309 1.00 94.19 172 GLU A O 1
ATOM 1364 N N . VAL A 1 173 ? 2.224 9.076 1.626 1.00 96.06 173 VAL A N 1
ATOM 1365 C CA . VAL A 1 173 ? 3.438 8.965 2.433 1.00 96.06 173 VAL A CA 1
ATOM 1366 C C . VAL A 1 173 ? 4.432 10.068 2.088 1.00 96.06 173 VAL A C 1
ATOM 1368 O O . VAL A 1 173 ? 4.481 10.567 0.960 1.00 96.06 173 VAL A O 1
ATOM 1371 N N . VAL A 1 174 ? 5.269 10.423 3.060 1.00 95.25 174 VAL A N 1
ATOM 1372 C CA . VAL A 1 174 ? 6.427 11.302 2.883 1.00 95.25 174 VAL A CA 1
ATOM 1373 C C . VAL A 1 174 ? 7.699 10.467 2.898 1.00 95.25 174 VAL A C 1
ATOM 1375 O O . VAL A 1 174 ? 7.922 9.710 3.838 1.00 95.25 174 VAL A O 1
ATOM 1378 N N . LEU A 1 175 ? 8.547 10.606 1.879 1.00 94.81 175 LEU A N 1
ATOM 1379 C CA . LEU A 1 175 ? 9.810 9.872 1.795 1.00 94.81 175 LEU A CA 1
ATOM 1380 C C . LEU A 1 175 ? 10.909 10.627 2.546 1.00 94.81 175 LEU A C 1
ATOM 1382 O O . LEU A 1 175 ? 11.084 11.831 2.362 1.00 94.81 175 LEU A O 1
ATOM 1386 N N . SER A 1 176 ? 11.690 9.909 3.356 1.00 90.69 176 SER A N 1
ATOM 1387 C CA . SER A 1 176 ? 12.845 10.487 4.063 1.00 90.69 176 SER A CA 1
ATOM 1388 C C . SER A 1 176 ? 14.117 10.571 3.207 1.00 90.69 176 SER A C 1
ATOM 1390 O O . SER A 1 176 ? 15.086 11.207 3.613 1.00 90.69 176 SER A O 1
ATOM 1392 N N . GLY A 1 177 ? 14.142 9.881 2.060 1.00 84.56 177 GLY A N 1
ATOM 1393 C CA . GLY A 1 177 ? 15.318 9.717 1.198 1.00 84.56 177 GLY A CA 1
ATOM 1394 C C . GLY A 1 177 ? 16.270 8.587 1.615 1.00 84.56 177 GLY A C 1
ATOM 1395 O O . GLY A 1 177 ? 17.150 8.223 0.840 1.00 84.56 177 GLY A O 1
ATOM 1396 N N . LYS A 1 178 ? 16.097 7.983 2.801 1.00 91.00 178 LYS A N 1
ATOM 1397 C CA . LYS A 1 178 ? 16.911 6.836 3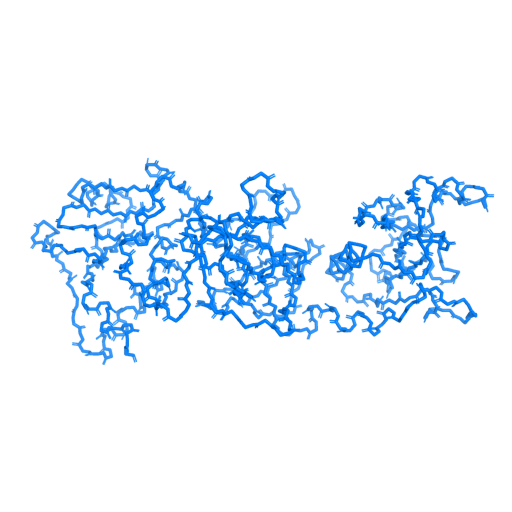.235 1.00 91.00 178 LYS A CA 1
ATOM 1398 C C . LYS A 1 178 ? 16.444 5.559 2.538 1.00 91.00 178 LYS A C 1
ATOM 1400 O O . LYS A 1 178 ? 15.271 5.200 2.647 1.00 91.00 178 LYS A O 1
ATOM 1405 N N . THR A 1 179 ? 17.362 4.858 1.878 1.00 92.69 179 THR A N 1
ATOM 1406 C CA . THR A 1 179 ? 17.096 3.594 1.175 1.00 92.69 179 THR A CA 1
ATOM 1407 C C . THR A 1 179 ? 18.010 2.469 1.648 1.00 92.69 179 THR A C 1
ATOM 1409 O O . THR A 1 179 ? 19.034 2.700 2.287 1.00 92.69 179 THR A O 1
ATOM 1412 N N . THR A 1 180 ? 17.649 1.240 1.298 1.00 90.50 180 THR A N 1
ATOM 1413 C CA . THR A 1 180 ? 18.440 0.027 1.542 1.00 90.50 180 THR A CA 1
ATOM 1414 C C . THR A 1 180 ? 18.696 -0.730 0.246 1.00 90.50 180 THR A C 1
ATOM 1416 O O . THR A 1 180 ? 17.884 -0.684 -0.674 1.00 90.50 180 THR A O 1
ATOM 1419 N N . ASP A 1 181 ? 19.785 -1.497 0.189 1.00 87.19 181 ASP A N 1
ATOM 1420 C CA . ASP A 1 181 ? 20.186 -2.256 -1.006 1.00 87.19 181 ASP A CA 1
ATOM 1421 C C . ASP A 1 181 ? 19.142 -3.269 -1.514 1.00 87.19 181 ASP A C 1
ATOM 1423 O O . ASP A 1 181 ? 19.199 -3.698 -2.667 1.00 87.19 181 ASP A O 1
ATOM 1427 N N . ASN A 1 182 ? 18.209 -3.689 -0.657 1.00 84.94 182 ASN A N 1
ATOM 1428 C CA . ASN A 1 182 ? 17.111 -4.605 -0.971 1.00 84.94 182 ASN A CA 1
ATOM 1429 C C . ASN A 1 182 ? 15.800 -3.880 -1.332 1.00 84.94 182 ASN A C 1
ATOM 1431 O O . ASN A 1 182 ? 14.744 -4.510 -1.353 1.00 84.94 182 ASN A O 1
ATOM 1435 N N . GLY A 1 183 ? 15.856 -2.581 -1.640 1.00 89.44 183 GLY A N 1
ATOM 1436 C CA . GLY A 1 183 ? 14.742 -1.846 -2.244 1.00 89.44 183 GLY A CA 1
ATOM 1437 C C . GLY A 1 183 ? 13.710 -1.300 -1.258 1.00 89.44 183 GLY A C 1
ATOM 1438 O O . GLY A 1 183 ? 12.600 -0.966 -1.678 1.00 89.44 183 GLY A O 1
ATOM 1439 N N . PHE A 1 184 ? 14.043 -1.200 0.033 1.00 92.56 184 PHE A N 1
ATOM 1440 C CA . PHE A 1 184 ? 13.202 -0.481 0.991 1.00 92.56 184 PHE A CA 1
ATOM 1441 C C . PHE A 1 184 ? 13.590 0.989 1.079 1.00 92.56 184 PHE A C 1
ATOM 1443 O O . PHE A 1 184 ? 14.772 1.336 1.014 1.00 92.56 184 PHE A O 1
ATOM 1450 N N . VAL A 1 185 ? 12.585 1.828 1.301 1.00 94.19 185 VAL A N 1
ATOM 1451 C CA . VAL A 1 185 ? 12.710 3.256 1.586 1.00 94.19 185 VAL A CA 1
ATOM 1452 C C . VAL A 1 185 ? 12.018 3.574 2.907 1.00 94.19 185 VAL A C 1
ATOM 1454 O O . VAL A 1 185 ? 10.966 3.014 3.210 1.00 94.19 185 VAL A O 1
ATOM 1457 N N . HIS A 1 186 ? 12.612 4.459 3.703 1.00 95.19 186 HIS A N 1
ATOM 1458 C CA . HIS A 1 186 ? 12.008 4.903 4.955 1.00 95.19 186 HIS A CA 1
ATOM 1459 C C . HIS A 1 186 ? 11.035 6.062 4.712 1.00 95.19 186 HIS A C 1
ATOM 1461 O O . HIS A 1 186 ? 11.399 7.058 4.067 1.00 95.19 186 HIS A O 1
ATOM 1467 N N . ILE A 1 187 ? 9.829 5.961 5.269 1.00 96.94 187 ILE A N 1
ATOM 1468 C CA . ILE A 1 187 ? 8.716 6.891 5.055 1.00 96.94 187 ILE A CA 1
ATOM 1469 C C . ILE A 1 187 ? 8.071 7.357 6.366 1.00 96.94 187 ILE A C 1
ATOM 1471 O O . ILE A 1 187 ? 8.318 6.795 7.432 1.00 96.94 187 ILE A O 1
ATOM 1475 N N . THR A 1 188 ? 7.218 8.375 6.260 1.00 96.81 188 THR A N 1
ATOM 1476 C CA . THR A 1 188 ? 6.189 8.733 7.244 1.00 96.81 188 THR A CA 1
ATOM 1477 C C . THR A 1 188 ? 4.820 8.641 6.572 1.00 96.81 188 THR A C 1
ATOM 1479 O O . THR A 1 188 ? 4.602 9.290 5.548 1.00 96.81 188 THR A O 1
ATOM 1482 N N . ALA A 1 189 ? 3.901 7.853 7.121 1.00 96.81 189 ALA A N 1
ATOM 1483 C CA . ALA A 1 189 ? 2.523 7.765 6.660 1.00 96.81 189 ALA A CA 1
ATOM 1484 C C . ALA A 1 189 ? 1.757 9.034 7.052 1.00 96.81 189 ALA A C 1
ATOM 1486 O O . ALA A 1 189 ? 1.819 9.477 8.196 1.00 96.81 189 ALA A O 1
ATOM 1487 N N . LEU A 1 190 ? 1.049 9.654 6.104 1.00 95.00 190 LEU A N 1
ATOM 1488 C CA . LEU A 1 190 ? 0.381 10.934 6.367 1.00 95.00 190 LEU A CA 1
ATOM 1489 C C . LEU A 1 190 ? -0.917 10.804 7.169 1.00 95.00 190 LEU A C 1
ATOM 1491 O O . LEU A 1 190 ? -1.349 11.790 7.759 1.00 95.00 190 LEU A O 1
ATOM 1495 N N . HIS A 1 191 ? -1.546 9.628 7.182 1.00 93.12 191 HIS A N 1
ATOM 1496 C CA . HIS A 1 191 ? -2.851 9.446 7.819 1.00 93.12 191 HIS A CA 1
ATOM 1497 C C . HIS A 1 191 ? -2.774 9.384 9.354 1.00 93.12 191 HIS A C 1
ATOM 1499 O O . HIS A 1 191 ? -3.717 9.805 10.019 1.00 93.12 191 HIS A O 1
ATOM 1505 N N . ASP A 1 192 ? -1.666 8.894 9.913 1.00 95.00 192 ASP A N 1
ATOM 1506 C CA . ASP A 1 192 ? -1.477 8.725 11.360 1.00 95.00 192 ASP A CA 1
ATOM 1507 C C . ASP A 1 192 ? -0.067 9.091 11.864 1.00 95.00 192 ASP A C 1
ATOM 1509 O O . ASP A 1 192 ? 0.181 9.075 13.069 1.00 95.00 192 ASP A O 1
ATOM 1513 N N . GLY A 1 193 ? 0.855 9.451 10.966 1.00 95.44 193 GLY A N 1
ATOM 1514 C CA . GLY A 1 193 ? 2.232 9.802 11.303 1.00 95.44 193 GLY A CA 1
ATOM 1515 C C . GLY A 1 193 ? 3.168 8.611 11.518 1.00 95.44 193 GLY A C 1
ATOM 1516 O O . GLY A 1 193 ? 4.324 8.845 11.882 1.00 95.44 193 GLY A O 1
ATOM 1517 N N . TYR A 1 194 ? 2.724 7.366 11.293 1.00 95.94 194 TYR A N 1
ATOM 1518 C CA . TYR A 1 194 ? 3.558 6.180 11.508 1.00 95.94 194 TYR A CA 1
ATOM 1519 C C . TYR A 1 194 ? 4.800 6.198 10.616 1.00 95.94 194 TYR A C 1
ATOM 1521 O O . TYR A 1 194 ? 4.752 6.632 9.463 1.00 95.94 194 TYR A O 1
ATOM 1529 N N . GLN A 1 195 ? 5.932 5.729 11.133 1.00 96.31 195 GLN A N 1
ATOM 1530 C CA . GLN A 1 195 ? 7.203 5.724 10.410 1.00 96.31 195 GLN A CA 1
ATOM 1531 C C . GLN A 1 195 ? 7.746 4.313 10.277 1.00 96.31 195 GLN A C 1
ATOM 1533 O O . GLN A 1 195 ? 7.527 3.474 11.141 1.00 96.31 195 GLN A O 1
ATOM 1538 N N . GLY A 1 196 ? 8.470 4.065 9.192 1.00 95.56 196 GLY A N 1
ATOM 1539 C CA . GLY A 1 196 ? 9.128 2.786 8.978 1.00 95.56 196 GLY A CA 1
ATOM 1540 C C . GLY A 1 196 ? 9.589 2.608 7.542 1.00 95.56 196 GLY A C 1
ATOM 1541 O O . GLY A 1 196 ? 9.600 3.542 6.739 1.00 95.56 196 GLY A O 1
ATOM 1542 N N . TRP A 1 197 ? 9.972 1.384 7.219 1.00 95.31 197 TRP A N 1
ATOM 1543 C CA . TRP A 1 197 ? 10.501 0.968 5.932 1.00 95.31 197 TRP A CA 1
ATOM 1544 C C . TRP A 1 197 ? 9.433 0.258 5.116 1.00 95.31 197 TRP A C 1
ATOM 1546 O O . TRP A 1 197 ? 8.844 -0.712 5.576 1.00 95.31 197 TRP A O 1
ATOM 1556 N N . VAL A 1 198 ? 9.229 0.701 3.880 1.00 94.88 198 VAL A N 1
ATOM 1557 C CA . VAL A 1 198 ? 8.310 0.090 2.910 1.00 94.88 198 VAL A CA 1
ATOM 1558 C C . VAL A 1 198 ? 9.073 -0.252 1.636 1.00 94.88 198 VAL A C 1
ATOM 1560 O O . VAL A 1 198 ? 10.093 0.373 1.328 1.00 94.88 198 VAL A O 1
ATOM 1563 N N . LYS A 1 199 ? 8.605 -1.243 0.874 1.00 92.44 199 LYS A N 1
ATOM 1564 C CA . LYS A 1 199 ? 9.168 -1.519 -0.451 1.00 92.44 199 LYS A CA 1
ATOM 1565 C C . LYS A 1 199 ? 8.887 -0.339 -1.373 1.00 92.44 199 LYS A C 1
ATOM 1567 O O . LYS A 1 199 ? 7.735 0.007 -1.611 1.00 92.44 199 LYS A O 1
ATOM 1572 N N . LEU A 1 200 ? 9.934 0.233 -1.961 1.00 92.38 200 LEU A N 1
ATOM 1573 C CA . LEU A 1 200 ? 9.797 1.359 -2.888 1.00 92.38 200 LEU A CA 1
ATOM 1574 C C . LEU A 1 200 ? 8.955 0.999 -4.126 1.00 92.38 200 LEU A C 1
ATOM 1576 O O . LEU A 1 200 ? 8.278 1.857 -4.676 1.00 92.38 200 LEU A O 1
ATOM 1580 N N . ALA A 1 201 ? 8.961 -0.275 -4.532 1.00 88.94 201 ALA A N 1
ATOM 1581 C CA . ALA A 1 201 ? 8.169 -0.780 -5.655 1.00 88.94 201 ALA A CA 1
ATOM 1582 C C . ALA A 1 201 ? 6.646 -0.790 -5.407 1.00 88.94 201 ALA A C 1
ATOM 1584 O O . ALA A 1 201 ? 5.889 -0.892 -6.373 1.00 88.94 201 ALA A O 1
ATOM 1585 N N . ASP A 1 202 ? 6.215 -0.670 -4.146 1.00 92.62 202 ASP A N 1
ATOM 1586 C CA . ASP A 1 202 ? 4.802 -0.610 -3.746 1.00 92.62 202 ASP A CA 1
ATOM 1587 C C . ASP A 1 202 ? 4.294 0.843 -3.647 1.00 92.62 202 ASP A C 1
ATOM 1589 O O . ASP A 1 202 ? 3.154 1.084 -3.244 1.00 92.62 202 ASP A O 1
ATOM 1593 N N . LEU A 1 203 ? 5.145 1.816 -3.998 1.00 93.19 203 LEU A N 1
ATOM 1594 C CA . LEU A 1 203 ? 4.834 3.240 -4.032 1.00 93.19 203 LEU A CA 1
ATOM 1595 C C . LEU A 1 203 ? 4.764 3.755 -5.473 1.00 93.19 203 LEU A C 1
ATOM 1597 O O . LEU A 1 203 ? 5.401 3.225 -6.383 1.00 93.19 203 LEU A O 1
ATOM 1601 N N . ALA A 1 204 ? 4.018 4.837 -5.666 1.00 90.38 204 ALA A N 1
ATOM 1602 C CA . ALA A 1 204 ? 3.900 5.545 -6.932 1.00 90.38 204 ALA A CA 1
ATOM 1603 C C . ALA A 1 204 ? 3.703 7.049 -6.724 1.00 90.38 204 ALA A C 1
ATOM 1605 O O . ALA A 1 204 ? 3.371 7.516 -5.627 1.00 90.38 204 ALA A O 1
ATOM 1606 N N . LYS A 1 205 ? 3.881 7.828 -7.796 1.00 86.88 205 LYS A N 1
ATOM 1607 C CA . LYS A 1 205 ? 3.469 9.235 -7.794 1.00 86.88 205 LYS A CA 1
ATOM 1608 C C . LYS A 1 205 ? 1.953 9.281 -7.734 1.00 86.88 205 LYS A C 1
ATOM 1610 O O . LYS A 1 205 ? 1.281 8.462 -8.351 1.00 86.88 205 LYS A O 1
ATOM 1615 N N . GLN A 1 206 ? 1.426 10.256 -7.007 1.00 76.50 206 GLN A N 1
ATOM 1616 C CA . GLN A 1 206 ? -0.008 10.483 -7.023 1.00 76.50 206 GLN A CA 1
ATOM 1617 C C . GLN A 1 206 ? -0.427 10.891 -8.445 1.00 76.50 206 GLN A C 1
ATOM 1619 O O . GLN A 1 206 ? 0.145 11.853 -8.977 1.00 76.50 206 GLN A O 1
ATOM 1624 N N . PRO A 1 207 ? -1.385 10.184 -9.070 1.00 70.88 207 PRO A N 1
ATOM 1625 C CA . PRO A 1 207 ? -1.864 10.539 -10.396 1.00 70.88 207 PRO A CA 1
ATOM 1626 C C . PRO A 1 207 ? -2.491 11.940 -10.376 1.00 70.88 207 PRO A C 1
ATOM 1628 O O . PRO A 1 207 ? -3.098 12.356 -9.385 1.00 70.88 207 PRO A O 1
ATOM 1631 N N . LYS A 1 208 ? -2.307 12.706 -11.456 1.00 68.88 208 LYS A N 1
ATOM 1632 C CA . LYS A 1 208 ? -2.828 14.073 -11.594 1.00 68.88 208 LYS A CA 1
ATOM 1633 C C . LYS A 1 208 ? -3.556 14.224 -12.937 1.00 68.88 208 LYS A C 1
ATOM 1635 O O . LYS A 1 208 ? -2.910 13.984 -13.955 1.00 68.88 208 LYS A O 1
ATOM 1640 N N . PRO A 1 209 ? -4.801 14.745 -12.963 1.00 62.66 209 PRO A N 1
ATOM 1641 C CA . PRO A 1 209 ? -5.619 15.175 -11.825 1.00 62.66 209 PRO A CA 1
ATOM 1642 C C . PRO A 1 209 ? -6.442 14.017 -11.225 1.00 62.66 209 PRO A C 1
ATOM 1644 O O . PRO A 1 209 ? -7.455 13.617 -11.785 1.00 62.66 209 PRO A O 1
ATOM 1647 N N . PHE A 1 210 ? -6.067 13.529 -10.038 1.00 70.31 210 PHE A N 1
ATOM 1648 C CA . PHE A 1 210 ? -6.906 12.627 -9.247 1.00 70.31 210 PHE A CA 1
ATOM 1649 C C . PHE A 1 210 ? -7.538 13.393 -8.082 1.00 70.31 210 PHE A C 1
ATOM 1651 O O . PHE A 1 210 ? -6.841 13.883 -7.195 1.00 70.31 210 PHE A O 1
ATOM 1658 N N . THR A 1 211 ? -8.865 13.524 -8.077 1.00 82.81 211 THR A N 1
ATOM 1659 C CA . THR A 1 211 ? -9.618 14.052 -6.930 1.00 82.81 211 THR A CA 1
ATOM 1660 C C . THR A 1 211 ? -10.623 13.002 -6.496 1.00 82.81 211 THR A C 1
ATOM 1662 O O . THR A 1 211 ? -11.669 12.826 -7.118 1.00 82.81 211 THR A O 1
ATOM 1665 N N . ALA A 1 212 ? -10.282 12.274 -5.435 1.00 86.69 212 ALA A N 1
ATOM 1666 C CA . ALA A 1 212 ? -11.166 11.264 -4.882 1.00 86.69 212 ALA A CA 1
ATOM 1667 C C . ALA A 1 212 ? -12.481 11.896 -4.406 1.00 86.69 212 ALA A C 1
ATOM 1669 O O . ALA A 1 212 ? -12.486 12.869 -3.652 1.00 86.69 212 ALA A O 1
ATOM 1670 N N . ASN A 1 213 ? -13.600 11.313 -4.825 1.00 92.44 213 ASN A N 1
ATOM 1671 C CA . ASN A 1 213 ? -14.951 11.718 -4.424 1.00 92.44 213 ASN A CA 1
ATOM 1672 C C . ASN A 1 213 ? -15.749 10.543 -3.833 1.00 92.44 213 ASN A C 1
ATOM 1674 O O . ASN A 1 213 ? -16.964 10.643 -3.637 1.00 92.44 213 ASN A O 1
ATOM 1678 N N . ALA A 1 214 ? -15.068 9.426 -3.583 1.00 94.19 214 ALA A N 1
ATOM 1679 C CA . ALA A 1 214 ? -15.641 8.198 -3.081 1.00 94.19 214 ALA A CA 1
ATOM 1680 C C . ALA A 1 214 ? -14.573 7.313 -2.422 1.00 94.19 214 ALA A C 1
ATOM 1682 O O . ALA A 1 214 ? -13.376 7.433 -2.701 1.00 94.19 214 ALA A O 1
ATOM 1683 N N . LYS A 1 215 ? -15.024 6.401 -1.559 1.00 94.62 215 LYS A N 1
ATOM 1684 C CA . LYS A 1 215 ? -14.196 5.376 -0.916 1.00 94.62 215 LYS A CA 1
ATOM 1685 C C . LYS A 1 215 ? -14.846 4.001 -1.005 1.00 94.62 215 LYS A C 1
ATOM 1687 O O . LYS A 1 215 ? -16.072 3.890 -1.057 1.00 94.62 215 LYS A O 1
ATOM 1692 N N . ILE A 1 216 ? -14.027 2.957 -0.967 1.00 96.44 216 ILE A N 1
ATOM 1693 C CA . ILE A 1 216 ? -14.506 1.579 -0.830 1.00 96.44 216 ILE A CA 1
ATOM 1694 C C . ILE A 1 216 ? -15.075 1.361 0.574 1.00 96.44 216 ILE A C 1
ATOM 1696 O O . ILE A 1 216 ? -14.407 1.643 1.566 1.00 96.44 216 ILE A O 1
ATOM 1700 N N . CYS A 1 217 ? -16.306 0.856 0.657 1.00 95.31 217 CYS A N 1
ATOM 1701 C CA . CYS A 1 217 ? -17.053 0.696 1.912 1.00 95.31 217 CYS A CA 1
ATOM 1702 C C . CYS A 1 217 ? -17.326 -0.769 2.293 1.00 95.31 217 CYS A C 1
ATOM 1704 O O . CYS A 1 217 ? -18.083 -1.049 3.227 1.00 95.31 217 CYS A O 1
ATOM 1706 N N . GLN A 1 218 ? -16.727 -1.705 1.560 1.00 96.12 218 GLN A N 1
ATOM 1707 C CA . GLN A 1 218 ? -16.722 -3.135 1.862 1.00 96.12 218 GLN A CA 1
ATOM 1708 C C . GLN A 1 218 ? -15.296 -3.582 2.196 1.00 96.12 218 GLN A C 1
ATOM 1710 O O . GLN A 1 218 ? -14.355 -2.910 1.769 1.00 96.12 218 GLN A O 1
ATOM 1715 N N . PRO A 1 219 ? -15.115 -4.702 2.922 1.00 96.56 219 PRO A N 1
ATOM 1716 C CA . PRO A 1 219 ? -13.796 -5.229 3.285 1.00 96.56 219 PRO A CA 1
ATOM 1717 C C . PRO A 1 219 ? -12.812 -5.262 2.104 1.00 96.56 219 PRO A C 1
ATOM 1719 O O . PRO A 1 219 ? -11.654 -4.864 2.240 1.00 96.56 219 PRO A O 1
ATOM 1722 N N . PHE A 1 220 ? -13.320 -5.646 0.927 1.00 96.06 220 PHE A N 1
ATOM 1723 C CA . PHE A 1 220 ? -12.677 -5.449 -0.367 1.00 96.06 220 PHE A CA 1
ATOM 1724 C C . PHE A 1 220 ? -13.707 -5.160 -1.465 1.00 96.06 220 PHE A C 1
ATOM 1726 O O . PHE A 1 220 ? -14.858 -5.595 -1.396 1.00 96.06 220 PHE A O 1
ATOM 1733 N N . ALA A 1 221 ? -13.264 -4.493 -2.528 1.00 96.31 221 ALA A N 1
ATOM 1734 C CA . ALA A 1 221 ? -14.000 -4.364 -3.778 1.00 96.31 221 ALA A CA 1
ATOM 1735 C C . ALA A 1 221 ? -13.169 -4.859 -4.962 1.00 96.31 221 ALA A C 1
ATOM 1737 O O . ALA A 1 221 ? -11.956 -4.669 -5.004 1.00 96.31 221 ALA A O 1
ATOM 1738 N N . VAL A 1 222 ? -13.833 -5.476 -5.937 1.00 96.00 222 VAL A N 1
ATOM 1739 C CA . VAL A 1 222 ? -13.207 -5.889 -7.195 1.00 96.00 222 VAL A CA 1
ATOM 1740 C C . VAL A 1 222 ? -13.427 -4.791 -8.228 1.00 96.00 222 VAL A C 1
ATOM 1742 O O . VAL A 1 222 ? -14.569 -4.444 -8.530 1.00 96.00 222 VAL A O 1
ATOM 1745 N N . LEU A 1 223 ? -12.332 -4.259 -8.766 1.00 96.69 223 LEU A N 1
ATOM 1746 C CA . LEU A 1 223 ? -12.335 -3.383 -9.926 1.00 96.69 223 LEU A CA 1
ATOM 1747 C C . LEU A 1 223 ? -12.332 -4.247 -11.185 1.00 96.69 223 LEU A C 1
ATOM 1749 O O . LEU A 1 223 ? -11.405 -5.021 -11.426 1.00 96.69 223 LEU A O 1
ATOM 1753 N N . THR A 1 224 ? -13.378 -4.117 -11.985 1.00 97.62 224 THR A N 1
ATOM 1754 C CA . THR A 1 224 ? -13.604 -4.924 -13.188 1.00 97.62 224 THR A CA 1
ATOM 1755 C C . THR A 1 224 ? -13.404 -4.099 -14.456 1.00 97.62 224 THR A C 1
ATOM 1757 O O . THR A 1 224 ? -13.575 -2.880 -14.451 1.00 97.62 224 THR A O 1
ATOM 1760 N N . ALA A 1 225 ? -13.038 -4.756 -15.559 1.00 97.44 225 ALA A N 1
ATOM 1761 C CA . ALA A 1 225 ? -12.829 -4.094 -16.851 1.00 97.44 225 ALA A CA 1
ATOM 1762 C C . ALA A 1 225 ? -14.122 -3.584 -17.517 1.00 97.44 225 ALA A C 1
ATOM 1764 O O . ALA A 1 225 ? -14.064 -2.741 -18.408 1.00 97.44 225 ALA A O 1
ATOM 1765 N N . GLY A 1 226 ? -15.283 -4.089 -17.099 1.00 97.62 226 GLY A N 1
ATOM 1766 C CA . GLY A 1 226 ? -16.599 -3.713 -17.612 1.00 97.62 226 GLY A CA 1
ATOM 1767 C C . GLY A 1 226 ? -17.671 -3.870 -16.530 1.00 97.62 226 GLY A C 1
ATOM 1768 O O . GLY A 1 226 ? -17.401 -4.516 -15.520 1.00 97.62 226 GLY A O 1
ATOM 1769 N N . PRO A 1 227 ? -18.882 -3.314 -16.717 1.00 97.31 227 PRO A N 1
ATOM 1770 C CA . PRO A 1 227 ? -19.971 -3.366 -15.738 1.00 97.31 227 PRO A CA 1
ATOM 1771 C C . PRO A 1 227 ? -20.668 -4.743 -15.731 1.00 97.31 227 PRO A C 1
ATOM 1773 O O . PRO A 1 227 ? -21.867 -4.867 -15.995 1.00 97.31 227 PRO A O 1
ATOM 1776 N N . ASP A 1 228 ? -19.895 -5.806 -15.504 1.00 95.88 228 ASP A N 1
ATOM 1777 C CA . ASP A 1 228 ? -20.348 -7.195 -15.500 1.00 95.88 228 ASP A CA 1
ATOM 1778 C C . ASP A 1 228 ? -19.502 -8.041 -14.538 1.00 95.88 228 ASP A C 1
ATOM 1780 O O . ASP A 1 228 ? -18.276 -7.959 -14.522 1.00 95.88 228 ASP A O 1
ATOM 1784 N N . VAL A 1 229 ? -20.148 -8.919 -13.766 1.00 93.38 229 VAL A N 1
ATOM 1785 C CA . VAL A 1 229 ? -19.461 -9.822 -12.823 1.00 93.38 229 VAL A CA 1
ATOM 1786 C C . VAL A 1 229 ? -18.503 -10.807 -13.508 1.00 93.38 229 VAL A C 1
ATOM 1788 O O . VAL A 1 229 ? -17.637 -11.368 -12.844 1.00 93.38 229 VAL A O 1
ATOM 1791 N N . LYS A 1 230 ? -18.653 -11.041 -14.819 1.00 95.69 230 LYS A N 1
ATOM 1792 C CA . LYS A 1 230 ? -17.778 -11.909 -15.624 1.00 95.69 230 LYS A CA 1
ATOM 1793 C C . LYS A 1 230 ? -16.635 -11.149 -16.300 1.00 95.69 230 LYS A C 1
ATOM 1795 O O . LYS A 1 230 ? -15.809 -11.777 -16.962 1.00 95.69 230 LYS A O 1
ATOM 1800 N N . SER A 1 231 ? -16.596 -9.819 -16.196 1.00 96.75 231 SER A N 1
ATOM 1801 C CA . SER A 1 231 ? -15.497 -9.023 -16.739 1.00 96.75 231 SER A CA 1
ATOM 1802 C C . SER A 1 231 ? -14.185 -9.328 -16.015 1.00 96.75 231 SER A C 1
ATOM 1804 O O . SER A 1 231 ? -14.173 -9.722 -14.850 1.00 96.75 231 SER A O 1
ATOM 1806 N N . ALA A 1 232 ? -13.063 -9.128 -16.712 1.00 96.69 232 ALA A N 1
ATOM 1807 C CA . ALA A 1 232 ? -11.740 -9.347 -16.141 1.00 96.69 232 ALA A CA 1
ATOM 1808 C C . ALA A 1 232 ? -11.552 -8.532 -14.850 1.00 96.69 232 ALA A C 1
ATOM 1810 O O . ALA A 1 232 ? -11.868 -7.339 -14.809 1.00 96.69 232 ALA A O 1
ATOM 1811 N N . CYS A 1 233 ? -11.022 -9.187 -13.816 1.00 95.56 233 CYS A N 1
ATOM 1812 C CA . CYS A 1 233 ? -10.575 -8.529 -12.595 1.00 95.56 233 CYS A CA 1
ATOM 1813 C C . CYS A 1 233 ? -9.291 -7.755 -12.903 1.00 95.56 233 CYS A C 1
ATOM 1815 O O . CYS A 1 233 ? -8.293 -8.347 -13.308 1.00 95.56 233 CYS A O 1
ATOM 1817 N N . LEU A 1 234 ? -9.337 -6.437 -12.730 1.00 93.94 234 LEU A N 1
ATOM 1818 C CA . LEU A 1 234 ? -8.186 -5.559 -12.914 1.00 93.94 234 LEU A CA 1
ATOM 1819 C C . LEU A 1 234 ? -7.394 -5.423 -11.614 1.00 93.94 234 LEU A C 1
ATOM 1821 O O . LEU A 1 234 ? -6.168 -5.453 -11.627 1.00 93.94 234 LEU A O 1
ATOM 1825 N N . GLN A 1 235 ? -8.099 -5.271 -10.490 1.00 93.75 235 GLN A N 1
ATOM 1826 C CA . GLN A 1 235 ? -7.500 -5.061 -9.175 1.00 93.75 235 GLN A CA 1
ATOM 1827 C C . GLN A 1 235 ? -8.511 -5.353 -8.063 1.00 93.75 235 GLN A C 1
ATOM 1829 O O . GLN A 1 235 ? -9.717 -5.187 -8.241 1.00 93.75 235 GLN A O 1
ATOM 1834 N N . GLN A 1 236 ? -8.011 -5.730 -6.889 1.00 94.25 236 GLN A N 1
ATOM 1835 C CA . GLN A 1 236 ? -8.778 -5.743 -5.648 1.00 94.25 236 GLN A CA 1
ATOM 1836 C C . GLN A 1 236 ? -8.385 -4.518 -4.813 1.00 94.25 236 GLN A C 1
ATOM 1838 O O . GLN A 1 236 ? -7.199 -4.245 -4.633 1.00 94.25 236 GLN A O 1
ATOM 1843 N N . LEU A 1 237 ? -9.372 -3.756 -4.350 1.00 95.81 237 LEU A N 1
ATOM 1844 C CA . LEU A 1 237 ? -9.188 -2.528 -3.580 1.00 95.81 237 LEU A CA 1
ATOM 1845 C C . LEU A 1 237 ? -9.622 -2.763 -2.128 1.00 95.81 237 LEU A C 1
ATOM 1847 O O . LEU A 1 237 ? -10.721 -3.289 -1.922 1.00 95.81 237 LEU A O 1
ATOM 1851 N N . PRO A 1 238 ? -8.797 -2.410 -1.125 1.00 96.69 238 PRO A N 1
ATOM 1852 C CA . PRO A 1 238 ? -9.148 -2.592 0.280 1.00 96.69 238 PRO A CA 1
ATOM 1853 C C . PRO A 1 238 ? -10.210 -1.586 0.732 1.00 96.69 238 PRO A C 1
ATOM 1855 O O . PRO A 1 238 ? -10.407 -0.537 0.111 1.00 96.69 238 PRO A O 1
ATOM 1858 N N . PHE A 1 239 ? -10.859 -1.888 1.856 1.00 97.38 239 PHE A N 1
ATOM 1859 C CA . PHE A 1 239 ? -11.692 -0.934 2.583 1.00 97.38 239 PHE A CA 1
ATOM 1860 C C . PHE A 1 239 ? -10.983 0.418 2.763 1.00 97.38 239 PHE A C 1
ATOM 1862 O O . PHE A 1 239 ? -9.807 0.475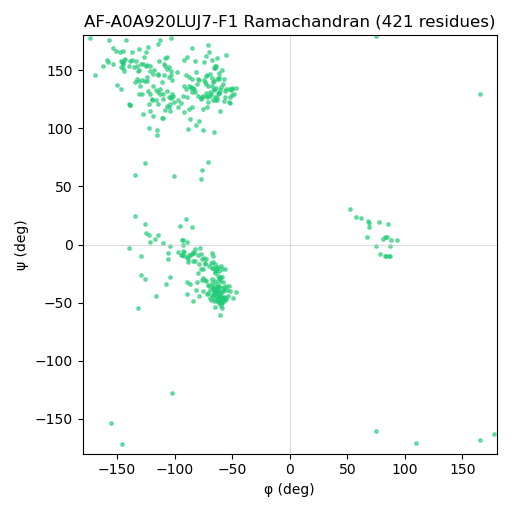 3.116 1.00 97.38 239 PHE A O 1
ATOM 1869 N N . GLY A 1 240 ? -11.699 1.514 2.511 1.00 94.31 240 GLY A N 1
ATOM 1870 C CA . GLY A 1 240 ? -11.171 2.872 2.628 1.00 94.31 240 GLY A CA 1
ATOM 1871 C C . GLY A 1 240 ? -10.371 3.375 1.422 1.00 94.31 240 GLY A C 1
ATOM 1872 O O . GLY A 1 240 ? -10.128 4.582 1.357 1.00 94.31 240 GLY A O 1
ATOM 1873 N N . ALA A 1 241 ? -10.025 2.515 0.450 1.00 94.81 241 ALA A N 1
ATOM 1874 C CA . ALA A 1 241 ? -9.321 2.937 -0.762 1.00 94.81 241 ALA A CA 1
ATOM 1875 C C . ALA A 1 241 ? -10.098 4.037 -1.497 1.00 94.81 241 ALA A C 1
ATOM 1877 O O . ALA A 1 241 ? -11.314 3.941 -1.699 1.00 94.81 241 ALA A O 1
ATOM 1878 N N . ALA A 1 242 ? -9.384 5.092 -1.878 1.00 92.62 242 ALA A N 1
ATOM 1879 C CA . ALA A 1 242 ? -9.955 6.273 -2.501 1.00 92.62 242 ALA A CA 1
ATOM 1880 C C . ALA A 1 242 ? -10.113 6.074 -4.014 1.00 92.62 242 ALA A C 1
ATOM 1882 O O . ALA A 1 242 ? -9.188 5.626 -4.691 1.00 92.62 242 ALA A O 1
ATOM 1883 N N . VAL A 1 243 ? -11.274 6.447 -4.553 1.00 93.88 243 VAL A N 1
ATOM 1884 C CA . VAL A 1 243 ? -11.576 6.385 -5.989 1.00 93.88 243 VAL A CA 1
ATOM 1885 C C . VAL A 1 243 ? -12.307 7.648 -6.445 1.00 93.88 243 VAL A C 1
ATOM 1887 O O . VAL A 1 243 ? -12.905 8.376 -5.647 1.00 93.88 243 VAL A O 1
ATOM 1890 N N . MET A 1 244 ? -12.255 7.915 -7.745 1.00 94.19 244 MET A N 1
ATOM 1891 C CA . MET A 1 244 ? -13.019 8.968 -8.403 1.00 94.19 244 MET A CA 1
ATOM 1892 C C . MET A 1 244 ? -14.120 8.328 -9.245 1.00 94.19 244 MET A C 1
ATOM 1894 O O . MET A 1 244 ? -13.833 7.634 -10.214 1.00 94.19 244 MET A O 1
ATOM 1898 N N . ILE A 1 245 ? -15.380 8.569 -8.897 1.00 95.12 245 ILE A N 1
ATOM 1899 C CA . ILE A 1 245 ? -16.537 8.237 -9.732 1.00 95.12 245 ILE A CA 1
ATOM 1900 C C . ILE A 1 245 ? -16.489 9.116 -10.984 1.00 95.12 245 ILE A C 1
ATOM 1902 O O . ILE A 1 245 ? -16.449 10.342 -10.868 1.00 95.12 245 ILE A O 1
ATOM 1906 N N . THR A 1 246 ? -16.499 8.492 -12.164 1.00 94.75 246 THR A N 1
ATOM 1907 C CA . THR A 1 246 ? -16.353 9.174 -13.465 1.00 94.75 246 THR A CA 1
ATOM 1908 C C . THR A 1 246 ? -17.655 9.283 -14.254 1.00 94.75 246 THR A C 1
ATOM 1910 O O . THR A 1 246 ? -17.700 9.966 -15.275 1.00 94.75 246 THR A O 1
ATOM 1913 N N . GLY A 1 247 ? -18.729 8.644 -13.791 1.00 94.50 247 GLY A N 1
ATOM 1914 C CA . GLY A 1 247 ? -20.014 8.634 -14.479 1.00 94.50 247 GLY A CA 1
ATOM 1915 C C . GLY A 1 247 ? -21.125 7.963 -13.669 1.00 94.50 247 GLY A C 1
ATOM 1916 O O . GLY A 1 247 ? -20.884 7.490 -12.555 1.00 94.50 247 GLY A O 1
ATOM 1917 N N . PRO A 1 248 ? -22.358 7.941 -14.204 1.00 95.44 248 PRO A N 1
ATOM 1918 C CA . PRO A 1 248 ? -23.487 7.285 -13.558 1.00 95.44 248 PRO A CA 1
A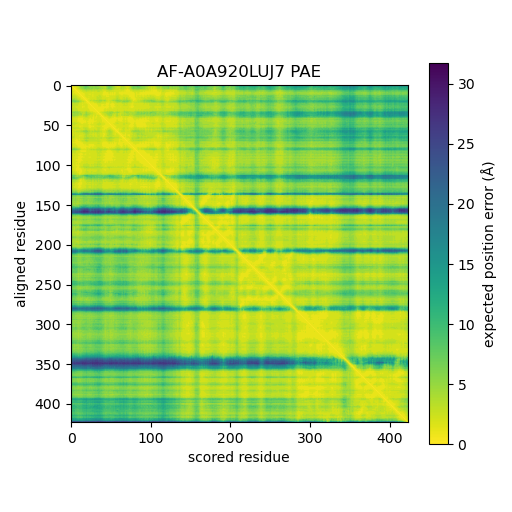TOM 1919 C C . PRO A 1 248 ? -23.305 5.765 -13.522 1.00 95.44 248 PRO A C 1
ATOM 1921 O O . PRO A 1 248 ? -22.574 5.192 -14.329 1.00 95.44 248 PRO A O 1
ATOM 1924 N N . ALA A 1 249 ? -24.009 5.110 -12.599 1.00 95.69 249 ALA A N 1
ATOM 1925 C CA . ALA A 1 249 ? -24.015 3.658 -12.530 1.00 95.69 249 ALA A CA 1
ATOM 1926 C C . ALA A 1 249 ? -24.673 3.036 -13.774 1.00 95.69 249 ALA A C 1
ATOM 1928 O O . ALA A 1 249 ? -25.718 3.495 -14.238 1.00 95.69 249 ALA A O 1
ATOM 1929 N N . GLU A 1 250 ? -24.099 1.941 -14.257 1.00 95.81 250 GLU A N 1
ATOM 1930 C CA . GLU A 1 250 ? -24.607 1.119 -15.346 1.00 95.81 250 GLU A CA 1
ATOM 1931 C C . GLU A 1 250 ? -24.651 -0.341 -14.881 1.00 95.81 250 GLU A C 1
ATOM 1933 O O . GLU A 1 250 ? -23.681 -0.862 -14.335 1.00 95.81 250 GLU A O 1
ATOM 1938 N N . ARG A 1 251 ? -25.797 -1.013 -15.064 1.00 95.19 251 ARG A N 1
ATOM 1939 C CA . ARG A 1 251 ? -25.994 -2.432 -14.691 1.00 95.19 251 ARG A CA 1
ATOM 1940 C C . ARG A 1 251 ? -25.606 -2.767 -13.234 1.00 95.19 251 ARG A C 1
ATOM 1942 O O . ARG A 1 251 ? -25.204 -3.887 -12.941 1.00 95.19 251 ARG A O 1
ATOM 1949 N N . GLY A 1 252 ? -25.751 -1.808 -12.315 1.00 96.25 252 GLY A N 1
ATOM 1950 C CA . GLY A 1 252 ? -25.396 -1.968 -10.897 1.00 96.25 252 GLY A CA 1
ATOM 1951 C C . GLY A 1 252 ? -23.912 -1.747 -10.572 1.00 96.25 252 GLY A C 1
ATOM 1952 O O . GLY A 1 252 ? -23.507 -1.954 -9.429 1.00 96.25 252 GLY A O 1
ATOM 1953 N N . PHE A 1 253 ? -23.110 -1.303 -11.541 1.00 98.12 253 PHE A N 1
ATOM 1954 C CA . PHE A 1 253 ? -21.705 -0.947 -11.368 1.00 98.12 253 PHE A CA 1
ATOM 1955 C C . PHE A 1 253 ? -21.491 0.543 -11.604 1.00 98.12 253 PHE A C 1
ATOM 1957 O O . PHE A 1 253 ? -22.124 1.143 -12.463 1.00 98.12 253 PHE A O 1
ATOM 1964 N N . VAL A 1 254 ? -20.565 1.138 -10.868 1.00 97.38 254 VAL A N 1
ATOM 1965 C CA . VAL A 1 254 ? -20.173 2.538 -11.001 1.00 97.38 254 VAL A CA 1
ATOM 1966 C C . VAL A 1 254 ? -18.839 2.597 -11.747 1.00 97.38 254 VAL A C 1
ATOM 1968 O O . VAL A 1 254 ? -17.893 1.927 -11.314 1.00 97.38 254 VAL A O 1
ATOM 1971 N N . PRO A 1 255 ? -18.733 3.365 -12.846 1.00 97.62 255 PRO A N 1
ATOM 1972 C CA . PRO A 1 255 ? -17.455 3.628 -13.483 1.00 97.62 255 PRO A CA 1
ATOM 1973 C C . PRO A 1 255 ? -16.600 4.507 -12.568 1.00 97.62 255 PRO A C 1
ATOM 1975 O O . PRO A 1 255 ? -17.045 5.543 -12.059 1.00 97.62 255 PRO A O 1
ATOM 1978 N N . VAL A 1 256 ? -15.364 4.075 -12.349 1.00 95.81 256 VAL A N 1
ATOM 1979 C CA . VAL A 1 256 ? -14.398 4.763 -11.499 1.00 95.81 256 VAL A CA 1
ATOM 1980 C C . VAL A 1 256 ? -13.042 4.872 -12.177 1.00 95.81 256 VAL A C 1
ATOM 1982 O O . VAL A 1 256 ? -12.683 4.090 -13.057 1.00 95.81 256 VAL A O 1
ATOM 1985 N N . MET A 1 257 ? -12.268 5.835 -11.706 1.00 93.62 257 MET A N 1
ATOM 1986 C CA . MET A 1 257 ? -10.837 5.943 -11.914 1.00 93.62 257 MET A CA 1
ATOM 1987 C C . MET A 1 257 ? -10.161 5.875 -10.545 1.00 93.62 257 MET A C 1
ATOM 1989 O O . MET A 1 257 ? -10.641 6.478 -9.586 1.00 93.62 257 MET A O 1
ATOM 1993 N N . GLY A 1 258 ? -9.074 5.121 -10.439 1.00 89.69 258 GLY A N 1
ATOM 1994 C CA . GLY A 1 258 ? -8.296 4.963 -9.213 1.00 89.69 258 GLY A CA 1
ATOM 1995 C C . GLY A 1 258 ? -6.809 4.816 -9.503 1.00 89.69 258 GLY A C 1
ATOM 1996 O O . GLY A 1 258 ? -6.369 4.974 -10.642 1.00 89.69 258 GLY A O 1
ATOM 1997 N N . LEU A 1 259 ? -6.040 4.499 -8.465 1.00 88.50 259 LEU A N 1
ATOM 1998 C CA . LEU A 1 259 ? -4.629 4.160 -8.590 1.00 88.50 259 LEU A CA 1
ATOM 1999 C C . LEU A 1 259 ? -4.477 2.660 -8.862 1.00 88.50 259 LEU A C 1
ATOM 2001 O O . LEU A 1 259 ? -4.836 1.826 -8.029 1.00 88.50 259 LEU A O 1
ATOM 2005 N N . GLY A 1 260 ? -3.934 2.333 -10.028 1.00 88.31 260 GLY A N 1
ATOM 2006 C CA . GLY A 1 260 ? -3.538 0.985 -10.393 1.00 88.31 260 GLY A CA 1
ATOM 2007 C C . GLY A 1 260 ? -2.394 0.483 -9.517 1.00 88.31 260 GLY A C 1
ATOM 2008 O O . GLY A 1 260 ? -1.531 1.256 -9.098 1.00 88.31 260 GLY A O 1
ATOM 2009 N N . GLY A 1 261 ? -2.312 -0.836 -9.319 1.00 84.19 261 GLY A N 1
ATOM 2010 C CA . GLY A 1 261 ? -1.145 -1.478 -8.689 1.00 84.19 261 GLY A CA 1
ATOM 2011 C C . GLY A 1 261 ? 0.176 -1.169 -9.402 1.00 84.19 261 GLY A C 1
ATOM 2012 O O . GLY A 1 261 ? 1.255 -1.261 -8.827 1.00 84.19 261 GLY A O 1
ATOM 2013 N N . ASP A 1 262 ? 0.072 -0.777 -10.666 1.00 79.12 262 ASP A N 1
ATOM 2014 C CA . ASP A 1 262 ? 1.126 -0.337 -11.563 1.00 79.12 262 ASP A CA 1
ATOM 2015 C C . ASP A 1 262 ? 1.587 1.123 -11.287 1.00 79.12 262 ASP A C 1
ATOM 2017 O O . ASP A 1 262 ? 2.613 1.558 -11.804 1.00 79.12 262 ASP A O 1
ATOM 2021 N N . GLY A 1 263 ? 0.894 1.856 -10.414 1.00 81.94 263 GLY A N 1
ATOM 2022 C CA . GLY A 1 263 ? 1.212 3.233 -10.050 1.00 81.94 263 GLY A CA 1
ATOM 2023 C C . GLY A 1 263 ? 0.646 4.291 -10.995 1.00 81.94 263 GLY A C 1
ATOM 2024 O O . GLY A 1 263 ? 0.967 5.468 -10.839 1.00 81.94 263 GLY A O 1
ATOM 2025 N N . ARG A 1 264 ? -0.183 3.900 -11.968 1.00 84.38 264 ARG A N 1
ATOM 2026 C CA . ARG A 1 264 ? -0.852 4.810 -12.903 1.00 84.38 264 ARG A CA 1
ATOM 2027 C C . ARG A 1 264 ? -2.357 4.832 -12.689 1.00 84.38 264 ARG A C 1
ATOM 2029 O O . ARG A 1 264 ? -2.901 4.115 -11.856 1.00 84.38 264 ARG A O 1
ATOM 2036 N N . GLU A 1 265 ? -3.037 5.690 -13.435 1.00 88.44 265 GLU A N 1
ATOM 2037 C CA . GLU A 1 265 ? -4.495 5.736 -13.445 1.00 88.44 265 GLU A CA 1
ATOM 2038 C C . GLU A 1 265 ? -5.068 4.422 -13.982 1.00 88.44 265 GLU A C 1
ATOM 2040 O O . GLU A 1 265 ? -4.725 3.975 -15.077 1.00 88.44 265 GLU A O 1
ATOM 2045 N N . GLN A 1 266 ? -5.974 3.822 -13.216 1.00 90.94 266 GLN A N 1
ATOM 2046 C CA . GLN A 1 266 ? -6.704 2.627 -13.604 1.00 90.94 266 GLN A CA 1
ATOM 2047 C C . GLN A 1 266 ? -8.195 2.947 -13.644 1.00 90.94 266 GLN A C 1
ATOM 2049 O O . GLN A 1 266 ? -8.832 3.168 -12.612 1.00 90.94 266 GLN A O 1
ATOM 2054 N N . ALA A 1 267 ? -8.750 2.965 -14.854 1.00 94.38 267 ALA A N 1
ATOM 2055 C CA . ALA A 1 267 ? -10.190 3.011 -15.058 1.00 94.38 267 ALA A CA 1
ATOM 2056 C C . ALA A 1 267 ? -10.796 1.607 -14.925 1.00 94.38 267 ALA A C 1
ATOM 2058 O O . ALA A 1 267 ? -10.157 0.610 -15.275 1.00 94.38 267 ALA A O 1
ATOM 2059 N N . GLY A 1 268 ? -12.034 1.535 -14.446 1.00 96.50 268 GLY A N 1
ATOM 2060 C CA . GLY A 1 268 ? -12.799 0.297 -14.367 1.00 96.50 268 GLY A CA 1
ATOM 2061 C C . GLY A 1 268 ? -14.164 0.507 -13.726 1.00 96.50 268 GLY A C 1
ATOM 2062 O O . GLY A 1 268 ? -14.650 1.631 -13.615 1.00 96.50 268 GLY A O 1
ATOM 2063 N N . PHE A 1 269 ? -14.780 -0.588 -13.299 1.00 98.19 269 PHE A N 1
ATOM 2064 C CA . PHE A 1 269 ? -16.135 -0.617 -12.764 1.00 98.19 269 PHE A CA 1
ATOM 2065 C C . PHE A 1 269 ? -16.169 -1.358 -11.429 1.00 98.19 269 PHE A C 1
ATOM 2067 O O . PHE A 1 269 ? -15.569 -2.425 -11.286 1.00 98.19 269 PHE A O 1
ATOM 2074 N N . ILE A 1 270 ? -16.888 -0.807 -10.453 1.00 97.88 270 ILE A N 1
ATOM 2075 C CA . ILE A 1 270 ? -17.050 -1.389 -9.112 1.00 97.88 270 ILE A CA 1
ATOM 2076 C C . ILE A 1 270 ? -18.545 -1.523 -8.803 1.00 97.88 270 ILE A C 1
ATOM 2078 O O . ILE A 1 270 ? -19.295 -0.603 -9.131 1.00 97.88 270 ILE A O 1
ATOM 2082 N N . PRO A 1 271 ? -19.015 -2.610 -8.160 1.00 97.38 271 PRO A N 1
ATOM 2083 C CA . PRO A 1 271 ? -20.407 -2.715 -7.729 1.00 97.38 271 PRO A CA 1
ATOM 2084 C C . PRO A 1 271 ? -20.844 -1.509 -6.889 1.00 97.38 271 PRO A C 1
ATOM 2086 O O . PRO A 1 271 ? -20.151 -1.113 -5.953 1.00 97.38 271 PRO A O 1
ATOM 2089 N N . GLN A 1 272 ? -22.017 -0.947 -7.176 1.00 95.62 272 GLN A N 1
ATOM 2090 C CA . GLN A 1 272 ? -22.502 0.264 -6.506 1.00 95.62 272 GLN A CA 1
ATOM 2091 C C . GLN A 1 272 ? -22.575 0.109 -4.978 1.00 95.62 272 GLN A C 1
ATOM 2093 O O . GLN A 1 272 ? -22.229 1.032 -4.250 1.00 95.62 272 GLN A O 1
ATOM 2098 N N . ALA A 1 273 ? -22.945 -1.078 -4.487 1.00 94.12 273 ALA A N 1
ATOM 2099 C CA . ALA A 1 273 ? -23.019 -1.388 -3.056 1.00 94.12 273 ALA A CA 1
ATOM 2100 C C . ALA A 1 273 ? -21.651 -1.415 -2.336 1.00 94.12 273 ALA A C 1
ATOM 2102 O O . ALA A 1 273 ? -21.599 -1.600 -1.118 1.00 94.12 273 ALA A O 1
ATOM 2103 N N . HIS A 1 274 ? -20.544 -1.302 -3.079 1.00 96.12 274 HIS A N 1
ATOM 2104 C CA . HIS A 1 274 ? -19.182 -1.337 -2.545 1.00 96.12 274 HIS A CA 1
ATOM 2105 C C . HIS A 1 274 ? -18.531 0.048 -2.469 1.00 96.12 274 HIS A C 1
ATOM 2107 O O . HIS A 1 274 ? -17.397 0.163 -1.999 1.00 96.12 274 HIS A O 1
ATOM 2113 N N . ILE A 1 275 ? -19.233 1.093 -2.913 1.00 93.88 275 ILE A N 1
ATOM 2114 C CA . ILE A 1 275 ? -18.743 2.467 -2.922 1.00 93.88 275 ILE A CA 1
ATOM 2115 C C . ILE A 1 275 ? -19.589 3.330 -1.989 1.00 93.88 275 ILE A C 1
ATOM 2117 O O . ILE A 1 275 ? -20.813 3.338 -2.072 1.00 93.88 275 ILE A O 1
ATOM 2121 N N . GLN A 1 276 ? -18.915 4.121 -1.157 1.00 93.06 276 GLN A N 1
ATOM 2122 C CA . GLN A 1 276 ? -19.502 5.247 -0.442 1.00 93.06 276 GLN A CA 1
ATOM 2123 C C . GLN A 1 276 ? -19.049 6.548 -1.109 1.00 93.06 276 GLN A C 1
ATOM 2125 O O . GLN A 1 276 ? -17.854 6.847 -1.141 1.00 93.06 276 GLN A O 1
ATOM 2130 N N . SER A 1 277 ? -19.992 7.334 -1.633 1.00 91.69 277 SER A N 1
ATOM 2131 C CA . SER A 1 277 ? -19.687 8.668 -2.163 1.00 91.69 277 SER A CA 1
ATOM 2132 C C . SER A 1 277 ? -19.435 9.663 -1.030 1.00 91.69 277 SER A C 1
ATOM 2134 O O . SER A 1 277 ? -2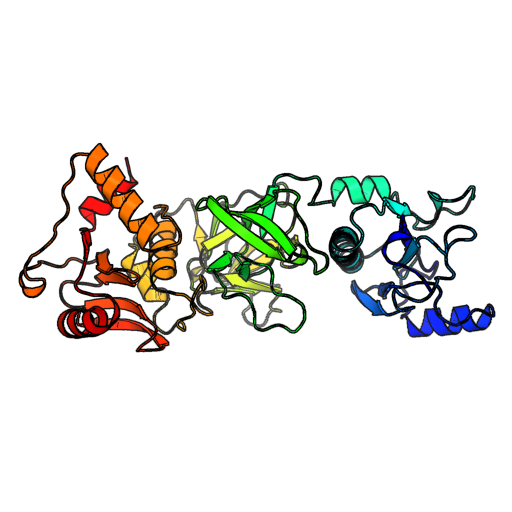0.149 9.660 -0.028 1.00 91.69 277 SER A O 1
ATOM 2136 N N . SER A 1 278 ? -18.473 10.569 -1.215 1.00 85.62 278 SER A N 1
ATOM 2137 C CA . SER A 1 278 ? -18.167 11.639 -0.259 1.00 85.62 278 SER A CA 1
ATOM 2138 C C . SER A 1 278 ? -19.318 12.634 -0.071 1.00 85.62 278 SER A C 1
ATOM 2140 O O . SER A 1 278 ? -19.377 13.298 0.958 1.00 85.62 278 SER A O 1
ATOM 2142 N N . SER A 1 279 ? -20.238 12.754 -1.037 1.00 82.00 279 SER A N 1
ATOM 2143 C CA . SER A 1 279 ? -21.422 13.618 -0.910 1.00 82.00 279 SER A CA 1
ATOM 2144 C C . SER A 1 279 ? -22.576 12.958 -0.151 1.00 82.00 279 SER A C 1
ATOM 2146 O O . SER A 1 279 ? -23.587 13.606 0.107 1.00 82.00 279 SER A O 1
ATOM 2148 N N . GLN A 1 280 ? -22.465 11.668 0.170 1.00 78.56 280 GLN A N 1
ATOM 2149 C CA . GLN A 1 280 ? -23.475 10.921 0.908 1.00 78.56 280 GLN A CA 1
ATOM 2150 C C . GLN A 1 280 ? -23.003 10.727 2.345 1.00 78.56 280 GLN A C 1
ATOM 2152 O O . GLN A 1 280 ? -21.970 10.102 2.592 1.00 78.56 280 GLN A O 1
ATOM 2157 N N . GLN A 1 281 ? -23.782 11.227 3.302 1.00 69.44 281 GLN A N 1
ATOM 2158 C CA . GLN A 1 281 ? -23.554 10.917 4.705 1.00 69.44 281 GLN A CA 1
ATOM 2159 C C . GLN A 1 281 ? -23.944 9.458 4.953 1.00 69.44 281 GLN A C 1
ATOM 2161 O O . GLN A 1 281 ? -25.070 9.053 4.662 1.00 69.44 281 GLN A O 1
ATOM 2166 N N . SER A 1 282 ? -23.001 8.658 5.450 1.00 77.00 282 SER A N 1
ATOM 2167 C CA . SER A 1 282 ? -23.321 7.309 5.906 1.00 77.00 282 SER A CA 1
ATOM 2168 C C . SER A 1 282 ? -24.090 7.388 7.224 1.00 77.00 282 SER A C 1
ATOM 2170 O O . SER A 1 282 ? -23.723 8.161 8.108 1.00 77.00 282 SER A O 1
ATOM 2172 N N . ASN A 1 283 ? -25.129 6.564 7.362 1.00 80.62 283 ASN A N 1
ATOM 2173 C CA . ASN A 1 283 ? -25.807 6.342 8.642 1.00 80.62 283 ASN A CA 1
ATOM 2174 C C . ASN A 1 283 ? -25.070 5.310 9.518 1.00 80.62 283 ASN A C 1
ATOM 2176 O O . ASN A 1 283 ? -25.484 5.066 10.648 1.00 80.62 283 ASN A O 1
ATOM 2180 N N . GLU A 1 284 ? -24.003 4.704 8.993 1.00 89.12 284 GLU A N 1
ATOM 2181 C CA . GLU A 1 284 ? -23.215 3.674 9.664 1.00 89.12 284 GLU A CA 1
ATOM 2182 C C . GLU A 1 284 ? -22.298 4.288 10.731 1.00 89.12 284 GLU A C 1
ATOM 2184 O O . GLU A 1 284 ? -21.509 5.201 10.448 1.00 89.12 284 GLU A O 1
ATOM 2189 N N . ASP A 1 285 ? -22.381 3.775 11.959 1.00 93.31 285 ASP A N 1
ATOM 2190 C CA . ASP A 1 285 ? -21.426 4.104 13.015 1.00 93.31 285 ASP A CA 1
ATOM 2191 C C . ASP A 1 285 ? -20.174 3.219 12.943 1.00 93.31 285 ASP A C 1
ATOM 2193 O O . ASP A 1 285 ? -20.116 2.244 12.199 1.00 93.31 285 ASP A O 1
ATOM 2197 N N . TRP A 1 286 ? -19.132 3.559 13.703 1.00 96.31 286 TRP A N 1
ATOM 2198 C CA . TRP A 1 286 ? -17.885 2.789 13.673 1.00 96.31 286 TRP A CA 1
ATOM 2199 C C . TRP A 1 286 ? -18.070 1.341 14.134 1.00 96.31 286 TRP A C 1
ATOM 2201 O O . TRP A 1 286 ? -17.361 0.463 13.659 1.00 96.31 286 TRP A O 1
ATOM 2211 N N . THR A 1 287 ? -19.051 1.044 14.987 1.00 97.94 287 THR A N 1
ATOM 2212 C CA . THR A 1 287 ? -19.391 -0.349 15.294 1.00 97.94 287 THR A CA 1
ATOM 2213 C C . THR A 1 287 ? -19.908 -1.079 14.055 1.00 97.94 287 THR A C 1
ATOM 2215 O O . THR A 1 287 ? -19.454 -2.183 13.775 1.00 97.94 287 THR A O 1
ATOM 2218 N N . GLY A 1 288 ? -20.789 -0.454 13.271 1.00 97.56 288 GLY A N 1
ATOM 2219 C CA . GLY A 1 288 ? -21.295 -1.026 12.023 1.00 97.56 288 GLY A CA 1
ATOM 2220 C C . GLY A 1 288 ? -20.211 -1.231 10.969 1.00 97.56 288 GLY A C 1
ATOM 2221 O O . GLY A 1 288 ? -20.174 -2.253 10.281 1.00 97.56 288 GLY A O 1
ATOM 2222 N N . TRP A 1 289 ? -19.246 -0.311 10.894 1.00 97.38 289 TRP A N 1
ATOM 2223 C CA . TRP A 1 289 ? -18.055 -0.505 10.066 1.00 97.38 289 TRP A CA 1
ATOM 2224 C C . TRP A 1 289 ? -17.201 -1.684 10.541 1.00 97.38 289 TRP A C 1
ATOM 2226 O O . TRP A 1 289 ? -16.753 -2.468 9.704 1.00 97.38 289 TRP A O 1
ATOM 2236 N N . ALA A 1 290 ? -17.022 -1.852 11.853 1.00 98.44 290 ALA A N 1
ATOM 2237 C CA . ALA A 1 290 ? -16.283 -2.975 12.425 1.00 98.44 290 ALA A CA 1
ATOM 2238 C C . ALA A 1 290 ? -16.968 -4.324 12.150 1.00 98.44 290 ALA A C 1
ATOM 2240 O O . ALA A 1 290 ? -16.294 -5.302 11.827 1.00 98.44 290 ALA A O 1
ATOM 2241 N N . GLU A 1 291 ? -18.303 -4.378 12.213 1.00 98.44 291 GLU A N 1
ATOM 2242 C CA . GLU A 1 291 ? -19.105 -5.584 11.950 1.00 98.44 291 GLU A CA 1
ATOM 2243 C C . GLU A 1 291 ? -18.878 -6.147 10.535 1.00 98.44 291 GLU A C 1
ATOM 2245 O O . GLU A 1 291 ? -18.930 -7.361 10.333 1.00 98.44 291 GLU A O 1
ATOM 2250 N N . LYS A 1 292 ? -18.516 -5.306 9.557 1.00 97.50 292 LYS A N 1
ATOM 2251 C CA . LYS A 1 292 ? -18.158 -5.765 8.202 1.00 97.50 292 LYS A CA 1
ATOM 2252 C C . LYS A 1 292 ? -16.908 -6.641 8.160 1.00 97.50 292 LYS A C 1
ATOM 2254 O O . LYS A 1 292 ? -16.712 -7.363 7.186 1.00 97.50 292 LYS A O 1
ATOM 2259 N N . PHE A 1 293 ? -16.059 -6.566 9.182 1.00 98.56 293 PHE A N 1
ATOM 2260 C CA . PHE A 1 293 ? -14.832 -7.346 9.272 1.00 98.56 293 PHE A CA 1
ATOM 2261 C C . PHE A 1 293 ? -15.012 -8.663 10.028 1.00 98.56 293 PHE A C 1
ATOM 2263 O O . PHE A 1 293 ? -14.033 -9.392 10.137 1.00 98.56 293 PHE A O 1
ATOM 2270 N N . ILE A 1 294 ? -16.207 -9.005 10.533 1.00 98.62 294 ILE A N 1
ATOM 2271 C CA . ILE A 1 294 ? -16.441 -10.284 11.228 1.00 98.62 294 ILE A CA 1
ATOM 2272 C C . ILE A 1 294 ? -15.944 -11.456 10.366 1.00 98.62 294 ILE A C 1
ATOM 2274 O O . ILE A 1 294 ? -16.293 -11.587 9.194 1.00 98.62 294 ILE A O 1
ATOM 2278 N N . GLY A 1 295 ? -15.105 -12.307 10.958 1.00 98.38 295 GLY A N 1
ATOM 2279 C CA . GLY A 1 295 ? -14.451 -13.433 10.291 1.00 98.38 295 GLY A CA 1
ATOM 2280 C C . GLY A 1 295 ? -13.122 -13.103 9.603 1.00 98.38 295 GLY A C 1
ATOM 2281 O O . GLY A 1 295 ? -12.405 -14.034 9.237 1.00 98.38 295 GLY A O 1
ATOM 2282 N N . ALA A 1 296 ? -12.740 -11.826 9.462 1.00 98.50 296 ALA A N 1
ATOM 2283 C CA . ALA A 1 296 ? -11.414 -11.455 8.967 1.00 98.50 296 ALA A CA 1
ATOM 2284 C C . ALA A 1 296 ? -10.328 -12.032 9.898 1.00 98.50 296 ALA A C 1
ATOM 2286 O O . ALA A 1 296 ? -10.479 -11.930 11.119 1.00 98.50 296 ALA A O 1
ATOM 2287 N N . PRO A 1 297 ? -9.244 -12.635 9.375 1.00 98.56 297 PRO A N 1
ATOM 2288 C CA . PRO A 1 297 ? -8.207 -13.235 10.210 1.00 98.56 297 PRO A CA 1
ATOM 2289 C C . PRO A 1 297 ? -7.522 -12.220 11.128 1.00 98.56 297 PRO A C 1
ATOM 2291 O O . PRO A 1 297 ? -7.314 -11.064 10.761 1.00 98.56 297 PRO A O 1
ATOM 2294 N N . TYR A 1 298 ? -7.098 -12.671 12.306 1.00 98.31 298 TYR A N 1
ATOM 2295 C CA . TYR A 1 298 ? -6.201 -11.881 13.138 1.00 98.31 298 TYR A CA 1
ATOM 2296 C C . TYR A 1 298 ? -4.787 -11.926 12.558 1.00 98.31 298 TYR A C 1
ATOM 2298 O O . TYR A 1 298 ? -4.230 -13.006 12.342 1.00 98.31 298 TYR A O 1
ATOM 2306 N N . LYS A 1 299 ? -4.185 -10.755 12.350 1.00 96.62 299 LYS A N 1
ATOM 2307 C CA . LYS A 1 299 ? -2.795 -10.618 11.908 1.00 96.62 299 LYS A CA 1
ATOM 2308 C C . LYS A 1 299 ? -2.133 -9.480 12.671 1.00 96.62 299 LYS A C 1
ATOM 2310 O O . LYS A 1 299 ? -2.554 -8.338 12.531 1.00 96.62 299 LYS A O 1
ATOM 2315 N N . TRP A 1 300 ? -1.070 -9.786 13.415 1.00 94.81 300 TRP A N 1
ATOM 2316 C CA . TRP A 1 300 ? -0.240 -8.769 14.068 1.00 94.81 300 TRP A CA 1
ATOM 2317 C C . TRP A 1 300 ? 0.295 -7.766 13.038 1.00 94.81 300 TRP A C 1
ATOM 2319 O O . TRP A 1 300 ? 0.867 -8.179 12.024 1.00 94.81 300 TRP A O 1
ATOM 2329 N N . GLY A 1 301 ? 0.071 -6.473 13.276 1.00 95.50 301 GLY A N 1
ATOM 2330 C CA . GLY A 1 301 ? 0.438 -5.396 12.361 1.00 95.50 301 GLY A CA 1
ATOM 2331 C C . GLY A 1 301 ? -0.472 -5.276 11.132 1.00 95.50 301 GLY A C 1
ATOM 2332 O O . GLY A 1 301 ? -0.287 -4.378 10.318 1.00 95.50 301 GLY A O 1
ATOM 2333 N N . GLY A 1 302 ? -1.474 -6.139 10.960 1.00 97.25 302 GLY A N 1
ATOM 2334 C CA . GLY A 1 302 ? -2.373 -6.087 9.806 1.00 97.25 302 GLY A CA 1
ATOM 2335 C C . GLY A 1 302 ? -3.348 -4.904 9.854 1.00 97.25 302 GLY A C 1
ATOM 2336 O O . GLY A 1 302 ? -3.819 -4.540 10.930 1.00 97.25 302 GLY A O 1
ATOM 2337 N N . ARG A 1 303 ? -3.703 -4.333 8.693 1.00 97.44 303 ARG A N 1
ATOM 2338 C CA . ARG A 1 303 ? -4.708 -3.250 8.547 1.00 97.44 303 ARG A CA 1
ATOM 2339 C C . ARG A 1 303 ? -5.692 -3.483 7.404 1.00 97.44 303 ARG A C 1
ATOM 2341 O O . ARG A 1 303 ? -6.258 -2.541 6.858 1.00 97.44 303 ARG A O 1
ATOM 2348 N N . SER A 1 304 ? -5.914 -4.728 7.003 1.00 97.25 304 SER A N 1
ATOM 2349 C CA . SER A 1 304 ? -6.865 -5.031 5.930 1.00 97.25 304 SER A CA 1
ATOM 2350 C C . SER A 1 304 ? -7.727 -6.235 6.267 1.00 97.25 304 SER A C 1
ATOM 2352 O O . SER A 1 304 ? -7.405 -7.022 7.147 1.00 97.25 304 SER A O 1
ATOM 2354 N N . ALA A 1 305 ? -8.810 -6.444 5.525 1.00 96.94 305 ALA A N 1
ATOM 2355 C CA . ALA A 1 305 ? -9.647 -7.623 5.729 1.00 96.94 305 ALA A CA 1
ATOM 2356 C C . ALA A 1 305 ? -8.957 -8.956 5.375 1.00 96.94 305 ALA A C 1
ATOM 2358 O O . ALA A 1 305 ? -9.483 -10.017 5.698 1.00 96.94 305 ALA A O 1
ATOM 2359 N N . ALA A 1 306 ? -7.779 -8.922 4.737 1.00 96.06 306 ALA A N 1
ATOM 2360 C CA . ALA A 1 306 ? -6.934 -10.106 4.567 1.00 96.06 306 ALA A CA 1
ATOM 2361 C C . ALA A 1 306 ? -6.239 -10.519 5.880 1.00 96.06 306 ALA A C 1
ATOM 2363 O O . ALA A 1 306 ? -5.746 -11.639 5.998 1.00 96.06 306 ALA A O 1
ATOM 2364 N N . GLY A 1 307 ? -6.207 -9.617 6.860 1.00 97.44 307 GLY A N 1
ATOM 2365 C CA . GLY A 1 307 ? -5.739 -9.845 8.212 1.00 97.44 307 GLY A CA 1
ATOM 2366 C C . GLY A 1 307 ? -5.523 -8.513 8.926 1.00 97.44 307 GLY A C 1
ATOM 2367 O O . GLY A 1 307 ? -4.839 -7.639 8.387 1.00 97.44 307 GLY A O 1
ATOM 2368 N N . LEU A 1 308 ? -6.075 -8.360 10.129 1.00 98.38 308 LEU A N 1
ATOM 2369 C CA . LEU A 1 308 ? -5.927 -7.144 10.931 1.00 98.38 308 LEU A CA 1
ATOM 2370 C C . LEU A 1 308 ? -5.816 -7.433 12.430 1.00 98.38 308 LEU A C 1
ATOM 2372 O O . LEU A 1 308 ? -6.222 -8.500 12.893 1.00 98.38 308 LEU A O 1
ATOM 2376 N N . ASP A 1 309 ? -5.252 -6.490 13.179 1.00 98.31 309 ASP A N 1
ATOM 2377 C CA . ASP A 1 309 ? -5.190 -6.548 14.641 1.00 98.31 309 ASP A CA 1
ATOM 2378 C C . ASP A 1 309 ? -6.216 -5.626 15.318 1.00 98.31 309 ASP A C 1
ATOM 2380 O O . ASP A 1 309 ? -7.027 -4.952 14.678 1.00 98.31 309 ASP A O 1
ATOM 2384 N N . CYS A 1 310 ? -6.239 -5.662 16.650 1.00 98.38 310 CYS A N 1
ATOM 2385 C CA . CYS A 1 310 ? -7.264 -5.012 17.458 1.00 98.38 310 CYS A CA 1
ATOM 2386 C C . CYS A 1 310 ? -7.323 -3.494 17.235 1.00 98.38 310 CYS A C 1
ATOM 2388 O O . CYS A 1 310 ? -8.406 -2.950 17.013 1.00 98.38 310 CYS A O 1
ATOM 2390 N N . SER A 1 311 ? -6.176 -2.814 17.235 1.00 98.38 311 SER A N 1
ATOM 2391 C CA . SER A 1 311 ? -6.111 -1.365 17.048 1.00 98.38 311 SER A CA 1
ATOM 2392 C C . SER A 1 311 ? -6.371 -0.947 15.605 1.00 98.38 311 SER A C 1
ATOM 2394 O O . SER A 1 311 ? -6.965 0.112 15.396 1.00 98.38 311 SER A O 1
ATOM 2396 N N . ALA A 1 312 ? -6.026 -1.777 14.614 1.00 98.38 312 ALA A N 1
ATOM 2397 C CA . ALA A 1 312 ? -6.389 -1.541 13.221 1.00 98.38 312 ALA A CA 1
ATOM 2398 C C . ALA A 1 312 ? -7.906 -1.592 12.996 1.00 98.38 312 ALA A C 1
ATOM 2400 O O . ALA A 1 312 ? -8.437 -0.748 12.274 1.00 98.38 312 ALA A O 1
ATOM 2401 N N . LEU A 1 313 ? -8.618 -2.533 13.636 1.00 98.75 313 LEU A N 1
ATOM 2402 C CA . LEU A 1 313 ? -10.082 -2.601 13.555 1.00 98.75 313 LEU A CA 1
ATOM 2403 C C . LEU A 1 313 ? -10.715 -1.283 14.007 1.00 98.75 313 LEU A C 1
ATOM 2405 O O . LEU A 1 313 ? -11.568 -0.731 13.311 1.00 98.75 313 LEU A O 1
ATOM 2409 N N . VAL A 1 314 ? -10.266 -0.764 15.151 1.00 98.44 314 VAL A N 1
ATOM 2410 C CA . VAL A 1 314 ? -10.735 0.510 15.708 1.00 98.44 314 VAL A CA 1
ATOM 2411 C C . VAL A 1 314 ? -10.351 1.677 14.796 1.00 98.44 314 VAL A C 1
ATOM 2413 O O . VAL A 1 314 ? -11.212 2.491 14.464 1.00 98.44 314 VAL A O 1
ATOM 2416 N N . GLN A 1 315 ? -9.097 1.730 14.333 1.00 97.81 315 GLN A N 1
ATOM 2417 C CA . GLN A 1 315 ? -8.587 2.801 13.472 1.00 97.81 315 GLN A CA 1
ATOM 2418 C C . GLN A 1 315 ? -9.375 2.899 12.157 1.00 97.81 315 GLN A C 1
ATOM 2420 O O . GLN A 1 315 ? -9.835 3.981 11.801 1.00 97.81 315 GLN A O 1
ATOM 2425 N N . LEU A 1 316 ? -9.565 1.782 11.447 1.00 97.44 316 LEU A N 1
ATOM 2426 C CA . LEU A 1 316 ? -10.289 1.748 10.169 1.00 97.44 316 LEU A CA 1
ATOM 2427 C C . LEU A 1 316 ? -11.761 2.126 10.345 1.00 97.44 316 LEU A C 1
ATOM 2429 O O . LEU A 1 316 ? -12.313 2.883 9.544 1.00 97.44 316 LEU A O 1
ATOM 2433 N N . SER A 1 317 ? -12.386 1.619 11.406 1.00 97.56 317 SER A N 1
ATOM 2434 C CA . SER A 1 317 ? -13.801 1.849 11.691 1.00 97.56 317 SER A CA 1
ATOM 2435 C C . SER A 1 317 ? -14.087 3.307 12.041 1.00 97.56 317 SER A C 1
ATOM 2437 O O . SER A 1 317 ? -15.033 3.899 11.521 1.00 97.56 317 SER A O 1
ATOM 2439 N N . LEU A 1 318 ? -13.240 3.922 12.872 1.00 96.00 318 LEU A N 1
ATOM 2440 C CA . LEU A 1 318 ? -13.347 5.345 13.187 1.00 96.00 318 LEU A CA 1
ATOM 2441 C C . LEU A 1 318 ? -12.992 6.223 11.986 1.00 96.00 318 LEU A C 1
ATOM 2443 O O . LEU A 1 318 ? -13.715 7.184 11.725 1.00 96.00 318 LEU A O 1
ATOM 2447 N N . ALA A 1 319 ? -11.982 5.858 11.189 1.00 94.12 319 ALA A N 1
ATOM 2448 C CA . ALA A 1 319 ? -11.636 6.590 9.971 1.00 94.12 319 ALA A CA 1
ATOM 2449 C C . ALA A 1 319 ? -12.790 6.599 8.952 1.00 94.12 319 ALA A C 1
ATOM 2451 O O . ALA A 1 319 ? -13.029 7.611 8.287 1.00 94.12 319 ALA A O 1
ATOM 2452 N N . ALA A 1 320 ? -13.553 5.504 8.854 1.00 93.19 320 ALA A N 1
ATOM 2453 C CA . ALA A 1 320 ? -14.774 5.439 8.050 1.00 93.19 320 ALA A CA 1
ATOM 2454 C C . ALA A 1 320 ? -15.903 6.326 8.601 1.00 93.19 320 ALA A C 1
ATOM 2456 O O . ALA A 1 320 ? -16.688 6.879 7.830 1.00 93.19 320 ALA A O 1
ATOM 2457 N N . SER A 1 321 ? -15.933 6.535 9.918 1.00 92.44 321 SER A N 1
ATOM 2458 C CA . SER A 1 321 ? -16.763 7.538 10.595 1.00 92.44 321 SER A CA 1
ATOM 2459 C C . SER A 1 321 ? -16.136 8.942 10.647 1.00 92.44 321 SER A C 1
ATOM 2461 O O . SER A 1 321 ? -16.638 9.786 11.380 1.00 92.44 321 SER A O 1
ATOM 2463 N N . GLN A 1 322 ? -15.091 9.213 9.851 1.00 90.81 322 GLN A N 1
ATOM 2464 C CA . GLN A 1 322 ? -14.403 10.513 9.738 1.00 90.81 322 GLN A CA 1
ATOM 2465 C C . GLN A 1 322 ? -13.614 10.948 10.984 1.00 90.81 322 GLN A C 1
ATOM 2467 O O . GLN A 1 322 ? -13.278 12.121 11.127 1.00 90.81 322 GLN A O 1
ATOM 2472 N N . TYR A 1 323 ? -13.266 10.003 11.854 1.00 92.69 323 TYR A N 1
ATOM 2473 C CA . TYR A 1 323 ? -12.442 10.231 13.034 1.00 92.69 323 TYR A CA 1
ATOM 2474 C C . TYR A 1 323 ? -11.070 9.578 12.868 1.00 92.69 323 TYR A C 1
ATOM 2476 O O . TYR A 1 323 ? -10.968 8.378 12.624 1.00 92.69 323 TYR A O 1
ATOM 2484 N N . SER A 1 324 ? -10.004 10.359 13.019 1.00 92.38 324 SER A N 1
ATOM 2485 C CA . SER A 1 324 ? -8.637 9.851 12.890 1.00 92.38 324 SER A CA 1
ATOM 2486 C C . SER A 1 324 ? -8.083 9.408 14.235 1.00 92.38 324 SER A C 1
ATOM 2488 O O . SER A 1 324 ? -8.198 10.118 15.233 1.00 92.38 324 SER A O 1
ATOM 2490 N N . LEU A 1 325 ? -7.423 8.253 14.235 1.00 95.19 325 LEU A N 1
ATOM 2491 C CA . LEU A 1 325 ? -6.710 7.724 15.386 1.00 95.19 325 LEU A CA 1
ATOM 2492 C C . LEU A 1 325 ? -5.292 7.278 15.001 1.00 95.19 325 LEU A C 1
ATOM 2494 O O . LEU A 1 325 ? -5.081 6.810 13.876 1.00 95.19 325 LEU A O 1
ATOM 2498 N N . PRO A 1 326 ? -4.334 7.356 15.942 1.00 96.75 326 PRO A N 1
ATOM 2499 C CA . PRO A 1 326 ? -3.051 6.681 15.828 1.00 96.75 326 PRO A CA 1
ATOM 2500 C C . PRO A 1 326 ? -3.216 5.176 15.593 1.00 96.75 326 PRO A C 1
ATOM 2502 O O . PRO A 1 326 ? -4.279 4.596 15.829 1.00 96.75 326 PRO A O 1
ATOM 2505 N N . ARG A 1 327 ? -2.147 4.530 15.137 1.00 97.25 327 ARG A N 1
ATOM 2506 C CA . ARG A 1 327 ? -2.162 3.108 14.783 1.00 97.25 327 ARG A CA 1
ATOM 2507 C C . ARG A 1 327 ? -2.273 2.152 15.968 1.00 97.25 327 ARG A C 1
ATOM 2509 O O . ARG A 1 327 ? -2.973 1.145 15.865 1.00 97.25 327 ARG A O 1
ATOM 2516 N N . ASP A 1 328 ? -1.558 2.445 17.047 1.00 97.19 328 ASP A N 1
ATOM 2517 C CA . ASP A 1 328 ? -1.342 1.518 18.161 1.00 97.19 328 ASP A CA 1
ATOM 2518 C C . ASP A 1 328 ? -2.222 1.861 19.360 1.00 97.19 328 ASP A C 1
ATOM 2520 O O . ASP A 1 328 ? -2.514 3.030 19.606 1.00 97.19 328 ASP A O 1
ATOM 2524 N N . THR A 1 329 ? -2.606 0.848 20.140 1.00 96.69 329 THR A N 1
ATOM 2525 C CA . THR A 1 329 ? -3.517 0.986 21.292 1.00 96.69 329 THR A CA 1
ATOM 2526 C C . THR A 1 329 ? -3.059 2.041 22.302 1.00 96.69 329 THR A C 1
ATOM 2528 O O . THR A 1 329 ? -3.866 2.861 22.731 1.00 96.69 329 THR A O 1
ATOM 2531 N N . GLY A 1 330 ? -1.766 2.072 22.644 1.00 95.94 330 GLY A N 1
ATOM 2532 C CA . GLY A 1 330 ? -1.195 3.060 23.565 1.00 95.94 330 GLY A CA 1
ATOM 2533 C C . GLY A 1 330 ? -1.355 4.503 23.062 1.00 95.94 330 GLY A C 1
ATOM 2534 O O . GLY A 1 330 ? -2.023 5.299 23.720 1.00 95.94 330 GLY A O 1
ATOM 2535 N N . PRO A 1 331 ? -0.799 4.858 21.888 1.00 96.44 331 PRO A N 1
ATOM 2536 C CA . PRO A 1 331 ? -1.020 6.156 21.251 1.00 96.44 331 PRO A CA 1
ATOM 2537 C C . PRO A 1 331 ? -2.497 6.515 21.014 1.00 96.44 331 PRO A C 1
ATOM 2539 O O . PRO A 1 331 ? -2.858 7.683 21.154 1.00 96.44 331 PRO A O 1
ATOM 2542 N N . GLN A 1 332 ? -3.358 5.544 20.681 1.00 96.44 332 GLN A N 1
ATOM 2543 C CA . GLN A 1 332 ? -4.807 5.758 20.570 1.00 96.44 332 GLN A CA 1
ATOM 2544 C C . GLN A 1 332 ? -5.398 6.238 21.891 1.00 96.44 332 GLN A C 1
ATOM 2546 O O . GLN A 1 332 ? -6.052 7.283 21.919 1.00 96.44 332 GLN A O 1
ATOM 2551 N N . LEU A 1 333 ? -5.128 5.509 22.978 1.00 94.19 333 LEU A N 1
ATOM 2552 C CA . LEU A 1 333 ? -5.578 5.884 24.308 1.00 94.19 333 LEU A CA 1
ATOM 2553 C C . LEU A 1 333 ? -5.026 7.264 24.673 1.00 94.19 333 LEU A C 1
ATOM 2555 O O . LEU A 1 333 ? -5.816 8.174 24.882 1.00 94.19 333 LEU A O 1
ATOM 2559 N N . GLN A 1 334 ? -3.708 7.476 24.603 1.00 93.38 334 GLN A N 1
ATOM 2560 C CA . GLN A 1 334 ? -3.062 8.758 24.929 1.00 93.38 334 GLN A CA 1
ATOM 2561 C C . GLN A 1 334 ? -3.670 9.958 24.187 1.00 93.38 334 GLN A C 1
ATOM 2563 O O . GLN A 1 334 ? -3.832 11.030 24.777 1.00 93.38 334 GLN A O 1
ATOM 2568 N N . LEU A 1 335 ? -4.013 9.807 22.900 1.00 92.56 335 LEU A N 1
ATOM 2569 C CA . LEU A 1 335 ? -4.694 10.864 22.151 1.00 92.56 335 LEU A CA 1
ATOM 2570 C C . LEU A 1 335 ? -6.064 11.173 22.765 1.00 92.56 335 LEU A C 1
ATOM 2572 O O . LEU A 1 335 ? -6.374 12.344 22.987 1.00 92.56 335 LEU A O 1
ATOM 2576 N N . LEU A 1 336 ? -6.865 10.141 23.039 1.00 91.38 336 LEU A N 1
ATOM 2577 C CA . LEU A 1 336 ? -8.187 10.289 23.643 1.00 91.38 336 LEU A CA 1
ATOM 2578 C C . LEU A 1 336 ? -8.091 10.911 25.042 1.00 91.38 336 LEU A C 1
ATOM 2580 O O . LEU A 1 336 ? -8.844 11.835 25.335 1.00 91.38 336 LEU A O 1
ATOM 2584 N N . GLU A 1 337 ? -7.134 10.490 25.874 1.00 88.44 337 GLU A N 1
ATOM 2585 C CA . GLU A 1 337 ? -6.918 11.058 27.210 1.00 88.44 337 GLU A CA 1
ATOM 2586 C C . GLU A 1 337 ? -6.555 12.544 27.138 1.00 88.44 337 GLU A C 1
ATOM 2588 O O . GLU A 1 337 ? -7.137 13.372 27.841 1.00 88.44 337 GLU A O 1
ATOM 2593 N N . LYS A 1 338 ? -5.611 12.900 26.258 1.00 86.56 338 LYS A N 1
ATOM 2594 C CA . LYS A 1 338 ? -5.169 14.283 26.067 1.00 86.56 338 LYS A CA 1
ATOM 2595 C C . LYS A 1 338 ? -6.316 15.172 25.596 1.00 86.56 338 LYS A C 1
ATOM 2597 O O . LYS A 1 338 ? -6.491 16.275 26.106 1.00 86.56 338 LYS A O 1
ATOM 2602 N N . GLN A 1 339 ? -7.091 14.708 24.623 1.00 84.12 339 GLN A N 1
ATOM 2603 C CA . GLN A 1 339 ? -8.203 15.478 24.076 1.00 84.12 339 GLN A CA 1
ATOM 2604 C C . GLN A 1 339 ? -9.368 15.586 25.075 1.00 84.12 339 GLN A C 1
ATOM 2606 O O . GLN A 1 339 ? -9.961 16.654 25.197 1.00 84.12 339 GLN A O 1
ATOM 2611 N N . ALA A 1 340 ? -9.616 14.551 25.886 1.00 82.81 340 ALA A N 1
ATOM 2612 C CA . ALA A 1 340 ? -10.553 14.609 27.011 1.00 82.81 340 ALA A CA 1
ATOM 2613 C C . ALA A 1 340 ? -10.156 15.677 28.045 1.00 82.81 340 ALA A C 1
ATOM 2615 O O . ALA A 1 340 ? -11.000 16.430 28.529 1.00 82.81 340 ALA A O 1
ATOM 2616 N N . GLN A 1 341 ? -8.859 15.783 28.362 1.00 78.88 341 GLN A N 1
ATOM 2617 C CA . GLN A 1 341 ? -8.344 16.827 29.253 1.00 78.88 341 GLN A CA 1
ATOM 2618 C C . GLN A 1 341 ? -8.564 18.231 28.676 1.00 78.88 341 GLN A C 1
ATOM 2620 O O . GLN A 1 341 ? -8.953 19.134 29.415 1.00 78.88 341 GLN A O 1
ATOM 2625 N N . VAL A 1 342 ? -8.355 18.414 27.367 1.00 75.88 342 VAL A N 1
ATOM 2626 C CA . VAL A 1 342 ? -8.580 19.696 26.675 1.00 75.88 342 VAL A CA 1
ATOM 2627 C C . VAL A 1 342 ? -10.063 20.079 26.670 1.00 75.88 342 VAL A C 1
ATOM 2629 O O . VAL A 1 342 ? -10.391 21.235 26.932 1.00 75.88 342 VAL A O 1
ATOM 2632 N N . SER A 1 343 ? -10.963 19.125 26.422 1.00 72.94 343 SER A N 1
ATOM 2633 C CA . SER A 1 343 ? -12.412 19.361 26.399 1.00 72.94 343 SER A CA 1
ATOM 2634 C C . SER A 1 343 ? -13.057 19.410 27.792 1.00 72.94 343 SER A C 1
ATOM 2636 O O . SER A 1 343 ? -14.236 19.743 27.911 1.00 72.94 343 SER A O 1
ATOM 2638 N N . GLY A 1 344 ? -12.313 19.065 28.850 1.00 66.38 344 GLY A N 1
ATOM 2639 C CA . GLY A 1 344 ? -12.839 18.907 30.210 1.00 66.38 344 GLY A CA 1
ATOM 2640 C C . GLY A 1 344 ? -13.763 17.693 30.375 1.00 66.38 344 GLY A C 1
ATOM 2641 O O . GLY A 1 344 ? -14.499 17.604 31.360 1.00 66.38 344 GLY A O 1
ATOM 2642 N N . THR A 1 345 ? -13.750 16.763 29.418 1.00 71.94 345 THR A N 1
ATOM 2643 C CA . THR A 1 345 ? -14.585 15.561 29.431 1.00 71.94 345 THR A CA 1
ATOM 2644 C C . THR A 1 345 ? -13.918 14.480 30.282 1.00 71.94 345 THR A C 1
ATOM 2646 O O . THR A 1 345 ? -12.724 14.227 30.162 1.00 71.94 345 THR A O 1
ATOM 2649 N N . ARG A 1 346 ? -14.681 13.819 31.158 1.00 65.44 346 ARG A N 1
ATOM 2650 C CA . ARG A 1 346 ? -14.215 12.647 31.917 1.00 65.44 346 ARG A CA 1
ATOM 2651 C C . ARG A 1 346 ? -14.677 11.361 31.236 1.00 65.44 346 ARG A C 1
ATOM 2653 O O . ARG A 1 346 ? -15.747 11.340 30.630 1.00 65.44 346 ARG A O 1
ATOM 2660 N N . TYR A 1 347 ? -13.883 10.307 31.360 1.00 69.00 347 TYR A N 1
ATOM 2661 C CA . TYR A 1 347 ? -14.232 8.944 30.963 1.00 69.00 347 TYR A CA 1
ATOM 2662 C C . TYR A 1 347 ? -13.979 8.005 32.147 1.00 69.00 347 TYR A C 1
ATOM 2664 O O . TYR A 1 347 ? -13.236 8.350 33.071 1.00 69.00 347 TYR A O 1
ATOM 2672 N N . ASP A 1 348 ? -14.680 6.876 32.163 1.00 66.00 348 ASP A N 1
ATOM 2673 C CA . ASP A 1 348 ? -14.809 6.055 33.359 1.00 66.00 348 ASP A CA 1
ATOM 2674 C C . ASP A 1 348 ? -13.654 5.049 33.466 1.00 66.00 348 ASP A C 1
ATOM 2676 O O . ASP A 1 348 ? -13.283 4.372 32.505 1.00 66.00 348 ASP A O 1
ATOM 2680 N N . PHE A 1 349 ? -13.119 4.932 34.680 1.00 65.00 349 PHE A N 1
ATOM 2681 C CA . PHE A 1 349 ? -12.283 3.822 35.127 1.00 65.00 349 PHE A CA 1
ATOM 2682 C C . PHE A 1 349 ? -13.044 3.112 36.242 1.00 65.00 349 PHE A C 1
ATOM 2684 O O . PHE A 1 349 ? -13.020 3.566 37.386 1.00 65.00 349 PHE A O 1
ATOM 2691 N N . PRO A 1 350 ? -13.802 2.063 35.925 1.00 61.22 350 PRO A N 1
ATOM 2692 C CA . PRO A 1 350 ? -14.582 1.370 36.928 1.00 61.22 350 PRO A CA 1
ATOM 2693 C C . PRO A 1 350 ? -13.681 0.417 37.716 1.00 61.22 350 PRO A C 1
ATOM 2695 O O . PRO A 1 350 ? -13.012 -0.428 37.126 1.00 61.22 350 PRO A O 1
ATOM 2698 N N . ASP A 1 351 ? -13.718 0.514 39.049 1.00 61.03 351 ASP A N 1
ATOM 2699 C CA . ASP A 1 351 ? -13.058 -0.448 39.948 1.00 61.03 351 ASP A CA 1
ATOM 2700 C C . ASP A 1 351 ? -13.613 -1.878 39.759 1.00 61.03 351 ASP A C 1
ATOM 2702 O O . ASP A 1 351 ? -12.903 -2.863 39.963 1.00 61.03 351 ASP A O 1
ATOM 2706 N N . ASP A 1 352 ? -14.882 -1.995 39.339 1.00 71.06 352 ASP A N 1
ATOM 2707 C CA . ASP A 1 352 ? -15.527 -3.245 38.930 1.00 71.06 352 ASP A CA 1
ATOM 2708 C C . ASP A 1 352 ? -16.168 -3.100 37.543 1.00 71.06 352 ASP A C 1
ATOM 2710 O O . ASP A 1 352 ? -17.171 -2.413 37.350 1.00 71.06 352 ASP A O 1
ATOM 2714 N N . PHE A 1 353 ? -15.613 -3.803 36.559 1.00 71.88 353 PHE A N 1
ATOM 2715 C CA . PHE A 1 353 ? -16.088 -3.759 35.177 1.00 71.88 353 PHE A CA 1
ATOM 2716 C C . PHE A 1 353 ? -17.527 -4.282 35.003 1.00 71.88 353 PHE A C 1
ATOM 2718 O O . PHE A 1 353 ? -18.195 -3.952 34.028 1.00 71.88 353 PHE A O 1
ATOM 2725 N N . ARG A 1 354 ? -18.038 -5.073 35.958 1.00 69.75 354 ARG A N 1
ATOM 2726 C CA . ARG A 1 354 ? -19.417 -5.593 35.939 1.00 69.75 354 ARG A CA 1
ATOM 2727 C C . ARG A 1 354 ? -20.459 -4.531 36.275 1.00 69.75 354 ARG A C 1
ATOM 2729 O O . ARG A 1 354 ? -21.641 -4.752 36.039 1.00 69.75 354 ARG A O 1
ATOM 2736 N N . THR A 1 355 ? -20.049 -3.404 36.856 1.00 74.12 355 THR A N 1
ATOM 2737 C CA . THR A 1 355 ? -20.966 -2.313 37.221 1.00 74.12 355 THR A CA 1
ATOM 2738 C C . THR A 1 355 ? -21.078 -1.245 36.136 1.00 74.12 355 THR A C 1
ATOM 2740 O O . THR A 1 355 ? -21.714 -0.215 36.347 1.00 74.12 355 THR A O 1
ATOM 2743 N N . VAL A 1 356 ? -20.426 -1.461 34.996 1.00 80.31 356 VAL A N 1
ATOM 2744 C CA . VAL A 1 356 ? -20.373 -0.512 33.887 1.00 80.31 356 VAL A CA 1
ATOM 2745 C C . VAL A 1 356 ? -21.583 -0.683 32.991 1.00 80.31 356 VAL A C 1
ATOM 2747 O O . VAL A 1 356 ? -21.944 -1.797 32.621 1.00 80.31 356 VAL A O 1
ATOM 2750 N N . ASP A 1 357 ? -22.176 0.441 32.611 1.00 84.69 357 ASP A N 1
ATOM 2751 C CA . ASP A 1 357 ? -23.216 0.488 31.592 1.00 84.69 357 ASP A CA 1
ATOM 2752 C C . ASP A 1 357 ? -22.560 0.653 30.213 1.00 84.69 357 ASP A C 1
ATOM 2754 O O . ASP A 1 357 ? -22.114 1.749 29.856 1.00 84.69 357 ASP A O 1
ATOM 2758 N N . PHE A 1 358 ? -22.427 -0.452 29.475 1.00 89.81 358 PHE A N 1
ATOM 2759 C CA . PHE A 1 358 ? -21.851 -0.450 28.130 1.00 89.81 358 PHE A CA 1
ATOM 2760 C C . PHE A 1 358 ? -22.873 -0.007 27.087 1.00 89.81 358 PHE A C 1
ATOM 2762 O O . PHE A 1 358 ? -24.029 -0.430 27.086 1.00 89.81 358 PHE A O 1
ATOM 2769 N N . GLY A 1 359 ? -22.424 0.817 26.145 1.00 92.31 359 GLY A N 1
ATOM 2770 C CA . GLY A 1 359 ? -23.209 1.229 24.990 1.00 92.31 359 GLY A CA 1
ATOM 2771 C C . GLY A 1 359 ? -22.546 0.868 23.667 1.00 92.31 359 GLY A C 1
ATOM 2772 O O . GLY A 1 359 ? -21.321 0.809 23.551 1.00 92.31 359 GLY A O 1
ATOM 2773 N N . ARG A 1 360 ? -23.365 0.702 22.619 1.00 96.50 360 ARG A N 1
ATOM 2774 C CA . ARG A 1 360 ? -22.875 0.529 21.245 1.00 96.50 360 ARG A CA 1
ATOM 2775 C C . ARG A 1 360 ? -21.904 1.651 20.871 1.00 96.50 360 ARG A C 1
ATOM 2777 O O . ARG A 1 360 ? -22.277 2.826 20.850 1.00 96.50 360 ARG A O 1
ATOM 2784 N N . GLY A 1 361 ? -20.697 1.260 20.485 1.00 96.06 361 GLY A N 1
ATOM 2785 C CA . GLY A 1 361 ? -19.620 2.133 20.033 1.00 96.06 361 GLY A CA 1
ATOM 2786 C C . GLY A 1 361 ? -18.726 2.66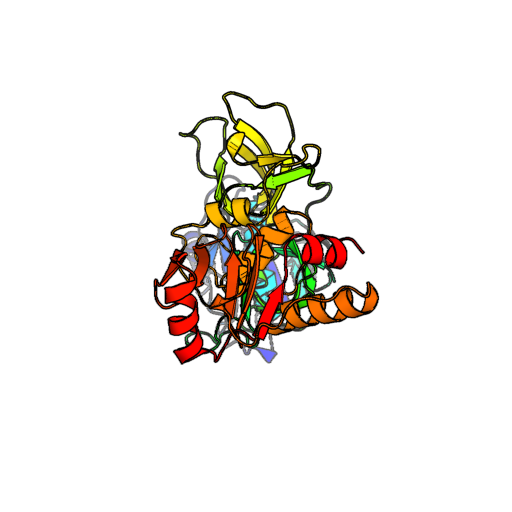6 21.144 1.00 96.06 361 GLY A C 1
ATOM 2787 O O . GLY A 1 361 ? -17.824 3.448 20.851 1.00 96.06 361 GLY A O 1
ATOM 2788 N N . ASP A 1 362 ? -18.932 2.251 22.387 1.00 94.94 362 ASP A N 1
ATOM 2789 C CA . ASP A 1 362 ? -17.938 2.467 23.429 1.00 94.94 362 ASP A CA 1
ATOM 2790 C C . ASP A 1 362 ? -16.645 1.704 23.106 1.00 94.94 362 ASP A C 1
ATOM 2792 O O . ASP A 1 362 ? -16.666 0.688 22.407 1.00 94.94 362 ASP A O 1
ATOM 2796 N N . LEU A 1 363 ? -15.516 2.198 23.610 1.00 95.44 363 LEU A N 1
ATOM 2797 C CA . LEU A 1 363 ? -14.221 1.529 23.503 1.00 95.44 363 LEU A CA 1
ATOM 2798 C C . LEU A 1 363 ? -13.763 1.038 24.870 1.00 95.44 363 LEU A C 1
ATOM 2800 O O . LEU A 1 363 ? -13.884 1.758 25.864 1.00 95.44 363 LEU A O 1
ATOM 2804 N N . ILE A 1 364 ? -13.189 -0.161 24.893 1.00 93.69 364 ILE A N 1
ATOM 2805 C CA . ILE A 1 364 ? -12.558 -0.747 26.076 1.00 93.69 364 ILE A CA 1
ATOM 2806 C C . ILE A 1 364 ? -11.091 -0.998 25.747 1.00 93.69 364 ILE A C 1
ATOM 2808 O O . ILE A 1 364 ? -10.792 -1.681 24.765 1.00 93.69 364 ILE A O 1
ATOM 2812 N N . TYR A 1 365 ? -10.191 -0.457 26.565 1.00 94.38 365 TYR A N 1
ATOM 2813 C CA . TYR A 1 365 ? -8.750 -0.652 26.430 1.00 94.38 365 TYR A CA 1
ATOM 2814 C C . TYR A 1 365 ? -8.206 -1.536 27.546 1.00 94.38 365 TYR A C 1
ATOM 2816 O O . TYR A 1 365 ? -8.637 -1.454 28.694 1.00 94.38 365 TYR A O 1
ATOM 2824 N N . TRP A 1 366 ? -7.203 -2.329 27.194 1.00 93.69 366 TRP A N 1
ATOM 2825 C CA . TRP A 1 366 ? -6.279 -3.035 28.078 1.00 93.69 366 TRP A CA 1
ATOM 2826 C C . TRP A 1 366 ? -4.854 -2.615 27.715 1.00 93.69 366 TRP A C 1
ATOM 2828 O O . TRP A 1 366 ? -4.641 -1.991 26.671 1.00 93.69 366 TRP A O 1
ATOM 2838 N N . ASP A 1 367 ? -3.869 -2.986 28.530 1.00 92.00 367 ASP A N 1
ATOM 2839 C CA . ASP A 1 367 ? -2.466 -2.762 28.180 1.00 92.00 367 ASP A CA 1
ATOM 2840 C C . ASP A 1 367 ? -2.090 -3.620 26.960 1.00 92.00 367 ASP A C 1
ATOM 2842 O O . ASP A 1 367 ? -1.856 -4.816 27.077 1.00 92.00 367 ASP A O 1
ATOM 2846 N N . GLY A 1 368 ? -2.121 -3.031 25.761 1.00 93.38 368 GLY A N 1
ATOM 2847 C CA . GLY A 1 368 ? -1.826 -3.722 24.501 1.00 93.38 368 GLY A CA 1
ATOM 2848 C C . GLY A 1 368 ? -3.027 -4.313 23.747 1.00 93.38 368 GLY A C 1
ATOM 2849 O O . GLY A 1 368 ? -2.820 -4.907 22.692 1.00 93.38 368 GLY A O 1
ATOM 2850 N N . HIS A 1 369 ? -4.273 -4.123 24.202 1.00 97.50 369 HIS A N 1
ATOM 2851 C CA . HIS A 1 369 ? -5.469 -4.611 23.487 1.00 97.50 369 HIS A CA 1
ATOM 2852 C C . HIS A 1 369 ? -6.626 -3.606 23.512 1.00 97.50 369 HIS A C 1
ATOM 2854 O O . HIS A 1 369 ? -6.738 -2.799 24.431 1.00 97.50 369 HIS A O 1
ATOM 2860 N N . VAL A 1 370 ? -7.507 -3.657 22.511 1.00 97.94 370 VAL A N 1
ATOM 2861 C CA . VAL A 1 370 ? -8.694 -2.790 22.423 1.00 97.94 370 VAL A CA 1
ATOM 2862 C C . VAL A 1 370 ? -9.886 -3.530 21.811 1.00 97.94 370 VAL A C 1
ATOM 2864 O O . VAL A 1 370 ? -9.717 -4.426 20.981 1.00 97.94 370 VAL A O 1
ATOM 2867 N N . ALA A 1 371 ? -11.097 -3.162 22.225 1.00 97.88 371 ALA A N 1
ATOM 2868 C CA . ALA A 1 371 ? -12.352 -3.661 21.669 1.00 97.88 371 ALA A CA 1
ATOM 2869 C C . ALA A 1 371 ? -13.398 -2.545 21.518 1.00 97.88 371 ALA A C 1
ATOM 2871 O O . ALA A 1 371 ? -13.330 -1.526 22.208 1.00 97.88 371 ALA A O 1
ATOM 2872 N N . ILE A 1 372 ? -14.377 -2.764 20.636 1.00 98.44 372 ILE A N 1
ATOM 2873 C CA . ILE A 1 372 ? -15.549 -1.897 20.451 1.00 98.44 372 ILE A CA 1
ATOM 2874 C C . ILE A 1 372 ? -16.763 -2.610 21.047 1.00 98.44 372 ILE A C 1
ATOM 2876 O O . ILE A 1 372 ? -17.001 -3.772 20.731 1.00 98.44 372 ILE A O 1
ATOM 2880 N N . CYS A 1 373 ? -17.567 -1.936 21.861 1.00 97.31 373 CYS A N 1
ATOM 2881 C CA . CYS A 1 373 ? -18.842 -2.483 22.321 1.00 97.31 373 CYS A CA 1
ATOM 2882 C C . CYS A 1 373 ? -19.861 -2.503 21.171 1.00 97.31 373 CYS A C 1
ATOM 2884 O O . CYS A 1 373 ? -20.106 -1.483 20.515 1.00 97.31 373 CYS A O 1
ATOM 2886 N N . VAL A 1 374 ? -20.462 -3.664 20.922 1.00 97.50 374 VAL A N 1
ATOM 2887 C CA . VAL A 1 374 ? -21.530 -3.839 19.926 1.00 97.50 374 VAL A CA 1
ATOM 2888 C C . VAL A 1 374 ? -22.872 -3.400 20.497 1.00 97.50 374 VAL A C 1
ATOM 2890 O O . VAL A 1 374 ? -23.654 -2.732 19.814 1.00 97.50 374 VAL A O 1
ATOM 2893 N N . ASP A 1 375 ? -23.084 -3.716 21.770 1.00 95.56 375 ASP A N 1
ATOM 2894 C CA . ASP A 1 375 ? -24.213 -3.312 22.594 1.00 95.56 375 ASP A CA 1
ATOM 2895 C C . ASP A 1 375 ? -23.813 -3.347 24.085 1.00 95.56 375 ASP A C 1
ATOM 2897 O O . ASP A 1 375 ? -22.643 -3.158 24.418 1.00 95.56 375 ASP A O 1
ATOM 2901 N N . ALA A 1 376 ? -24.784 -3.537 24.983 1.00 92.50 376 ALA A N 1
ATOM 2902 C CA . ALA A 1 376 ? -24.560 -3.586 26.424 1.00 92.50 376 ALA A CA 1
ATOM 2903 C C . ALA A 1 376 ? -23.905 -4.882 26.932 1.00 92.50 376 ALA A C 1
ATOM 2905 O O . ALA A 1 376 ? -23.544 -4.939 28.101 1.00 92.50 376 ALA A O 1
ATOM 2906 N N . LYS A 1 377 ? -23.809 -5.929 26.105 1.00 92.69 377 LYS A N 1
ATOM 2907 C CA . LYS A 1 377 ? -23.359 -7.275 26.493 1.00 92.69 377 LYS A CA 1
ATOM 2908 C C . LYS A 1 377 ? -22.214 -7.799 25.645 1.00 92.69 377 LYS A C 1
ATOM 2910 O O . LYS A 1 377 ? -21.392 -8.553 26.161 1.00 92.69 377 LYS A O 1
ATOM 2915 N N . ASP A 1 378 ? -22.137 -7.389 24.388 1.00 96.81 378 ASP A N 1
ATOM 2916 C CA . ASP A 1 378 ? -21.188 -7.949 23.438 1.00 96.81 378 ASP A CA 1
ATOM 2917 C C . ASP A 1 378 ? -20.141 -6.926 22.987 1.00 96.81 378 ASP A C 1
ATOM 2919 O O . ASP A 1 378 ? -20.407 -5.730 22.833 1.00 96.81 378 ASP A O 1
ATOM 2923 N N . ILE A 1 379 ? -18.930 -7.420 22.735 1.00 97.75 379 ILE A N 1
ATOM 2924 C CA . ILE A 1 379 ? -17.827 -6.659 22.143 1.00 97.75 379 ILE A CA 1
ATOM 2925 C C . ILE A 1 379 ? -17.417 -7.268 20.810 1.00 97.75 379 ILE A C 1
ATOM 2927 O O . ILE A 1 379 ? -17.495 -8.478 20.622 1.00 97.75 379 ILE A O 1
ATOM 2931 N N . ILE A 1 380 ? -16.914 -6.427 19.911 1.00 98.75 380 ILE A N 1
ATOM 2932 C CA . ILE A 1 380 ? -16.223 -6.823 18.690 1.00 98.75 380 ILE A CA 1
ATOM 2933 C C . ILE A 1 380 ? -14.750 -6.430 18.772 1.00 98.75 380 ILE A C 1
ATOM 2935 O O . ILE A 1 380 ? -14.395 -5.311 19.152 1.00 98.75 380 ILE A O 1
ATOM 2939 N N . HIS A 1 381 ? -13.876 -7.364 18.410 1.00 98.62 381 HIS A N 1
ATOM 2940 C CA . HIS A 1 381 ? -12.432 -7.144 18.371 1.00 98.62 381 HIS A CA 1
ATOM 2941 C C . HIS A 1 381 ? -11.735 -8.141 17.434 1.00 98.62 381 HIS A C 1
ATOM 2943 O O . HIS A 1 381 ? -12.240 -9.235 17.189 1.00 98.62 381 HIS A O 1
ATOM 2949 N N . ALA A 1 382 ? -10.552 -7.792 16.930 1.00 98.50 382 ALA A N 1
ATOM 2950 C CA . ALA A 1 382 ? -9.646 -8.757 16.308 1.00 98.50 382 ALA A CA 1
ATOM 2951 C C . ALA A 1 382 ? -8.734 -9.335 17.393 1.00 98.50 382 ALA A C 1
ATOM 2953 O O . ALA A 1 382 ? -8.112 -8.566 18.125 1.00 98.50 382 ALA A O 1
ATOM 2954 N N . ASN A 1 383 ? -8.642 -10.659 17.533 1.00 97.50 383 ASN A N 1
ATOM 2955 C CA . ASN A 1 383 ? -7.871 -11.241 18.635 1.00 97.50 383 ASN A CA 1
ATOM 2956 C C . ASN A 1 383 ? -7.174 -12.564 18.278 1.00 97.50 383 ASN A C 1
ATOM 2958 O O . ASN A 1 383 ? -7.642 -13.348 17.453 1.00 97.50 383 ASN A O 1
ATOM 2962 N N . ALA A 1 384 ? -6.065 -12.836 18.970 1.00 95.19 384 ALA A N 1
ATOM 2963 C CA . ALA A 1 384 ? -5.249 -14.032 18.768 1.00 95.19 384 ALA A CA 1
ATOM 2964 C C . ALA A 1 384 ? -5.841 -15.321 19.370 1.00 95.19 384 ALA A C 1
ATOM 2966 O O . ALA A 1 384 ? -5.344 -16.395 19.066 1.00 95.19 384 ALA A O 1
ATOM 2967 N N . PHE A 1 385 ? -6.872 -15.239 20.218 1.00 96.75 385 PHE A N 1
ATOM 2968 C CA . PHE A 1 385 ? -7.501 -16.421 20.823 1.00 96.75 385 PHE A CA 1
ATOM 2969 C C . PHE A 1 385 ? -8.461 -17.108 19.845 1.00 96.75 385 PHE A C 1
ATOM 2971 O O . PHE A 1 385 ? -8.421 -18.322 19.682 1.00 96.75 385 PHE A O 1
ATOM 2978 N N . HIS A 1 386 ? -9.280 -16.317 19.152 1.00 97.62 386 HIS A N 1
ATOM 2979 C CA . HIS A 1 386 ? -10.174 -16.773 18.088 1.00 97.62 386 HIS A CA 1
ATOM 2980 C C . HIS A 1 386 ? -9.497 -16.780 16.708 1.00 97.62 386 HIS A C 1
ATOM 2982 O O . HIS A 1 386 ? -10.035 -17.351 15.764 1.00 97.62 386 HIS A O 1
ATOM 2988 N N . HIS A 1 387 ? -8.323 -16.149 16.584 1.00 97.94 387 HIS A N 1
ATOM 2989 C CA . HIS A 1 387 ? -7.595 -15.941 15.328 1.00 97.94 387 HIS A CA 1
ATOM 2990 C C . HIS A 1 387 ? -8.390 -15.177 14.252 1.00 97.94 387 HIS A C 1
ATOM 2992 O O . HIS A 1 387 ? -8.085 -15.279 13.062 1.00 97.94 387 HIS A O 1
ATOM 2998 N N . CYS A 1 388 ? -9.381 -14.378 14.652 1.00 98.56 388 CYS A N 1
ATOM 2999 C CA . CYS A 1 388 ? -10.209 -13.578 13.755 1.00 98.56 388 CYS A CA 1
ATOM 3000 C C . CYS A 1 388 ? -10.855 -12.378 14.466 1.00 98.56 388 CYS A C 1
ATOM 3002 O O . CYS A 1 388 ? -10.720 -12.198 15.681 1.00 98.56 388 CYS A O 1
ATOM 3004 N N . VAL A 1 389 ? -11.557 -11.555 13.689 1.00 98.81 389 VAL A N 1
ATOM 3005 C CA . VAL A 1 389 ? -12.537 -10.586 14.180 1.00 98.81 389 VAL A CA 1
ATOM 3006 C C . VAL A 1 389 ? -13.822 -11.317 14.547 1.00 98.81 389 VAL A C 1
ATOM 3008 O O . VAL A 1 389 ? -14.404 -12.011 13.710 1.00 98.81 389 VAL A O 1
ATOM 3011 N N . ILE A 1 390 ? -14.286 -11.139 15.779 1.00 98.62 390 ILE A N 1
ATOM 3012 C CA . ILE A 1 390 ? -15.476 -11.820 16.297 1.00 98.62 390 ILE A CA 1
ATOM 3013 C C . ILE A 1 390 ? -16.254 -10.920 17.253 1.00 98.62 390 ILE A C 1
ATOM 3015 O O . ILE A 1 390 ? -15.672 -10.020 17.861 1.00 98.62 390 ILE A O 1
ATOM 3019 N N . VAL A 1 391 ? -17.555 -11.196 17.368 1.00 98.62 391 VAL A N 1
ATOM 3020 C CA . VAL A 1 391 ? -18.433 -10.677 18.420 1.00 98.62 391 VAL A CA 1
ATOM 3021 C C . VAL A 1 391 ? -18.541 -11.724 19.527 1.00 98.62 391 VAL A C 1
ATOM 3023 O O . VAL A 1 391 ? -18.902 -12.868 19.248 1.00 98.62 391 VAL A O 1
ATOM 3026 N N . GLU A 1 392 ? -18.228 -11.355 20.766 1.00 97.69 392 GLU A N 1
ATOM 3027 C CA . GLU A 1 392 ? -18.363 -12.238 21.930 1.00 97.69 392 GLU A CA 1
ATOM 3028 C C . GLU A 1 392 ? -18.825 -11.476 23.187 1.00 97.69 392 GLU A C 1
ATOM 3030 O O . GLU A 1 392 ? -18.621 -10.259 23.264 1.00 97.69 392 GLU A O 1
ATOM 3035 N N . PRO A 1 393 ? -19.394 -12.169 24.195 1.00 95.38 393 PRO A N 1
ATOM 3036 C CA . PRO A 1 393 ? -19.829 -11.529 25.432 1.00 95.38 393 PRO A CA 1
ATOM 3037 C C . PRO A 1 393 ? -18.671 -10.877 26.190 1.00 95.38 393 PRO A C 1
ATOM 3039 O O . PRO A 1 393 ? -17.646 -11.512 26.469 1.00 95.38 393 PRO A O 1
ATOM 3042 N N . HIS A 1 394 ? -18.847 -9.618 26.596 1.00 89.25 394 HIS A N 1
ATOM 3043 C CA . HIS A 1 394 ? -17.812 -8.866 27.299 1.00 89.25 394 HIS A CA 1
ATOM 3044 C C . HIS A 1 394 ? -17.469 -9.503 28.650 1.00 89.25 394 HIS A C 1
ATOM 3046 O O . HIS A 1 394 ? -16.309 -9.484 29.042 1.00 89.25 394 HIS A O 1
ATOM 3052 N N . GLU A 1 395 ? -18.432 -10.106 29.361 1.00 85.06 395 GLU A N 1
ATOM 3053 C CA . GLU A 1 395 ? -18.193 -10.710 30.682 1.00 85.06 395 GLU A CA 1
ATOM 3054 C C . GLU A 1 395 ? -17.124 -11.806 30.620 1.00 85.06 395 GLU A C 1
ATOM 3056 O O . GLU A 1 395 ? -16.186 -11.816 31.418 1.00 85.06 395 GLU A O 1
ATOM 3061 N N . THR A 1 396 ? -17.223 -12.700 29.633 1.00 90.00 396 THR A N 1
ATOM 3062 C CA . THR A 1 396 ? -16.247 -13.776 29.431 1.00 90.00 396 THR A CA 1
ATOM 3063 C C . THR A 1 396 ? -14.954 -13.257 28.816 1.00 90.00 396 THR A C 1
ATOM 3065 O O . THR A 1 396 ? -13.863 -13.671 29.219 1.00 90.00 396 THR A O 1
ATOM 3068 N N . ALA A 1 397 ? -15.059 -12.330 27.862 1.00 92.38 397 ALA A N 1
ATOM 3069 C CA . ALA A 1 397 ? -13.907 -11.793 27.158 1.00 92.38 397 ALA A CA 1
ATOM 3070 C C . ALA A 1 397 ? -12.997 -10.976 28.078 1.00 92.38 397 ALA A C 1
ATOM 3072 O O . ALA A 1 397 ? -11.785 -11.163 28.050 1.00 92.38 397 ALA A O 1
ATOM 3073 N N . VAL A 1 398 ? -13.554 -10.115 28.934 1.00 88.75 398 VAL A N 1
ATOM 3074 C CA . VAL A 1 398 ? -12.788 -9.234 29.828 1.00 88.75 398 VAL A CA 1
ATOM 3075 C C . VAL A 1 398 ? -11.911 -10.043 30.772 1.00 88.75 398 VAL A C 1
ATOM 3077 O O . VAL A 1 398 ? -10.715 -9.773 30.864 1.00 88.75 398 VAL A O 1
ATOM 3080 N N . SER A 1 399 ? -12.464 -11.066 31.432 1.00 87.38 399 SER A N 1
ATOM 3081 C CA . SER A 1 399 ? -11.680 -11.932 32.320 1.00 87.38 399 SER A CA 1
ATOM 3082 C C . SER A 1 399 ? -10.590 -12.694 31.563 1.00 87.38 399 SER A C 1
ATOM 3084 O O . SER A 1 399 ? -9.465 -12.806 32.049 1.00 87.38 399 SER A O 1
ATOM 3086 N N . ARG A 1 400 ? -10.898 -13.187 30.356 1.00 94.12 400 ARG A N 1
ATOM 3087 C CA . ARG A 1 400 ? -9.946 -13.910 29.503 1.00 94.12 400 ARG A CA 1
ATOM 3088 C C . ARG A 1 400 ? -8.800 -13.013 29.024 1.00 94.12 400 ARG A C 1
ATOM 3090 O O . ARG A 1 400 ? -7.644 -13.407 29.129 1.00 94.12 400 ARG A O 1
ATOM 3097 N N . ILE A 1 401 ? -9.109 -11.825 28.506 1.00 93.94 401 ILE A N 1
ATOM 3098 C CA . ILE A 1 401 ? -8.126 -10.839 28.029 1.00 93.94 401 ILE A CA 1
ATOM 3099 C C . ILE A 1 401 ? -7.258 -10.374 29.200 1.00 93.94 401 ILE A C 1
ATOM 3101 O O . ILE A 1 401 ? -6.040 -10.266 29.053 1.00 93.94 401 ILE A O 1
ATOM 3105 N N . ALA A 1 402 ? -7.855 -10.189 30.382 1.00 90.38 402 ALA A N 1
ATOM 3106 C CA . ALA A 1 402 ? -7.120 -9.726 31.547 1.00 90.38 402 ALA A CA 1
ATOM 3107 C C . ALA A 1 402 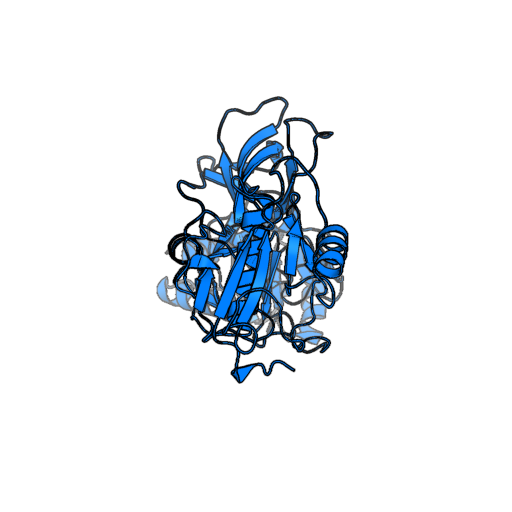? -6.047 -10.698 32.048 1.00 90.38 402 ALA A C 1
ATOM 3109 O O . ALA A 1 402 ? -5.053 -10.266 32.630 1.00 90.38 402 ALA A O 1
ATOM 3110 N N . ALA A 1 403 ? -6.186 -11.993 31.756 1.00 92.00 403 ALA A N 1
ATOM 3111 C CA . ALA A 1 403 ? -5.146 -12.977 32.039 1.00 92.00 403 ALA A CA 1
ATOM 3112 C C . ALA A 1 403 ? -3.869 -12.774 31.197 1.00 92.00 403 ALA A C 1
ATOM 3114 O O . ALA A 1 403 ? -2.812 -13.271 31.578 1.00 92.00 403 ALA A O 1
ATOM 3115 N N . SER A 1 404 ? -3.949 -12.068 30.062 1.00 92.50 404 SER A N 1
ATOM 3116 C CA . SER A 1 404 ? -2.807 -11.780 29.179 1.00 92.50 404 SER A CA 1
ATOM 3117 C C . SER A 1 404 ? 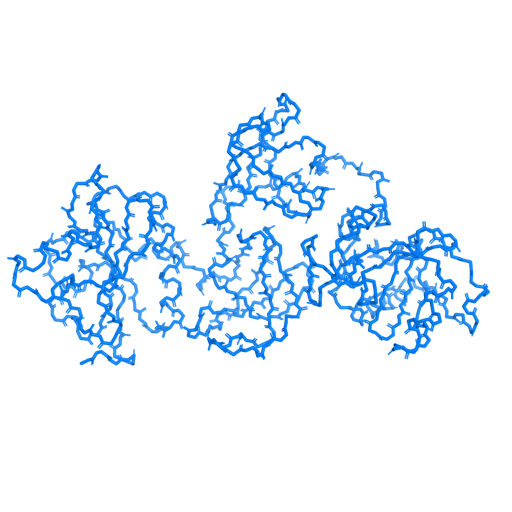-2.340 -10.324 29.237 1.00 92.50 404 SER A C 1
ATOM 3119 O O . SER A 1 404 ? -1.144 -10.082 29.115 1.00 92.50 404 SER A O 1
ATOM 3121 N N . PHE A 1 405 ? -3.259 -9.376 29.434 1.00 91.50 405 PHE A N 1
ATOM 3122 C CA . PHE A 1 405 ? -3.005 -7.934 29.295 1.00 91.50 405 PHE A CA 1
ATOM 3123 C C . PHE A 1 405 ? -3.315 -7.118 30.567 1.00 91.50 405 PHE A C 1
ATOM 3125 O O . PHE A 1 405 ? -3.319 -5.891 30.533 1.00 91.50 405 PHE A O 1
ATOM 3132 N N . GLY A 1 406 ? -3.603 -7.777 31.697 1.00 91.00 406 GLY A N 1
ATOM 3133 C CA . GLY A 1 406 ? -4.040 -7.103 32.928 1.00 91.00 406 GLY A CA 1
ATOM 3134 C C . GLY A 1 406 ? -5.493 -6.607 32.862 1.00 91.00 406 GLY A C 1
ATOM 3135 O O . GLY A 1 406 ? -6.172 -6.828 31.868 1.00 91.00 406 GLY A O 1
ATOM 3136 N N . PRO A 1 407 ? -6.038 -5.983 33.918 1.00 89.19 407 PRO A N 1
ATOM 3137 C CA . PRO A 1 407 ? -7.419 -5.491 33.904 1.00 89.19 407 PRO A CA 1
ATOM 3138 C C . PRO A 1 407 ? -7.634 -4.394 32.841 1.00 89.19 407 PRO A C 1
ATOM 3140 O O . PRO A 1 407 ? -6.661 -3.775 32.407 1.00 89.19 407 PRO A O 1
ATOM 3143 N N . PRO A 1 408 ? -8.889 -4.123 32.424 1.00 89.56 408 PRO A N 1
ATOM 3144 C CA . PRO A 1 408 ? -9.194 -2.968 31.585 1.00 89.56 408 PRO A CA 1
ATOM 3145 C C . PRO A 1 408 ? -8.601 -1.679 32.165 1.00 89.56 408 PRO A C 1
ATOM 3147 O O . PRO A 1 408 ? -8.747 -1.400 33.354 1.00 89.56 408 PRO A O 1
ATOM 3150 N N . ILE A 1 409 ? -7.957 -0.896 31.305 1.00 89.38 409 ILE A N 1
ATOM 3151 C CA . ILE A 1 409 ? -7.289 0.364 31.640 1.00 89.38 409 ILE A CA 1
ATOM 3152 C C . ILE A 1 409 ? -8.013 1.585 31.075 1.00 89.38 409 ILE A C 1
ATOM 3154 O O . ILE A 1 409 ? -7.487 2.674 31.196 1.00 89.38 409 ILE A O 1
ATOM 3158 N N . ALA A 1 410 ? -9.147 1.441 30.389 1.00 89.44 410 ALA A N 1
ATOM 3159 C CA . ALA A 1 410 ? -10.052 2.555 30.097 1.00 89.44 410 ALA A CA 1
ATOM 3160 C C . ALA A 1 410 ? -11.380 2.039 29.539 1.00 89.44 410 ALA A C 1
ATOM 3162 O O . ALA A 1 410 ? -11.403 1.087 28.754 1.00 89.44 410 ALA A O 1
ATOM 3163 N N . HIS A 1 411 ? -12.470 2.732 29.869 1.00 90.38 411 HIS A N 1
ATOM 3164 C CA . HIS A 1 411 ? -13.742 2.661 29.153 1.00 90.38 411 HIS A CA 1
ATOM 3165 C C . HIS A 1 411 ? -14.120 4.060 28.671 1.00 90.38 411 HIS A C 1
ATOM 3167 O O . HIS A 1 411 ? -14.264 4.995 29.459 1.00 90.38 411 HIS A O 1
ATOM 3173 N N . ILE A 1 412 ? -14.271 4.221 27.358 1.00 91.06 412 ILE A N 1
ATOM 3174 C CA . ILE A 1 412 ? -14.548 5.522 26.748 1.00 91.06 412 ILE A CA 1
ATOM 3175 C C . ILE A 1 412 ? -15.862 5.434 25.986 1.00 91.06 412 ILE A C 1
ATOM 3177 O O . ILE A 1 412 ? -15.978 4.719 24.990 1.00 91.06 412 ILE A O 1
ATOM 3181 N N . ARG A 1 413 ? -16.860 6.187 26.454 1.00 91.38 413 ARG A N 1
ATOM 3182 C CA . ARG A 1 413 ? -18.203 6.163 25.872 1.00 91.38 413 ARG A CA 1
ATOM 3183 C C . ARG A 1 413 ? -18.238 6.787 24.481 1.00 91.38 413 ARG A C 1
ATOM 3185 O O . ARG A 1 413 ? -17.590 7.805 24.236 1.00 91.38 413 ARG A O 1
ATOM 3192 N N . LYS A 1 414 ? -19.102 6.284 23.601 1.00 91.56 414 LYS A N 1
ATOM 3193 C CA . LYS A 1 414 ? -19.293 6.791 22.230 1.00 91.56 414 LYS A CA 1
ATOM 3194 C C . LYS A 1 414 ? -19.481 8.304 22.147 1.00 91.56 414 LYS A C 1
ATOM 3196 O O . LYS A 1 414 ? -18.864 8.965 21.314 1.00 91.56 414 LYS A O 1
ATOM 3201 N N . ASN A 1 415 ? -20.327 8.870 23.005 1.00 87.56 415 ASN A N 1
ATOM 3202 C CA . ASN A 1 415 ? -20.589 10.313 22.998 1.00 87.56 415 ASN A CA 1
ATOM 3203 C C . ASN A 1 415 ? -19.361 11.127 23.429 1.00 87.56 415 ASN A C 1
ATOM 3205 O O . ASN A 1 415 ? -19.143 12.214 22.903 1.00 87.56 415 ASN A O 1
ATOM 3209 N N . VAL A 1 416 ? -18.546 10.575 24.330 1.00 86.44 416 VAL A N 1
ATOM 3210 C CA . VAL A 1 416 ? -17.281 11.173 24.766 1.00 86.44 416 VAL A CA 1
ATOM 3211 C C . VAL A 1 416 ? -16.267 11.133 23.622 1.00 86.44 416 VAL A C 1
ATOM 3213 O O . VAL A 1 416 ? -15.707 12.168 23.286 1.00 86.44 416 VAL A O 1
ATOM 3216 N N . ILE A 1 417 ? -16.129 9.998 22.926 1.00 90.06 417 ILE A N 1
ATOM 3217 C CA . ILE A 1 417 ? -15.267 9.872 21.735 1.00 90.06 417 ILE A CA 1
ATOM 3218 C C . ILE A 1 417 ? -15.640 10.914 20.675 1.00 90.06 417 ILE A C 1
ATOM 3220 O O . ILE A 1 417 ? -14.768 11.615 20.168 1.00 90.06 417 ILE A O 1
ATOM 3224 N N . LYS A 1 418 ? -16.938 11.070 20.374 1.00 88.31 418 LYS A N 1
ATOM 3225 C CA . LYS A 1 418 ? -17.401 12.085 19.414 1.00 88.31 418 LYS A CA 1
ATOM 3226 C C . LYS A 1 418 ? -17.013 13.495 19.840 1.00 88.31 418 LYS A C 1
ATOM 3228 O O . LYS A 1 418 ? -16.560 14.259 18.999 1.00 88.31 418 LYS A O 1
ATOM 3233 N N . GLN A 1 419 ? -17.201 13.848 21.110 1.00 83.25 419 GLN A N 1
ATOM 3234 C CA . GLN A 1 419 ? -16.853 15.178 21.621 1.00 83.25 419 GLN A CA 1
ATOM 3235 C C . GLN A 1 419 ? -15.350 15.448 21.510 1.00 83.25 419 GLN A C 1
ATOM 3237 O O . GLN A 1 419 ? -14.955 16.496 21.017 1.00 83.25 419 GLN A O 1
ATOM 3242 N N . ILE A 1 420 ? -14.539 14.475 21.919 1.00 83.25 420 ILE A N 1
ATOM 3243 C CA . ILE A 1 420 ? -13.076 14.537 21.956 1.00 83.25 420 ILE A CA 1
ATOM 3244 C C . ILE A 1 420 ? -12.471 14.646 20.553 1.00 83.25 420 ILE A C 1
ATOM 3246 O O . ILE A 1 420 ? -11.518 15.390 20.358 1.00 83.25 420 ILE A O 1
ATOM 3250 N N . LEU A 1 421 ? -13.005 13.901 19.582 1.00 82.94 421 LEU A N 1
ATOM 3251 C CA . LEU A 1 421 ? -12.445 13.834 18.228 1.00 82.94 421 LEU A CA 1
ATOM 3252 C C . LEU A 1 421 ? -13.077 14.828 17.241 1.00 82.94 421 LEU A C 1
ATOM 3254 O O . LEU A 1 421 ? -12.596 14.944 16.117 1.00 82.94 421 LEU A O 1
ATOM 3258 N N . SER A 1 422 ? -14.160 15.513 17.627 1.00 79.00 422 SER A N 1
ATOM 3259 C CA . SER A 1 422 ? -14.750 16.603 16.826 1.00 79.00 422 SER A CA 1
ATOM 3260 C C . SER A 1 422 ? -14.251 17.993 17.241 1.00 79.00 422 SER A C 1
ATOM 3262 O O . SER A 1 422 ? -14.600 18.969 16.576 1.00 79.00 422 SER A O 1
ATOM 3264 N N . ALA A 1 423 ? -13.512 18.084 18.351 1.00 57.09 423 ALA A N 1
ATOM 3265 C CA . ALA A 1 423 ? -12.854 19.294 18.844 1.00 57.09 423 ALA A CA 1
ATOM 3266 C C . ALA A 1 423 ? -11.478 19.462 18.187 1.00 57.09 423 ALA A C 1
ATOM 3268 O O . ALA A 1 423 ? -11.117 20.627 17.901 1.00 57.09 423 ALA A O 1
#

pLDDT: mean 91.69, std 8.44, range [49.19, 98.81]

Radius of gyration: 25.89 Å; Cα contacts (8 Å, |Δi|>4): 979; chains: 1; bounding box: 60×36×75 Å

Mean predicted aligned error: 6.06 Å

Solvent-accessible surface area (backbone atoms only — not comparable to full-atom values): 21974 Å² total; per-residue (Å²): 113,40,52,78,93,49,38,49,32,38,32,35,34,38,66,70,39,62,64,88,57,83,59,48,53,68,54,48,18,54,54,29,40,76,72,74,42,93,33,37,33,27,37,32,29,27,25,57,82,21,53,76,38,77,44,38,57,86,47,50,63,41,67,73,46,91,98,41,26,74,29,34,46,34,36,30,33,47,13,40,77,66,75,40,73,46,26,55,42,41,49,51,46,49,49,53,37,48,36,32,54,32,72,82,30,45,63,32,22,56,38,77,78,51,100,62,90,58,62,43,33,57,60,63,40,49,64,50,43,66,78,63,46,58,75,83,34,57,60,34,19,27,15,28,46,64,43,62,28,13,83,50,70,66,52,91,94,45,98,72,48,70,54,60,33,48,48,44,27,61,45,47,33,34,48,71,68,50,62,34,64,87,24,32,32,34,35,31,35,67,83,56,62,54,66,27,24,28,54,50,73,41,44,21,60,70,60,83,95,68,70,66,48,27,27,30,69,30,51,59,41,59,31,14,69,38,63,46,96,85,36,57,78,75,46,63,40,36,50,63,26,54,26,23,71,76,55,75,69,43,89,63,14,27,36,32,37,31,71,24,66,80,32,42,80,34,73,30,17,32,51,48,92,33,53,41,46,69,90,53,84,74,90,61,50,36,44,59,51,41,59,65,38,58,69,22,33,40,25,81,30,23,66,43,52,89,18,18,22,26,34,32,45,53,30,55,14,30,44,75,58,76,32,84,48,37,67,46,49,65,59,33,48,52,51,53,55,54,33,19,61,74,71,69,52,85,69,52,77,66,97,50,74,88,78,58,86,50,43,58,43,16,39,41,31,31,63,84,42,39,36,35,21,63,33,71,56,33,27,36,36,27,34,82,88,80,44,18,22,44,78,46,52,38,77,64,47,52,61,57,48,25,76,78,34,43,65,77,73,37,39,43,47,40,72,54,53,51,55,40,69,73,106

Secondary structure (DSSP, 8-state):
---GGG--EEEEEE----TTS---HHHHHHHHHHTTSSS-SSSEEE-TTS-EEE-S-TTSPPSSSTTTTTSEEEEEESSSS---HHHHHHHHHHHHHHHHHSTTPEEEEGGGSSS-S--TTSS-HHHHHHHH-SSS-SEEEE-SSEEEEBSSPPPTT-------EEEETT-EEEEEEEE-TTSEEEEEETTT--EEEEEGGGEEPPPTT----EEE-SSEEEEESSSSTTSPEEEEEETT-EEEE-S--BTTEEEEEEE-TTSSEEEEEEEGGGEEETTS-----HHHHHHTTTTPBB-TT-EETTEE-HHHHHHHHHHHTT----SSHHHHHHHHHHHHHHHT---B--SSGGG----TT-EEEETTEEEEESSSSEEEEEETTTTEEEEEEHHHHHHHHHHHH-S--EEE-HHHHHHHHH-